Protein AF-A0A345UK35-F1 (afdb_monomer)

Mean predicted aligned error: 13.26 Å

Secondary structure (DSSP, 8-state):
--EEEE--TT--SS--HHHHHHHHHHHHHHTTSEEE--TTS--TT-SSPPPS---HHHHIIIIITTT-TT---SEEEE-SS-PPTT--S-EEEEE---HHHH-GGGS-HHHHHHHHHHHHHHHHH-SEEEESSHHHHHHHHHHH---GGGEEE----PPP--SSPPP--SS-EEEEES-B-GGGTHHHHHHHHHHHTTTS--EEEEES-B-S-HHHHHHHHHHHHHSTTEEEEES--HHHHHHHHHH-SEEEE--S--SS-HHHHHHHHTT--EEEES-HHHHHHHTT-SEEE-TT-HHHHHHHHHHHHTS-GGGGHHHHHHHHHHT-HHHHHHHHHHHHHHHSPPPP--SS----TT-PPPHHHHHHHHHHHHHHTT--B-HHHHHHT-SS----HHHHHHHHHHHHHH-TTEEE-TTS-EEETTGGG----S-HHHHHHHHHHHHHHHHHHHHHSTTEEEEEE-HHHHHTTTTTT--EEEEEEEEPTT-HHHHHHHHHHHHHHT-TT-EEEEEEEEETT-----S--SHHHHHHHHH-EEEEE-TTPPPGGGG-TTHHHH-TT---PPPPPPPPPPPSHHHHHHHHHHHHHHHHHHHTT----STT--B-SSEEE------HHHHHHHHHHHHHHH--------SSSSS-SS--

Structure (mmCIF, N/CA/C/O backbone):
data_AF-A0A345UK35-F1
#
_entry.id   AF-A0A345UK35-F1
#
loop_
_atom_site.group_PDB
_atom_site.id
_atom_site.type_symbol
_atom_site.label_atom_id
_atom_site.label_alt_id
_atom_site.label_comp_id
_atom_site.label_asym_id
_atom_site.label_entity_id
_atom_site.label_seq_id
_atom_site.pdbx_PDB_ins_code
_atom_site.Cartn_x
_atom_site.Cartn_y
_atom_site.Cartn_z
_atom_site.occupancy
_atom_site.B_iso_or_equiv
_atom_site.auth_seq_id
_atom_site.auth_comp_id
_atom_site.auth_asym_id
_atom_site.auth_atom_id
_atom_site.pdbx_PDB_model_num
ATOM 1 N N . MET A 1 1 ? 10.169 -11.277 -10.898 1.00 73.06 1 MET A N 1
ATOM 2 C CA . MET A 1 1 ? 10.042 -10.326 -9.788 1.00 73.06 1 MET A CA 1
ATOM 3 C C . MET A 1 1 ? 11.078 -10.717 -8.757 1.00 73.06 1 MET A C 1
ATOM 5 O O . MET A 1 1 ? 10.952 -11.797 -8.191 1.00 73.06 1 MET A O 1
ATOM 9 N N . ARG A 1 2 ? 12.139 -9.926 -8.652 1.00 81.31 2 ARG A N 1
ATOM 10 C CA . ARG A 1 2 ? 13.244 -10.039 -7.698 1.00 81.31 2 ARG A CA 1
ATOM 11 C C . ARG A 1 2 ? 13.178 -8.893 -6.693 1.00 81.31 2 ARG A C 1
ATOM 13 O O . ARG A 1 2 ? 13.301 -9.148 -5.504 1.00 81.31 2 ARG A O 1
ATOM 20 N N . THR A 1 3 ? 12.874 -7.689 -7.176 1.00 83.50 3 THR A N 1
ATOM 21 C CA . THR A 1 3 ? 12.884 -6.460 -6.376 1.00 83.50 3 THR A CA 1
ATOM 22 C C . THR A 1 3 ? 11.484 -5.841 -6.323 1.00 83.50 3 THR A C 1
ATOM 24 O O . THR A 1 3 ? 10.817 -5.731 -7.355 1.00 83.50 3 THR A O 1
ATOM 27 N N . VAL A 1 4 ? 11.006 -5.444 -5.144 1.00 89.06 4 VAL A N 1
ATOM 28 C CA . VAL A 1 4 ? 9.673 -4.852 -4.936 1.00 89.06 4 VAL A CA 1
ATOM 29 C C . VAL A 1 4 ? 9.804 -3.533 -4.198 1.00 89.06 4 VAL A C 1
ATOM 31 O O . VAL A 1 4 ? 10.373 -3.477 -3.112 1.00 89.06 4 VAL A O 1
ATOM 34 N N . PHE A 1 5 ? 9.222 -2.478 -4.762 1.00 89.56 5 PHE A N 1
ATOM 35 C CA . PHE A 1 5 ? 9.069 -1.227 -4.040 1.00 89.56 5 PHE A CA 1
ATOM 36 C C . PHE A 1 5 ? 7.847 -1.289 -3.124 1.00 89.56 5 PHE A C 1
ATOM 38 O O . PHE A 1 5 ? 6.767 -1.681 -3.570 1.00 89.56 5 PHE A O 1
ATOM 45 N N . ILE A 1 6 ? 7.984 -0.827 -1.885 1.00 91.19 6 ILE A N 1
ATOM 46 C CA . ILE A 1 6 ? 6.857 -0.603 -0.977 1.00 91.19 6 ILE A CA 1
ATOM 47 C C . ILE A 1 6 ? 6.946 0.779 -0.332 1.00 91.19 6 ILE A C 1
ATOM 49 O O . ILE A 1 6 ? 7.992 1.194 0.173 1.00 91.19 6 ILE A O 1
ATOM 53 N N . ASP A 1 7 ? 5.828 1.504 -0.345 1.00 88.50 7 ASP A N 1
ATOM 54 C CA . ASP A 1 7 ? 5.719 2.774 0.364 1.00 88.50 7 ASP A CA 1
ATOM 55 C C . ASP A 1 7 ? 5.525 2.545 1.870 1.00 88.50 7 ASP A C 1
ATOM 57 O O . ASP A 1 7 ? 4.438 2.206 2.328 1.00 88.50 7 ASP A O 1
ATOM 61 N N . THR A 1 8 ? 6.590 2.772 2.639 1.00 88.81 8 THR A N 1
ATOM 62 C CA . THR A 1 8 ? 6.622 2.686 4.109 1.00 88.81 8 THR A CA 1
ATOM 63 C C . THR A 1 8 ? 6.469 4.048 4.795 1.00 88.81 8 THR A C 1
ATOM 65 O O . THR A 1 8 ? 6.854 4.224 5.954 1.00 88.81 8 THR A O 1
ATOM 68 N N . SER A 1 9 ? 5.910 5.051 4.108 1.00 82.69 9 SER A N 1
ATOM 69 C CA . SER A 1 9 ? 5.710 6.395 4.673 1.00 82.69 9 SER A CA 1
ATOM 70 C C . SER A 1 9 ? 4.790 6.429 5.903 1.00 82.69 9 SER A C 1
ATOM 72 O O . SER A 1 9 ? 4.901 7.348 6.715 1.00 82.69 9 SER A O 1
ATOM 74 N N . SER A 1 10 ? 3.925 5.426 6.063 1.00 82.69 10 SER A N 1
ATOM 75 C CA . SER A 1 10 ? 3.014 5.223 7.198 1.00 82.69 10 SER A CA 1
ATOM 76 C C . SER A 1 10 ? 3.660 4.534 8.410 1.00 82.69 10 SER A C 1
ATOM 78 O O . SER A 1 10 ? 3.071 4.565 9.491 1.00 82.69 10 SER A O 1
ATOM 80 N N . VAL A 1 11 ? 4.842 3.920 8.257 1.00 86.06 11 VAL A N 1
ATOM 81 C CA . VAL A 1 11 ? 5.535 3.195 9.338 1.00 86.06 11 VAL A CA 1
ATOM 82 C C . VAL A 1 11 ? 6.348 4.179 10.172 1.00 86.06 11 VAL A C 1
ATOM 84 O O . VAL A 1 11 ? 7.239 4.870 9.663 1.00 86.06 11 VAL A O 1
ATOM 87 N N . ARG A 1 12 ? 5.999 4.283 11.454 1.00 80.38 12 ARG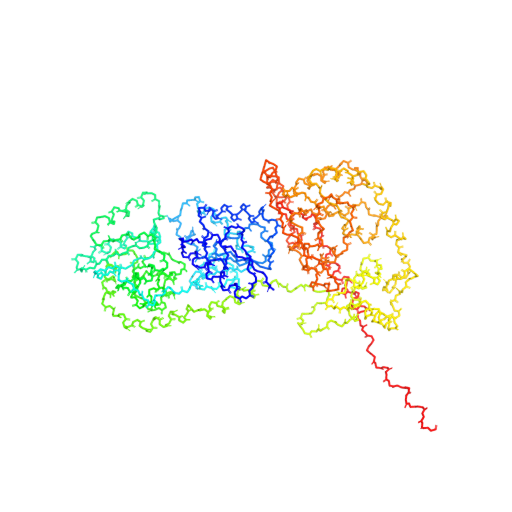 A N 1
ATOM 88 C CA . ARG A 1 12 ? 6.519 5.261 12.417 1.00 80.38 12 ARG A CA 1
ATOM 89 C C . ARG A 1 12 ? 6.533 4.637 13.813 1.00 80.38 12 ARG A C 1
ATOM 91 O O . ARG A 1 12 ? 5.678 3.785 14.043 1.00 80.38 12 ARG A O 1
ATOM 98 N N . PRO A 1 13 ? 7.385 5.122 14.744 1.00 72.94 13 PRO A N 1
ATOM 99 C CA . PRO A 1 13 ? 7.410 4.630 16.129 1.00 72.94 13 PRO A CA 1
ATOM 100 C C . PRO A 1 13 ? 6.016 4.611 16.769 1.00 72.94 13 PRO A C 1
ATOM 102 O O . PRO A 1 13 ? 5.649 3.699 17.494 1.00 72.94 13 PRO A O 1
ATOM 105 N N . VAL A 1 14 ? 5.205 5.611 16.420 1.00 70.19 14 VAL A N 1
ATOM 106 C CA . VAL A 1 14 ? 3.786 5.677 16.751 1.00 70.19 14 VAL A CA 1
ATOM 107 C C . VAL A 1 14 ? 2.969 5.201 15.547 1.00 70.19 14 VAL A C 1
ATOM 109 O O . VAL A 1 14 ? 2.498 6.012 14.737 1.00 70.19 14 VAL A O 1
ATOM 112 N N . ALA A 1 15 ? 2.835 3.886 15.392 1.00 65.69 15 ALA A N 1
ATOM 113 C CA . ALA A 1 15 ? 2.142 3.297 14.254 1.00 65.69 15 ALA A CA 1
ATOM 114 C C . ALA A 1 15 ? 0.615 3.358 14.428 1.00 65.69 15 ALA A C 1
ATOM 116 O O . ALA A 1 15 ? 0.045 2.864 15.394 1.00 65.69 15 ALA A O 1
ATOM 117 N N . SER A 1 16 ? -0.075 3.941 13.446 1.00 80.38 16 SER A N 1
ATOM 118 C CA . SER A 1 16 ? -1.525 3.744 13.296 1.00 80.38 16 SER A CA 1
ATOM 119 C C . SER A 1 16 ? -1.821 2.353 12.718 1.00 80.38 16 SER A C 1
ATOM 121 O O . SER A 1 16 ? -0.908 1.664 12.263 1.00 80.38 16 SER A O 1
ATOM 123 N N . GLY A 1 17 ? -3.096 1.960 12.626 1.00 85.56 17 GLY A N 1
ATOM 124 C CA . GLY A 1 17 ? -3.483 0.702 11.970 1.00 85.56 17 GLY A CA 1
ATOM 125 C C . GLY A 1 17 ? -2.928 0.549 10.542 1.00 85.56 17 GLY A C 1
ATOM 126 O O . GLY A 1 17 ? -2.475 -0.529 10.169 1.00 85.56 17 GLY A O 1
ATOM 127 N N . THR A 1 18 ? -2.858 1.637 9.764 1.00 87.38 18 THR A N 1
ATOM 128 C CA . THR A 1 18 ? -2.210 1.639 8.437 1.00 87.38 18 THR A CA 1
ATOM 129 C C . THR A 1 18 ? -0.695 1.433 8.528 1.00 87.38 18 THR A C 1
ATOM 131 O O . THR A 1 18 ? -0.108 0.811 7.646 1.00 87.38 18 THR A O 1
ATOM 134 N N . GLY A 1 19 ? -0.052 1.927 9.589 1.00 88.94 19 GLY A N 1
ATOM 135 C CA . GLY A 1 19 ? 1.365 1.687 9.869 1.00 88.94 19 GLY A CA 1
ATOM 136 C C . GLY A 1 19 ? 1.639 0.211 10.161 1.00 88.94 19 GLY A C 1
ATOM 137 O O . GLY A 1 19 ? 2.463 -0.381 9.470 1.00 88.94 19 GLY A O 1
ATOM 138 N N . ARG A 1 20 ? 0.872 -0.402 11.078 1.00 88.75 20 ARG A N 1
ATOM 139 C CA . ARG A 1 20 ? 0.938 -1.849 11.377 1.00 88.75 20 ARG A CA 1
ATOM 140 C C . ARG A 1 20 ? 0.695 -2.700 10.128 1.00 88.75 20 ARG A C 1
ATOM 142 O O . ARG A 1 20 ? 1.453 -3.622 9.846 1.00 88.75 20 ARG A O 1
ATOM 149 N N . TYR A 1 21 ? -0.313 -2.337 9.330 1.00 90.38 21 TYR A N 1
ATOM 150 C CA . TYR A 1 21 ? -0.581 -2.975 8.039 1.00 90.38 21 TYR A CA 1
ATOM 151 C C . TYR A 1 21 ? 0.632 -2.929 7.104 1.00 90.38 21 TYR A C 1
ATOM 153 O O . TYR A 1 21 ? 1.047 -3.940 6.540 1.00 90.38 21 TYR A O 1
ATOM 161 N N . THR A 1 22 ? 1.206 -1.738 6.948 1.00 91.06 22 THR A N 1
ATOM 162 C CA . THR A 1 22 ? 2.331 -1.507 6.041 1.00 91.06 22 THR A CA 1
ATOM 163 C C . THR A 1 22 ? 3.581 -2.247 6.500 1.00 91.06 22 THR A C 1
ATOM 165 O O . THR A 1 22 ? 4.287 -2.813 5.668 1.00 91.06 22 THR A O 1
ATOM 168 N N . GLN A 1 23 ? 3.837 -2.273 7.808 1.00 90.00 23 GLN A N 1
ATOM 169 C CA . GLN A 1 23 ? 4.939 -3.020 8.400 1.00 90.00 23 GLN A CA 1
ATOM 170 C C . GLN A 1 23 ? 4.800 -4.519 8.119 1.00 90.00 23 GLN A C 1
ATOM 172 O O . GLN A 1 23 ? 5.705 -5.103 7.527 1.00 90.00 23 GLN A O 1
ATOM 177 N N . ASN A 1 24 ? 3.642 -5.110 8.430 1.00 88.75 24 ASN A N 1
ATOM 178 C CA . ASN A 1 24 ? 3.382 -6.531 8.189 1.00 88.75 24 ASN A CA 1
ATOM 179 C C . ASN A 1 24 ? 3.548 -6.909 6.703 1.00 88.75 24 ASN A C 1
ATOM 181 O O . ASN A 1 24 ? 4.129 -7.943 6.369 1.00 88.75 24 ASN A O 1
ATOM 185 N N . LEU A 1 25 ? 3.079 -6.041 5.801 1.00 90.25 25 LEU A N 1
ATOM 186 C CA . LEU A 1 25 ? 3.218 -6.215 4.357 1.00 90.25 25 LEU A CA 1
ATOM 187 C C . LEU A 1 25 ? 4.688 -6.157 3.909 1.00 90.25 25 LEU A C 1
ATOM 189 O O . LEU A 1 25 ? 5.135 -6.987 3.119 1.00 90.25 25 LEU A O 1
ATOM 193 N N . ALA A 1 26 ? 5.449 -5.189 4.419 1.00 91.56 26 ALA A N 1
ATOM 194 C CA . ALA A 1 26 ? 6.853 -4.996 4.073 1.00 91.56 26 ALA A CA 1
ATOM 195 C C . ALA A 1 26 ? 7.748 -6.127 4.603 1.00 91.56 26 ALA A C 1
ATOM 197 O O . ALA A 1 26 ? 8.622 -6.600 3.878 1.00 91.56 26 ALA A O 1
ATOM 198 N N . GLU A 1 27 ? 7.505 -6.600 5.825 1.00 89.31 27 GLU A N 1
ATOM 199 C CA . GLU A 1 27 ? 8.204 -7.748 6.413 1.00 89.31 27 GLU A CA 1
ATOM 200 C C . GLU A 1 27 ? 7.908 -9.035 5.635 1.00 89.31 27 GLU A C 1
ATOM 202 O O . GLU A 1 27 ? 8.836 -9.753 5.262 1.00 89.31 27 GLU A O 1
ATOM 207 N N . GLY A 1 28 ? 6.638 -9.295 5.298 1.00 88.88 28 GLY A N 1
ATOM 208 C CA . GLY A 1 28 ? 6.253 -10.451 4.479 1.00 88.88 28 GLY A CA 1
ATOM 209 C C . GLY A 1 28 ? 6.874 -10.437 3.075 1.00 88.88 28 GLY A C 1
ATOM 210 O O . GLY A 1 28 ? 7.246 -11.486 2.542 1.00 88.88 28 GLY A O 1
ATOM 211 N N . LEU A 1 29 ? 7.047 -9.253 2.474 1.00 90.94 29 LEU A N 1
ATOM 212 C CA . LEU A 1 29 ? 7.771 -9.092 1.206 1.00 90.94 29 LEU A CA 1
ATOM 213 C C . LEU A 1 29 ? 9.265 -9.379 1.349 1.00 90.94 29 LEU A C 1
ATOM 215 O O . LEU A 1 29 ? 9.822 -10.085 0.506 1.00 90.94 29 LEU A O 1
ATOM 219 N N . ALA A 1 30 ? 9.898 -8.855 2.400 1.00 91.75 30 ALA A N 1
ATOM 220 C CA . ALA A 1 30 ? 11.339 -8.969 2.631 1.00 91.75 30 ALA A CA 1
ATOM 221 C C . ALA A 1 30 ? 11.804 -10.418 2.844 1.00 91.75 30 ALA A C 1
ATOM 223 O O . ALA A 1 30 ? 12.961 -10.735 2.587 1.00 91.75 30 ALA A O 1
ATOM 224 N N . GLN A 1 31 ? 10.900 -11.319 3.240 1.00 89.12 31 GLN A N 1
ATOM 225 C CA . GLN A 1 31 ? 11.183 -12.755 3.331 1.00 89.12 31 GLN A CA 1
ATOM 226 C C . GLN A 1 31 ? 11.436 -13.424 1.968 1.00 89.12 31 GLN A C 1
ATOM 228 O O . GLN A 1 31 ? 11.991 -14.519 1.921 1.00 89.12 31 GLN A O 1
ATOM 233 N N . ARG A 1 32 ? 10.990 -12.824 0.853 1.00 87.62 32 ARG A N 1
ATOM 234 C CA . ARG A 1 32 ? 10.986 -13.465 -0.482 1.00 87.62 32 ARG A CA 1
ATOM 235 C C . ARG A 1 32 ? 11.582 -12.614 -1.596 1.00 87.62 32 ARG A C 1
ATOM 237 O O . ARG A 1 32 ? 11.955 -13.152 -2.638 1.00 87.62 32 ARG A O 1
ATOM 244 N N . TYR A 1 33 ? 11.613 -11.302 -1.413 1.00 89.75 33 TYR A N 1
ATOM 245 C CA . TYR A 1 33 ? 12.018 -10.340 -2.425 1.00 89.75 33 TYR A CA 1
ATOM 246 C C . TYR A 1 33 ? 12.982 -9.325 -1.823 1.00 89.75 33 TYR A C 1
ATOM 248 O O . TYR A 1 33 ? 12.917 -9.007 -0.638 1.00 89.75 33 TYR A O 1
ATOM 256 N N . GLU A 1 34 ? 13.838 -8.768 -2.670 1.00 89.50 34 GLU A N 1
ATOM 257 C CA . GLU A 1 34 ? 14.594 -7.573 -2.325 1.00 89.50 34 GLU A CA 1
ATOM 258 C C . GLU A 1 34 ? 13.611 -6.400 -2.215 1.00 89.50 34 GLU A C 1
ATOM 260 O O . GLU A 1 34 ? 12.937 -6.042 -3.183 1.00 89.50 34 GLU A O 1
ATOM 265 N N . VAL A 1 35 ? 13.474 -5.833 -1.020 1.00 90.75 35 VAL A N 1
ATOM 266 C CA . VAL A 1 35 ? 12.566 -4.712 -0.776 1.00 90.75 35 VAL A CA 1
ATOM 267 C C . VAL A 1 35 ? 13.304 -3.397 -0.995 1.00 90.75 35 VAL A C 1
ATOM 269 O O . VAL A 1 35 ? 14.429 -3.219 -0.545 1.00 90.75 35 VAL A O 1
ATOM 272 N N . VAL A 1 36 ? 12.652 -2.461 -1.681 1.00 86.50 36 VAL A N 1
ATOM 273 C CA . VAL A 1 36 ? 13.136 -1.089 -1.864 1.00 86.50 36 VAL A CA 1
ATOM 274 C C . VAL A 1 36 ? 12.110 -0.134 -1.271 1.00 86.50 36 VAL A C 1
ATOM 276 O O . VAL A 1 36 ? 10.915 -0.228 -1.551 1.00 86.50 36 VAL A O 1
ATOM 279 N N . THR A 1 37 ? 12.567 0.813 -0.460 1.00 86.00 37 THR A N 1
ATOM 280 C CA . THR A 1 37 ? 11.726 1.867 0.121 1.00 86.00 37 THR A CA 1
ATOM 281 C C . THR A 1 37 ? 12.282 3.236 -0.249 1.00 86.00 37 THR A C 1
ATOM 283 O O . THR A 1 37 ? 13.404 3.368 -0.740 1.00 86.00 37 THR A O 1
ATOM 286 N N . SER A 1 38 ? 11.489 4.293 -0.071 1.00 76.62 38 SER A N 1
ATOM 287 C CA . SER A 1 38 ? 11.993 5.646 -0.314 1.00 76.62 38 SER A CA 1
ATOM 288 C C . SER A 1 38 ? 13.062 6.027 0.725 1.00 76.62 38 SER A C 1
ATOM 290 O O . SER A 1 38 ? 12.815 5.846 1.917 1.00 76.62 38 SER A O 1
ATOM 292 N N . PRO A 1 39 ? 14.197 6.633 0.323 1.00 69.81 39 PRO A N 1
ATOM 293 C CA . PRO A 1 39 ? 15.196 7.215 1.209 1.00 69.81 39 PRO A CA 1
ATOM 294 C C . PRO A 1 39 ? 14.619 7.949 2.424 1.00 69.81 39 PRO A C 1
ATOM 296 O O . PRO A 1 39 ? 13.783 8.855 2.313 1.00 69.81 39 PRO A O 1
ATOM 299 N N . GLY A 1 40 ? 15.090 7.538 3.599 1.00 72.56 40 GLY A N 1
ATOM 300 C CA . GLY A 1 40 ? 14.677 8.065 4.893 1.00 72.56 40 GLY A CA 1
ATOM 301 C C . GLY A 1 40 ? 13.311 7.581 5.386 1.00 72.56 40 GLY A C 1
ATOM 302 O O . GLY A 1 40 ? 12.870 8.084 6.416 1.00 72.56 40 GLY A O 1
ATOM 303 N N . ASN A 1 41 ? 12.613 6.697 4.668 1.00 81.12 41 ASN A N 1
ATOM 304 C CA . ASN A 1 41 ? 11.516 5.916 5.239 1.00 81.12 41 ASN A CA 1
ATOM 305 C C . ASN A 1 41 ? 12.070 4.640 5.887 1.00 81.12 41 ASN A C 1
ATOM 307 O O . ASN A 1 41 ? 13.218 4.260 5.663 1.00 81.12 41 ASN A O 1
ATOM 311 N N . TRP A 1 42 ? 11.236 3.979 6.687 1.00 88.19 42 TRP A N 1
ATOM 312 C CA . TRP A 1 42 ? 11.605 2.729 7.338 1.00 88.19 42 TRP A CA 1
ATOM 313 C C . TRP A 1 42 ? 11.839 1.624 6.302 1.00 88.19 42 TRP A C 1
ATOM 315 O O . TRP A 1 42 ? 11.127 1.543 5.297 1.00 88.19 42 TRP A O 1
ATOM 325 N N . HIS A 1 43 ? 12.829 0.775 6.550 1.00 89.31 43 HIS A N 1
ATOM 326 C CA . HIS A 1 43 ? 13.107 -0.425 5.772 1.00 89.31 43 HIS A CA 1
ATOM 327 C C . HIS A 1 43 ? 12.964 -1.651 6.687 1.00 89.31 43 HIS A C 1
ATOM 329 O O . HIS A 1 43 ? 13.412 -1.562 7.827 1.00 89.31 43 HIS A O 1
ATOM 335 N N . PRO A 1 44 ? 12.431 -2.799 6.226 1.00 87.75 44 PRO A N 1
ATOM 336 C CA . PRO A 1 44 ? 12.215 -3.985 7.072 1.00 87.75 44 PRO A CA 1
ATOM 337 C C . PRO A 1 44 ? 13.441 -4.521 7.819 1.00 87.75 44 PRO A C 1
ATOM 339 O O . PRO A 1 44 ? 13.309 -5.199 8.827 1.00 87.75 44 PRO A O 1
ATOM 342 N N . GLN A 1 45 ? 14.647 -4.220 7.337 1.00 85.81 45 GLN A N 1
ATOM 343 C CA . GLN A 1 45 ? 15.901 -4.605 7.998 1.00 85.81 45 GLN A CA 1
ATOM 344 C C . GLN A 1 45 ? 16.346 -3.610 9.091 1.00 85.81 45 GLN A C 1
ATOM 346 O O . GLN A 1 45 ? 17.315 -3.869 9.803 1.00 85.81 45 GLN A O 1
ATOM 351 N N . MET A 1 46 ? 15.681 -2.459 9.224 1.00 83.94 46 MET A N 1
ATOM 352 C CA . MET A 1 46 ? 15.979 -1.460 10.250 1.00 83.94 46 MET A CA 1
ATOM 353 C C . MET A 1 46 ? 15.303 -1.828 11.567 1.00 83.94 46 MET A C 1
ATOM 355 O O . MET A 1 46 ? 14.090 -2.016 11.622 1.00 83.94 46 MET A O 1
ATOM 359 N N . ARG A 1 47 ? 16.085 -1.827 12.651 1.00 76.62 47 ARG A N 1
ATOM 360 C CA . ARG A 1 47 ? 15.570 -2.027 14.015 1.00 76.62 47 ARG A CA 1
ATOM 361 C C . ARG A 1 47 ? 14.842 -0.801 14.566 1.00 76.62 47 ARG A C 1
ATOM 363 O O . ARG A 1 47 ? 13.921 -0.947 15.355 1.00 76.62 47 ARG A O 1
ATOM 370 N N . GLN A 1 48 ? 15.262 0.399 14.167 1.00 78.38 48 GLN A N 1
ATOM 371 C CA . GLN A 1 48 ? 14.676 1.656 14.632 1.00 78.38 48 GLN A CA 1
ATOM 372 C C . GLN A 1 48 ? 13.780 2.269 13.558 1.00 78.38 48 GLN A C 1
ATOM 374 O O . GLN A 1 48 ? 14.107 2.265 12.368 1.00 78.38 48 GLN A O 1
ATOM 379 N N . MET A 1 49 ? 12.642 2.809 13.989 1.00 79.88 49 MET A N 1
ATOM 380 C CA . MET A 1 49 ? 11.715 3.507 13.107 1.00 79.88 49 MET A CA 1
ATOM 381 C C . MET A 1 49 ? 12.107 4.987 12.976 1.00 79.88 49 MET A C 1
ATOM 383 O O . MET A 1 49 ? 12.485 5.606 13.966 1.00 79.88 49 MET A O 1
ATOM 387 N N . PRO A 1 50 ? 12.008 5.584 11.774 1.00 75.62 50 PRO A N 1
ATOM 388 C CA . PRO A 1 50 ? 12.395 6.970 11.553 1.00 75.62 50 PRO A CA 1
ATOM 389 C C . PRO A 1 50 ? 11.451 7.940 12.274 1.00 75.62 50 PRO A C 1
ATOM 391 O O . PRO A 1 50 ? 10.223 7.822 12.184 1.00 75.62 50 PRO A O 1
ATOM 394 N N . GLU A 1 51 ? 12.039 8.932 12.939 1.00 68.50 51 GLU A N 1
ATOM 395 C CA . GLU A 1 51 ? 11.327 9.990 13.653 1.00 68.50 51 GLU A CA 1
ATOM 396 C C . GLU A 1 51 ? 10.984 11.189 12.749 1.00 68.50 51 GLU A C 1
ATOM 398 O O . GLU A 1 51 ? 11.624 11.449 11.725 1.00 68.50 51 GLU A O 1
ATOM 403 N N . GLY A 1 52 ? 9.957 11.945 13.147 1.00 56.84 52 GLY A N 1
ATOM 404 C CA . GLY A 1 52 ? 9.616 13.244 12.565 1.00 56.84 52 GLY A CA 1
ATOM 405 C C . GLY A 1 52 ? 8.349 13.271 11.691 1.00 56.84 52 GLY A C 1
ATOM 406 O O . GLY A 1 52 ? 7.972 12.277 11.055 1.00 56.84 52 GLY A O 1
ATOM 407 N N . PRO A 1 53 ? 7.657 14.424 11.634 1.00 47.34 53 PRO A N 1
ATOM 408 C CA . PRO A 1 53 ? 6.467 14.583 10.814 1.00 47.34 53 PRO A CA 1
ATOM 409 C C . PRO A 1 53 ? 6.853 14.595 9.331 1.00 47.34 53 PRO A C 1
ATOM 411 O O . PRO A 1 53 ? 7.600 15.455 8.865 1.00 47.34 53 PRO A O 1
ATOM 414 N N . ARG A 1 54 ? 6.297 13.662 8.557 1.00 59.09 54 ARG A N 1
ATOM 415 C CA . ARG A 1 54 ? 6.264 13.762 7.095 1.00 59.09 54 ARG A CA 1
ATOM 416 C C . ARG A 1 54 ? 4.817 13.741 6.653 1.00 59.09 54 ARG A C 1
ATOM 418 O O . ARG A 1 54 ? 4.106 12.772 6.907 1.00 59.09 54 ARG A O 1
ATOM 425 N N . ASP A 1 55 ? 4.392 14.810 5.989 1.00 58.50 55 ASP A N 1
ATOM 426 C CA . ASP A 1 55 ? 3.137 14.811 5.247 1.00 58.50 55 ASP A CA 1
ATOM 427 C C . ASP A 1 55 ? 3.282 13.814 4.095 1.00 58.50 55 ASP A C 1
ATOM 429 O O . ASP A 1 55 ? 3.871 14.117 3.057 1.00 58.50 55 ASP A O 1
ATOM 433 N N . TRP A 1 56 ? 2.792 12.598 4.311 1.00 57.72 56 TRP A N 1
ATOM 434 C CA . TRP A 1 56 ? 2.921 11.495 3.368 1.00 57.72 56 TRP A CA 1
ATOM 435 C C . TRP A 1 56 ? 2.204 11.786 2.041 1.00 57.72 56 TRP A C 1
ATOM 437 O O . TRP A 1 56 ? 2.684 11.364 0.992 1.00 57.72 56 TRP A O 1
ATOM 447 N N . HIS A 1 57 ? 1.123 12.581 2.037 1.00 57.06 57 HIS A N 1
ATOM 448 C CA . HIS A 1 57 ? 0.458 12.998 0.798 1.00 57.06 57 HIS A CA 1
ATOM 449 C C . HIS A 1 57 ? 1.350 13.920 -0.034 1.00 57.06 57 HIS A C 1
ATOM 451 O O . HIS A 1 57 ? 1.392 13.813 -1.267 1.00 57.06 57 HIS A O 1
ATOM 457 N N . ARG A 1 58 ? 2.057 14.837 0.627 1.00 52.59 58 ARG A N 1
ATOM 458 C CA . ARG A 1 58 ? 3.007 15.743 -0.024 1.00 52.59 58 ARG A CA 1
ATOM 459 C C . ARG A 1 58 ? 4.268 14.995 -0.445 1.00 52.59 58 ARG A C 1
ATOM 461 O O . ARG A 1 58 ? 4.723 15.166 -1.570 1.00 52.59 58 ARG A O 1
ATOM 468 N N . GLU A 1 59 ? 4.782 14.121 0.405 1.00 55.09 59 GLU A N 1
ATOM 469 C CA . GLU A 1 59 ? 5.988 13.335 0.167 1.00 55.09 59 GLU A CA 1
ATOM 470 C C . GLU A 1 59 ? 5.835 12.366 -1.009 1.00 55.09 59 GLU A C 1
ATOM 472 O O . GLU A 1 59 ? 6.661 12.378 -1.918 1.00 55.09 59 GLU A O 1
ATOM 477 N N . LEU A 1 60 ? 4.758 11.577 -1.045 1.00 56.56 60 LEU A N 1
ATOM 478 C CA . LEU A 1 60 ? 4.502 10.602 -2.107 1.00 56.56 60 LEU A CA 1
ATOM 479 C C . LEU A 1 60 ? 4.438 11.289 -3.482 1.00 56.56 60 LEU A C 1
ATOM 481 O O . LEU A 1 60 ? 5.006 10.812 -4.460 1.00 56.56 60 LEU A O 1
ATOM 485 N N . ASN A 1 61 ? 3.790 12.455 -3.554 1.00 52.91 61 ASN A N 1
ATOM 486 C CA . ASN A 1 61 ? 3.605 13.187 -4.807 1.00 52.91 61 ASN A CA 1
ATOM 487 C C . ASN A 1 61 ? 4.823 14.013 -5.220 1.00 52.91 61 ASN A C 1
ATOM 489 O O . ASN A 1 61 ? 5.152 14.044 -6.401 1.00 52.91 61 ASN A O 1
ATOM 493 N N . PHE A 1 62 ? 5.511 14.667 -4.283 1.00 49.28 62 PHE A N 1
ATOM 494 C CA . PHE A 1 62 ? 6.711 15.432 -4.615 1.00 49.28 62 PHE A CA 1
ATOM 495 C C . PHE A 1 62 ? 7.935 14.534 -4.800 1.00 49.28 62 PHE A C 1
ATOM 497 O O . PHE A 1 62 ? 8.754 14.825 -5.666 1.00 49.28 62 PHE A O 1
ATOM 504 N N . ARG A 1 63 ? 8.100 13.457 -4.023 1.00 51.41 63 ARG A N 1
ATOM 505 C CA . ARG A 1 63 ? 9.306 12.617 -4.088 1.00 51.41 63 ARG A CA 1
ATOM 506 C C . ARG A 1 63 ? 9.227 11.543 -5.167 1.00 51.41 63 ARG A C 1
ATOM 508 O O . ARG A 1 63 ? 10.174 11.435 -5.939 1.00 51.41 63 ARG A O 1
ATOM 515 N N . LEU A 1 64 ? 8.120 10.804 -5.282 1.00 51.72 64 LEU A N 1
ATOM 516 C CA . LEU A 1 64 ? 8.054 9.637 -6.177 1.00 51.72 64 LEU A CA 1
ATOM 517 C C . LEU A 1 64 ? 7.600 9.959 -7.603 1.00 51.72 64 LEU A C 1
ATOM 519 O O . LEU A 1 64 ? 8.141 9.385 -8.538 1.00 51.72 64 LEU A O 1
ATOM 523 N N . ALA A 1 65 ? 6.660 10.892 -7.792 1.00 50.19 65 ALA A N 1
ATOM 524 C CA . ALA A 1 65 ? 6.204 11.278 -9.136 1.00 50.19 65 ALA A CA 1
ATOM 525 C C . ALA A 1 65 ? 7.184 12.220 -9.868 1.00 50.19 65 ALA A C 1
ATOM 527 O O . ALA A 1 65 ? 7.065 12.416 -11.076 1.00 50.19 65 ALA A O 1
ATOM 528 N N . ALA A 1 66 ? 8.124 12.849 -9.143 1.00 46.50 66 ALA A N 1
ATOM 529 C CA . ALA A 1 66 ? 8.918 13.952 -9.687 1.00 46.50 66 ALA A CA 1
ATOM 530 C C . ALA A 1 66 ? 10.398 14.028 -9.258 1.00 46.50 66 ALA A C 1
ATOM 532 O O . ALA A 1 66 ? 11.135 14.771 -9.892 1.00 46.50 66 ALA A O 1
ATOM 533 N N . ASN A 1 67 ? 10.903 13.316 -8.238 1.00 48.50 67 ASN A N 1
ATOM 534 C CA . ASN A 1 67 ? 12.244 13.635 -7.698 1.00 48.50 67 ASN A CA 1
ATOM 535 C C . ASN A 1 67 ? 13.173 12.457 -7.385 1.00 48.50 67 ASN A C 1
ATOM 537 O O . ASN A 1 67 ? 14.358 12.710 -7.181 1.00 48.50 67 ASN A O 1
ATOM 541 N N . GLN A 1 68 ? 12.707 11.206 -7.371 1.00 58.62 68 GLN A N 1
ATOM 542 C CA . GLN A 1 68 ? 13.605 10.065 -7.191 1.00 58.62 68 GLN A CA 1
ATOM 543 C C . GLN A 1 68 ? 13.973 9.453 -8.537 1.00 58.62 68 GLN A C 1
ATOM 545 O O . GLN A 1 68 ? 13.135 8.839 -9.193 1.00 58.62 68 GLN A O 1
ATOM 550 N N . PRO A 1 69 ? 15.220 9.650 -8.976 1.00 55.94 69 PRO A N 1
ATOM 551 C CA . PRO A 1 69 ? 15.585 9.406 -10.352 1.00 55.94 69 PRO A CA 1
ATOM 552 C C . PRO A 1 69 ? 15.709 7.904 -10.655 1.00 55.94 69 PRO A C 1
ATOM 554 O O . PRO A 1 69 ? 15.543 7.540 -11.808 1.00 55.94 69 PRO A O 1
ATOM 557 N N . ASN A 1 70 ? 15.872 7.021 -9.657 1.00 56.50 70 ASN A N 1
ATOM 558 C CA . ASN A 1 70 ? 16.176 5.597 -9.858 1.00 56.50 70 ASN A CA 1
ATOM 559 C C . ASN A 1 70 ? 15.602 4.678 -8.752 1.00 56.50 70 ASN A C 1
ATOM 561 O O . ASN A 1 70 ? 16.343 4.004 -8.041 1.00 56.50 70 ASN A O 1
ATOM 565 N N . ILE A 1 71 ? 14.275 4.618 -8.586 1.00 66.62 71 ILE A N 1
ATOM 566 C CA . ILE A 1 71 ? 13.692 3.470 -7.869 1.00 66.62 71 ILE A CA 1
ATOM 567 C C . ILE A 1 71 ? 13.691 2.284 -8.831 1.00 66.62 71 ILE A C 1
ATOM 569 O O . ILE A 1 71 ? 12.914 2.244 -9.787 1.00 66.62 71 ILE A O 1
ATOM 573 N N . HIS A 1 72 ? 14.589 1.337 -8.581 1.00 69.06 72 HIS A N 1
ATOM 574 C CA . HIS A 1 72 ? 14.678 0.081 -9.310 1.00 69.06 72 HIS A CA 1
ATOM 575 C C . HIS A 1 72 ? 13.777 -0.946 -8.630 1.00 69.06 72 HIS A C 1
ATOM 577 O O . HIS A 1 72 ? 14.066 -1.404 -7.529 1.00 69.06 72 HIS A O 1
ATOM 583 N N . ALA A 1 73 ? 12.668 -1.294 -9.270 1.00 76.94 73 ALA A N 1
ATOM 584 C CA . ALA A 1 73 ? 11.779 -2.344 -8.796 1.00 76.94 73 ALA A CA 1
ATOM 585 C C . ALA A 1 73 ? 11.168 -3.083 -9.986 1.00 76.94 73 ALA A C 1
ATOM 587 O O . ALA A 1 73 ? 11.206 -2.610 -11.117 1.00 76.94 73 ALA A O 1
ATOM 588 N N . ASP A 1 74 ? 10.594 -4.252 -9.743 1.00 76.31 74 ASP A N 1
ATOM 589 C CA . ASP A 1 74 ? 9.783 -4.956 -10.735 1.00 76.31 74 ASP A CA 1
ATOM 590 C C . ASP A 1 74 ? 8.285 -4.670 -10.555 1.00 76.31 74 ASP A C 1
ATOM 592 O O . ASP A 1 74 ? 7.500 -4.858 -11.484 1.00 76.31 74 ASP A O 1
ATOM 596 N N . ALA A 1 75 ? 7.887 -4.231 -9.357 1.00 85.81 75 ALA A N 1
ATOM 597 C CA . ALA A 1 75 ? 6.528 -3.838 -9.007 1.00 85.81 75 ALA A CA 1
ATOM 598 C C . ALA A 1 75 ? 6.527 -2.846 -7.831 1.00 85.81 75 ALA A C 1
ATOM 600 O O . ALA A 1 75 ? 7.498 -2.768 -7.077 1.00 85.81 75 ALA A O 1
ATOM 601 N N . GLY A 1 76 ? 5.428 -2.107 -7.671 1.00 88.69 76 GLY A N 1
ATOM 602 C CA . GLY A 1 76 ? 5.193 -1.197 -6.548 1.00 88.69 76 GLY A CA 1
ATOM 603 C C . GLY A 1 76 ? 4.015 -1.620 -5.677 1.00 88.69 76 GLY A C 1
ATOM 604 O O . GLY A 1 76 ? 3.013 -2.132 -6.176 1.00 88.69 76 GLY A O 1
ATOM 605 N N . ILE A 1 77 ? 4.114 -1.376 -4.377 1.00 92.62 77 ILE A N 1
ATOM 606 C CA . ILE A 1 77 ? 3.049 -1.614 -3.406 1.00 92.62 77 ILE A CA 1
ATOM 607 C C . ILE A 1 77 ? 2.801 -0.323 -2.630 1.00 92.62 77 ILE A C 1
ATOM 609 O O . ILE A 1 77 ? 3.692 0.208 -1.968 1.00 92.62 77 ILE A O 1
ATOM 613 N N . PHE A 1 78 ? 1.575 0.184 -2.731 1.00 92.38 78 PHE A N 1
ATOM 614 C CA . PHE A 1 78 ? 1.130 1.418 -2.089 1.00 92.38 78 PHE A CA 1
ATOM 615 C C . PHE A 1 78 ? 0.034 1.087 -1.076 1.00 92.38 78 PHE A C 1
ATOM 617 O O . PHE A 1 78 ? -1.134 0.967 -1.451 1.00 92.38 78 PHE A O 1
ATOM 624 N N . PRO A 1 79 ? 0.376 0.928 0.209 1.00 91.69 79 PRO A N 1
ATOM 625 C CA . PRO A 1 79 ? -0.534 0.386 1.210 1.00 91.69 79 PRO A CA 1
ATOM 626 C C . PRO A 1 79 ? -1.579 1.395 1.711 1.00 91.69 79 PRO A C 1
ATOM 628 O O . PRO A 1 79 ? -2.304 1.079 2.645 1.00 91.69 79 PRO A O 1
ATOM 631 N N . ASN A 1 80 ? -1.668 2.600 1.129 1.00 88.06 80 ASN A N 1
ATOM 632 C CA . ASN A 1 80 ? -2.506 3.681 1.654 1.00 88.06 80 ASN A CA 1
ATOM 633 C C . ASN A 1 80 ? -3.158 4.551 0.553 1.00 88.06 80 ASN A C 1
ATOM 635 O O . ASN A 1 80 ? -2.700 5.656 0.254 1.00 88.06 80 ASN A O 1
ATOM 639 N N . TYR A 1 81 ? -4.253 4.055 -0.035 1.00 85.69 81 TYR A N 1
ATOM 640 C CA . TYR A 1 81 ? -5.190 4.683 -0.992 1.00 85.69 81 TYR A CA 1
ATOM 641 C C . TYR A 1 81 ? -4.650 5.116 -2.361 1.00 85.69 81 TYR A C 1
ATOM 643 O O . TYR A 1 81 ? -5.374 5.056 -3.365 1.00 85.69 81 TYR A O 1
ATOM 651 N N . PHE A 1 82 ? -3.419 5.613 -2.434 1.00 85.88 82 PHE A N 1
ATOM 652 C CA . PHE A 1 82 ? -2.944 6.361 -3.589 1.00 85.88 82 PHE A CA 1
ATOM 653 C C . PHE A 1 82 ? -1.597 5.867 -4.088 1.00 85.88 82 PHE A C 1
ATOM 655 O O . PHE A 1 82 ? -0.661 5.700 -3.318 1.00 85.88 82 PHE A O 1
ATOM 662 N N . MET A 1 83 ? -1.488 5.741 -5.410 1.00 82.75 83 MET A N 1
ATOM 663 C CA . MET A 1 83 ? -0.204 5.662 -6.103 1.00 82.75 83 MET A CA 1
ATOM 664 C C . MET A 1 83 ? 0.194 7.039 -6.665 1.00 82.75 83 MET A C 1
ATOM 666 O O . MET A 1 83 ? -0.688 7.870 -6.939 1.00 82.75 83 MET A O 1
ATOM 670 N N . PRO A 1 84 ? 1.500 7.323 -6.815 1.00 75.56 84 PRO A N 1
ATOM 671 C CA . PRO A 1 84 ? 1.975 8.541 -7.453 1.00 75.56 84 PRO A CA 1
ATOM 672 C C . PRO A 1 84 ? 1.680 8.520 -8.965 1.00 75.56 84 PRO A C 1
ATOM 674 O O . PRO A 1 84 ? 1.875 7.488 -9.615 1.00 75.56 84 PRO A O 1
ATOM 677 N N . PRO A 1 85 ? 1.255 9.654 -9.554 1.00 70.81 85 PRO A N 1
ATOM 678 C CA . PRO A 1 85 ? 1.159 9.785 -11.002 1.00 70.81 85 PRO A CA 1
ATOM 679 C C . PRO A 1 85 ? 2.489 9.486 -11.688 1.00 70.81 85 PRO A C 1
ATOM 681 O O . PRO A 1 85 ? 3.536 9.917 -11.219 1.00 70.81 85 PRO A O 1
ATOM 684 N N . GLY A 1 86 ? 2.441 8.755 -12.802 1.00 62.69 86 GLY A N 1
ATOM 685 C CA . GLY A 1 86 ? 3.645 8.382 -13.547 1.00 62.69 86 GLY A CA 1
ATOM 686 C C . GLY A 1 86 ? 4.446 7.236 -12.926 1.00 62.69 86 GLY A C 1
ATOM 687 O O . GLY A 1 86 ? 5.538 6.958 -13.411 1.00 62.69 86 GLY A O 1
ATOM 688 N N . TRP A 1 87 ? 3.924 6.552 -11.895 1.00 72.00 87 TRP A N 1
ATOM 689 C CA . TRP A 1 87 ? 4.554 5.332 -11.393 1.00 72.00 87 TRP A CA 1
ATOM 690 C C . TRP A 1 87 ? 4.725 4.315 -12.533 1.00 72.00 87 TRP A C 1
ATOM 692 O O . TRP A 1 87 ? 3.737 3.970 -13.190 1.00 72.00 87 TRP A O 1
ATOM 702 N N . PRO A 1 88 ? 5.947 3.832 -12.785 1.00 62.56 88 PRO A N 1
ATOM 703 C CA . PRO A 1 88 ? 6.252 3.228 -14.075 1.00 62.56 88 PRO A CA 1
ATOM 704 C C . PRO A 1 88 ? 6.233 1.694 -14.065 1.00 62.56 88 PRO A C 1
ATOM 706 O O . PRO A 1 88 ? 6.370 1.066 -15.115 1.00 62.56 88 PRO A O 1
ATOM 709 N N . TYR A 1 89 ? 6.054 1.086 -12.890 1.00 75.94 89 TYR A N 1
ATOM 710 C CA . TYR A 1 89 ? 5.974 -0.362 -12.709 1.00 75.94 89 TYR A CA 1
ATOM 711 C C . TYR A 1 89 ? 4.532 -0.799 -12.432 1.00 75.94 89 TYR A C 1
ATOM 713 O O . TYR A 1 89 ? 3.737 -0.006 -11.925 1.00 75.94 89 TYR A O 1
ATOM 721 N N . PRO A 1 90 ? 4.170 -2.068 -12.682 1.00 82.94 90 PRO A N 1
ATOM 722 C CA . PRO A 1 90 ? 2.925 -2.624 -12.168 1.00 82.94 90 PRO A CA 1
ATOM 723 C C . PRO A 1 90 ? 2.775 -2.356 -10.668 1.00 82.94 90 PRO A C 1
ATOM 725 O O . PRO A 1 90 ? 3.710 -2.585 -9.902 1.00 82.94 90 PRO A O 1
ATOM 728 N N . ALA A 1 91 ? 1.609 -1.870 -10.246 1.00 88.19 91 ALA A N 1
ATOM 729 C CA . ALA A 1 91 ? 1.382 -1.488 -8.858 1.00 88.19 91 ALA A CA 1
ATOM 730 C C . ALA A 1 91 ? 0.155 -2.161 -8.244 1.00 88.19 91 ALA A C 1
ATOM 732 O O . ALA A 1 91 ? -0.886 -2.276 -8.901 1.00 88.19 91 ALA A O 1
ATOM 733 N N . ALA A 1 92 ? 0.287 -2.559 -6.978 1.00 94.38 92 ALA A N 1
ATOM 734 C CA . ALA A 1 92 ? -0.831 -2.864 -6.097 1.00 94.38 92 ALA A CA 1
ATOM 735 C C . ALA A 1 92 ? -1.085 -1.661 -5.192 1.00 94.38 92 ALA A C 1
ATOM 737 O O . ALA A 1 92 ? -0.140 -1.089 -4.645 1.00 94.38 92 ALA A O 1
ATOM 738 N N . VAL A 1 93 ? -2.349 -1.281 -5.029 1.00 95.00 93 VAL A N 1
ATOM 739 C CA . VAL A 1 93 ? -2.732 -0.177 -4.142 1.00 95.00 93 VAL A CA 1
ATOM 740 C C . VAL A 1 93 ? -3.800 -0.644 -3.174 1.00 95.00 93 VAL A C 1
ATOM 742 O O . VAL A 1 93 ? -4.837 -1.142 -3.609 1.00 95.00 93 VAL A O 1
ATOM 745 N N . THR A 1 94 ? -3.569 -0.463 -1.877 1.00 95.25 94 THR A N 1
ATOM 746 C CA . THR A 1 94 ? -4.551 -0.809 -0.850 1.00 95.25 94 THR A CA 1
ATOM 747 C C . THR A 1 94 ? -5.550 0.318 -0.657 1.00 95.25 94 THR A C 1
ATOM 749 O O . THR A 1 94 ? -5.176 1.455 -0.374 1.00 95.25 94 THR A O 1
ATOM 752 N N . ILE A 1 95 ? -6.833 -0.005 -0.782 1.00 94.75 95 ILE A N 1
ATOM 753 C CA . ILE A 1 95 ? -7.957 0.859 -0.434 1.00 94.75 95 ILE A CA 1
ATOM 754 C C . ILE A 1 95 ? -8.613 0.251 0.807 1.00 94.75 95 ILE A C 1
ATOM 756 O O . ILE A 1 95 ? -9.187 -0.837 0.744 1.00 94.75 95 ILE A O 1
ATOM 760 N N . HIS A 1 96 ? -8.500 0.943 1.942 1.00 92.44 96 HIS A N 1
ATOM 761 C CA . HIS A 1 96 ? -9.015 0.437 3.215 1.00 92.44 96 HIS A CA 1
ATOM 762 C C . HIS A 1 96 ? -10.547 0.498 3.292 1.00 92.44 96 HIS A C 1
ATOM 764 O O . HIS A 1 96 ? -11.182 -0.458 3.732 1.00 92.44 96 HIS A O 1
ATOM 770 N N . ASP A 1 97 ? -11.131 1.602 2.831 1.00 91.75 97 ASP A N 1
ATOM 771 C CA . ASP A 1 97 ? -12.572 1.822 2.738 1.00 91.75 97 ASP A CA 1
ATOM 772 C C . ASP A 1 97 ? -12.866 2.917 1.694 1.00 91.75 97 ASP A C 1
ATOM 774 O O . ASP A 1 97 ? -11.952 3.514 1.126 1.00 91.75 97 ASP A O 1
ATOM 778 N N . LEU A 1 98 ? -14.137 3.190 1.402 1.00 93.06 98 LEU A N 1
ATOM 779 C CA . LEU A 1 98 ? -14.548 4.362 0.615 1.00 93.06 98 LEU A CA 1
ATOM 780 C C . LEU A 1 98 ? -15.469 5.276 1.433 1.00 93.06 98 LEU A C 1
ATOM 782 O O . LEU A 1 98 ? -16.390 5.897 0.898 1.00 93.06 98 LEU A O 1
ATOM 786 N N . SER A 1 99 ? -15.217 5.389 2.740 1.00 91.88 99 SER A N 1
ATOM 787 C CA . SER A 1 99 ? -16.070 6.149 3.663 1.00 91.88 99 SER A CA 1
ATOM 788 C C . SER A 1 99 ? -16.131 7.645 3.341 1.00 91.88 99 SER A C 1
ATOM 790 O O . SER A 1 99 ? -17.136 8.288 3.620 1.00 91.88 99 SER A O 1
ATOM 792 N N . PHE A 1 100 ? -15.140 8.201 2.637 1.00 90.62 100 PHE A N 1
ATOM 793 C CA . PHE A 1 100 ? -15.212 9.571 2.108 1.00 90.62 100 PHE A CA 1
ATOM 794 C C . PHE A 1 100 ? -16.272 9.764 1.005 1.00 90.62 100 PHE A C 1
ATOM 796 O O . PHE A 1 100 ? -16.633 10.907 0.707 1.00 90.62 100 PHE A O 1
ATOM 803 N N . LEU A 1 101 ? -16.755 8.678 0.387 1.00 91.56 101 LEU A N 1
ATOM 804 C CA . LEU A 1 101 ? -17.879 8.680 -0.555 1.00 91.56 101 LEU A CA 1
ATOM 805 C C . LEU A 1 101 ? -19.205 8.359 0.140 1.00 91.56 101 LEU A C 1
ATOM 807 O O . LEU A 1 101 ? -20.192 9.030 -0.143 1.00 91.56 101 LEU A O 1
ATOM 811 N N . THR A 1 102 ? -19.231 7.361 1.031 1.00 92.62 102 THR A N 1
ATOM 812 C CA . THR A 1 102 ? -20.478 6.876 1.657 1.00 92.62 102 THR A CA 1
ATOM 813 C C . THR A 1 102 ? -20.887 7.646 2.907 1.00 92.62 102 THR A C 1
ATOM 815 O O . THR A 1 102 ? -22.075 7.771 3.177 1.00 92.62 102 THR A O 1
ATOM 818 N N . HIS A 1 103 ? -19.923 8.208 3.635 1.00 92.81 103 HIS A N 1
ATOM 819 C CA . HIS A 1 103 ? -20.138 9.003 4.845 1.00 92.81 103 HIS A CA 1
ATOM 820 C C . HIS A 1 103 ? -19.488 10.390 4.718 1.00 92.81 103 HIS A C 1
ATOM 822 O O . HIS A 1 103 ? -18.616 10.765 5.513 1.00 92.81 103 HIS A O 1
ATOM 828 N N . PRO A 1 104 ? -19.881 11.184 3.705 1.00 92.81 104 PRO A N 1
ATOM 829 C CA . PRO A 1 104 ? -19.259 12.470 3.417 1.00 92.81 104 PRO A CA 1
ATOM 830 C C . PRO A 1 104 ? -19.314 13.469 4.581 1.00 92.81 104 PRO A C 1
ATOM 832 O O . PRO A 1 104 ? -18.475 14.366 4.632 1.00 92.81 104 PRO A O 1
ATOM 835 N N . GLN A 1 105 ? -20.264 13.323 5.506 1.00 92.12 105 GLN A N 1
ATOM 836 C CA . GLN A 1 105 ? -20.424 14.163 6.694 1.00 92.12 105 GLN A CA 1
ATOM 837 C C . GLN A 1 105 ? -19.212 14.131 7.635 1.00 92.12 105 GLN A C 1
ATOM 839 O O . GLN A 1 105 ? -18.979 15.094 8.360 1.00 92.12 105 GLN A O 1
ATOM 844 N N . PHE A 1 106 ? -18.401 13.068 7.602 1.00 90.88 106 PHE A N 1
ATOM 845 C CA . PHE A 1 106 ? -17.192 12.961 8.428 1.00 90.88 106 PHE A CA 1
ATOM 846 C C . PHE A 1 106 ? -15.952 13.592 7.781 1.00 90.88 106 PHE A C 1
ATOM 848 O O . PHE A 1 106 ? -14.878 13.602 8.381 1.00 90.88 106 PHE A O 1
ATOM 855 N N . TYR A 1 107 ? -16.081 14.140 6.569 1.00 89.00 107 TYR A N 1
ATOM 856 C CA . TYR A 1 107 ? -14.965 14.647 5.777 1.00 89.00 107 TYR A CA 1
ATOM 857 C C . TYR A 1 107 ? -15.178 16.106 5.379 1.00 89.00 107 TYR A C 1
ATOM 859 O O . TYR A 1 107 ? -16.239 16.500 4.895 1.00 89.00 107 TYR A O 1
ATOM 867 N N . SER A 1 108 ? -14.122 16.917 5.479 1.00 88.56 108 SER A N 1
ATOM 868 C CA . SER A 1 108 ? -14.179 18.288 4.960 1.00 88.56 108 SER A CA 1
ATOM 869 C C . SER A 1 108 ? -14.411 18.294 3.436 1.00 88.56 108 SER A C 1
ATOM 871 O O . SER A 1 108 ? -13.923 17.398 2.735 1.00 88.56 108 SER A O 1
ATOM 873 N N . PRO A 1 109 ? -15.096 19.309 2.870 1.00 88.19 109 PRO A N 1
ATOM 874 C CA . PRO A 1 109 ? -15.296 19.417 1.420 1.00 88.19 109 PRO A CA 1
ATOM 875 C C . PRO A 1 109 ? -13.987 19.338 0.620 1.00 88.19 109 PRO A C 1
ATOM 877 O O . PRO A 1 109 ? -13.920 18.648 -0.399 1.00 88.19 109 PRO A O 1
ATOM 880 N N . ARG A 1 110 ? -12.918 19.967 1.131 1.00 86.88 110 ARG A N 1
ATOM 881 C CA . ARG A 1 110 ? -11.574 19.926 0.536 1.00 86.88 110 ARG A CA 1
ATOM 882 C C . ARG A 1 110 ? -10.999 18.509 0.503 1.00 86.88 110 ARG A C 1
ATOM 884 O O . ARG A 1 110 ? -10.484 18.095 -0.535 1.00 86.88 110 ARG A O 1
ATOM 891 N N . MET A 1 111 ? -11.099 17.759 1.605 1.00 84.94 111 MET A N 1
ATOM 892 C CA . MET A 1 111 ? -10.651 16.361 1.646 1.00 84.94 111 MET A CA 1
ATOM 893 C C . MET A 1 111 ? -11.463 15.501 0.680 1.00 84.94 111 MET A C 1
ATOM 895 O O . MET A 1 111 ? -10.873 14.794 -0.130 1.00 84.94 111 MET A O 1
ATOM 899 N N . ARG A 1 112 ? -12.796 15.613 0.677 1.00 89.31 112 ARG A N 1
ATOM 900 C CA . ARG A 1 112 ? -13.648 14.845 -0.249 1.00 89.31 112 ARG A CA 1
ATOM 901 C C . ARG A 1 112 ? -13.265 15.077 -1.706 1.00 89.31 112 ARG A C 1
ATOM 903 O O . ARG A 1 112 ? -13.105 14.119 -2.459 1.00 89.31 112 ARG A O 1
ATOM 910 N N . HIS A 1 113 ? -13.075 16.338 -2.091 1.00 85.81 113 HIS A N 1
ATOM 911 C CA . HIS A 1 113 ? -12.655 16.692 -3.443 1.00 85.81 113 HIS A CA 1
ATOM 912 C C . HIS A 1 113 ? -11.291 16.078 -3.794 1.00 85.81 113 HIS A C 1
ATOM 914 O O . HIS A 1 113 ? -11.156 15.430 -4.834 1.00 85.81 113 HIS A O 1
ATOM 920 N N . PHE A 1 114 ? -10.303 16.206 -2.902 1.00 85.56 114 PHE A N 1
ATOM 921 C CA . PHE A 1 114 ? -8.974 15.623 -3.092 1.00 85.56 114 PHE A CA 1
ATOM 922 C C . PHE A 1 114 ? -9.023 14.095 -3.251 1.00 85.56 114 PHE A C 1
ATOM 924 O O . PHE A 1 114 ? -8.516 13.569 -4.244 1.00 85.56 114 PHE A O 1
ATOM 931 N N . TYR A 1 115 ? -9.677 13.382 -2.329 1.00 88.62 115 TYR A N 1
ATOM 932 C CA . TYR A 1 115 ? -9.774 11.918 -2.357 1.00 88.62 115 TYR A CA 1
ATOM 933 C C . TYR A 1 115 ? -10.519 11.432 -3.607 1.00 88.62 115 TYR A C 1
ATOM 935 O O . TYR A 1 115 ? -10.049 10.517 -4.283 1.00 88.62 115 TYR A O 1
ATOM 943 N N . ARG A 1 116 ? -11.621 12.094 -3.990 1.00 88.00 116 ARG A N 1
ATOM 944 C CA . ARG A 1 116 ? -12.401 11.762 -5.195 1.00 88.00 116 ARG A CA 1
ATOM 945 C C . ARG A 1 116 ? -11.605 11.937 -6.490 1.00 88.00 116 ARG A C 1
ATOM 947 O O . ARG A 1 116 ? -11.768 11.138 -7.410 1.00 88.00 116 ARG A O 1
ATOM 954 N N . LEU A 1 117 ? -10.749 12.953 -6.589 1.00 84.06 117 LEU A N 1
ATOM 955 C CA . LEU A 1 117 ? -9.869 13.112 -7.751 1.00 84.06 117 LEU A CA 1
ATOM 956 C C . LEU A 1 117 ? -8.757 12.058 -7.766 1.00 84.06 117 LEU A C 1
ATOM 958 O O . LEU A 1 117 ? -8.490 11.450 -8.803 1.00 84.06 117 LEU A O 1
ATOM 962 N N . ARG A 1 118 ? -8.122 11.816 -6.617 1.00 84.50 118 ARG A N 1
ATOM 963 C CA . ARG A 1 118 ? -6.971 10.911 -6.502 1.00 84.50 118 ARG A CA 1
ATOM 964 C C . ARG A 1 118 ? -7.335 9.446 -6.676 1.00 84.50 118 ARG A C 1
ATOM 966 O O . ARG A 1 118 ? -6.603 8.724 -7.348 1.00 84.50 118 ARG A O 1
ATOM 973 N N . ILE A 1 119 ? -8.472 9.016 -6.138 1.00 90.25 119 ILE A N 1
ATOM 974 C CA . ILE A 1 119 ? -8.896 7.619 -6.241 1.00 90.25 119 ILE A CA 1
ATOM 975 C C . ILE A 1 119 ? -9.143 7.216 -7.698 1.00 90.25 119 ILE A C 1
ATOM 977 O O . ILE A 1 119 ? -8.787 6.114 -8.092 1.00 90.25 119 ILE A O 1
ATOM 981 N N . ARG A 1 120 ? -9.637 8.132 -8.546 1.00 88.12 120 ARG A N 1
ATOM 982 C CA . ARG A 1 120 ? -9.812 7.888 -9.990 1.00 88.12 120 ARG A CA 1
ATOM 983 C C . ARG A 1 120 ? -8.494 7.555 -10.683 1.00 88.12 120 ARG A C 1
ATOM 985 O O . ARG A 1 120 ? -8.461 6.675 -11.536 1.00 88.12 120 ARG A O 1
ATOM 992 N N . HIS A 1 121 ? -7.413 8.238 -10.307 1.00 84.19 121 HIS A N 1
ATOM 993 C CA . HIS A 1 121 ? -6.079 7.926 -10.811 1.00 84.19 121 HIS A CA 1
ATOM 994 C C . HIS A 1 121 ? -5.646 6.519 -10.373 1.00 84.19 121 HIS A C 1
ATOM 996 O O . HIS A 1 121 ? -5.288 5.708 -11.223 1.00 84.19 121 HIS A O 1
ATOM 1002 N N . THR A 1 122 ? -5.764 6.197 -9.081 1.00 89.12 122 THR A N 1
ATOM 1003 C CA . THR A 1 122 ? -5.470 4.852 -8.559 1.00 89.12 122 THR A CA 1
ATOM 1004 C C . THR A 1 122 ? -6.246 3.769 -9.311 1.00 89.12 122 THR A C 1
ATOM 1006 O O . THR A 1 122 ? -5.647 2.844 -9.844 1.00 89.12 122 THR A O 1
ATOM 1009 N N . LEU A 1 123 ? -7.570 3.902 -9.419 1.00 89.69 123 LEU A N 1
ATOM 1010 C CA . LEU A 1 123 ? -8.439 2.903 -10.054 1.00 89.69 123 LEU A CA 1
ATOM 1011 C C . LEU A 1 123 ? -8.114 2.698 -11.542 1.00 89.69 123 LEU A C 1
ATOM 1013 O O . LEU A 1 123 ? -8.243 1.587 -12.061 1.00 89.69 123 LEU A O 1
ATOM 1017 N N . LYS A 1 124 ? -7.668 3.757 -12.227 1.00 83.19 124 LYS A N 1
ATOM 1018 C CA . LYS A 1 124 ? -7.280 3.704 -13.640 1.00 83.19 124 LYS A CA 1
ATOM 1019 C C . LYS A 1 124 ? -5.918 3.039 -13.861 1.00 83.19 124 LYS A C 1
ATOM 1021 O O . LYS A 1 124 ? -5.764 2.330 -14.849 1.00 83.19 124 LYS A O 1
ATOM 1026 N N . HIS A 1 125 ? -4.939 3.286 -12.990 1.00 81.00 125 HIS A N 1
ATOM 1027 C CA . HIS A 1 125 ? -3.535 2.934 -13.247 1.00 81.00 125 HIS A CA 1
ATOM 1028 C C . HIS A 1 125 ? -3.001 1.765 -12.410 1.00 81.00 125 HIS A C 1
ATOM 1030 O O . HIS A 1 125 ? -2.045 1.114 -12.830 1.00 81.00 125 HIS A O 1
ATOM 1036 N N . ALA A 1 126 ? -3.600 1.464 -11.257 1.00 88.44 126 ALA A N 1
ATOM 1037 C CA . ALA A 1 126 ? -3.190 0.326 -10.445 1.00 88.44 126 ALA A CA 1
ATOM 1038 C C . ALA A 1 126 ? -3.506 -0.981 -11.178 1.00 88.44 126 ALA A C 1
ATOM 1040 O O . ALA A 1 126 ? -4.618 -1.180 -11.669 1.00 88.44 126 ALA A O 1
ATOM 1041 N N . ARG A 1 127 ? -2.549 -1.908 -11.227 1.00 88.38 127 ARG A N 1
ATOM 1042 C CA . ARG A 1 127 ? -2.786 -3.235 -11.810 1.00 88.38 127 ARG A CA 1
ATOM 1043 C C . ARG A 1 127 ? -3.719 -4.046 -10.919 1.00 88.38 127 ARG A C 1
ATOM 1045 O O . ARG A 1 127 ? -4.631 -4.696 -11.421 1.00 88.38 127 ARG A O 1
ATOM 1052 N N . VAL A 1 128 ? -3.498 -3.956 -9.610 1.00 93.50 128 VAL A N 1
ATOM 1053 C CA . VAL A 1 128 ? -4.271 -4.645 -8.578 1.00 93.50 128 VAL A CA 1
ATOM 1054 C C . VAL A 1 128 ? -4.712 -3.633 -7.525 1.00 93.50 128 VAL A C 1
ATOM 1056 O O . VAL A 1 128 ? -3.940 -2.768 -7.113 1.00 93.50 128 VAL A O 1
ATOM 1059 N N . ILE A 1 129 ? -5.950 -3.752 -7.075 1.00 95.69 129 ILE A N 1
ATOM 1060 C CA . ILE A 1 129 ? -6.459 -3.086 -5.884 1.00 95.69 129 ILE A CA 1
ATOM 1061 C C . ILE A 1 129 ? -6.479 -4.113 -4.758 1.00 95.69 129 ILE A C 1
ATOM 1063 O O . ILE A 1 129 ? -7.000 -5.214 -4.925 1.00 95.69 129 ILE A O 1
ATOM 1067 N N . LEU A 1 130 ? -5.905 -3.756 -3.617 1.00 95.62 130 LEU A N 1
ATOM 1068 C CA . LEU A 1 130 ? -6.003 -4.548 -2.401 1.00 95.62 130 LEU A CA 1
ATOM 1069 C C . LEU A 1 130 ? -7.113 -3.965 -1.536 1.00 95.62 130 LEU A C 1
ATOM 1071 O O . LEU A 1 130 ? -7.187 -2.751 -1.345 1.00 95.62 130 LEU A O 1
ATOM 1075 N N . SER A 1 131 ? -7.975 -4.822 -1.017 1.00 95.19 131 SER A N 1
ATOM 1076 C CA . SER A 1 131 ? -8.945 -4.474 0.011 1.00 95.19 131 SER A CA 1
ATOM 1077 C C . SER A 1 131 ? -8.598 -5.205 1.298 1.00 95.19 131 SER A C 1
ATOM 1079 O O . SER A 1 131 ? -8.023 -6.289 1.259 1.00 95.19 131 SER A O 1
ATOM 1081 N N . VAL A 1 132 ? -8.927 -4.614 2.442 1.00 94.00 132 VAL A N 1
ATOM 1082 C CA . VAL A 1 132 ? -8.612 -5.207 3.751 1.00 94.00 132 VAL A CA 1
ATOM 1083 C C . VAL A 1 132 ? -9.681 -6.183 4.251 1.00 94.00 132 VAL A C 1
ATOM 1085 O O . VAL A 1 132 ? -9.406 -6.928 5.182 1.00 94.00 132 VAL A O 1
ATOM 1088 N N . SER A 1 133 ? -10.863 -6.208 3.631 1.00 94.31 133 SER A N 1
ATOM 1089 C CA . SER A 1 133 ? -11.977 -7.116 3.944 1.00 94.31 133 SER A CA 1
ATOM 1090 C C . SER A 1 133 ? -12.812 -7.405 2.690 1.00 94.31 133 SER A C 1
ATOM 1092 O O . SER A 1 133 ? -12.786 -6.630 1.725 1.00 94.31 133 SER A O 1
ATOM 1094 N N . GLU A 1 134 ? -13.581 -8.494 2.685 1.00 94.88 134 GLU A N 1
ATOM 1095 C CA . GLU A 1 134 ? -14.571 -8.753 1.630 1.00 94.88 134 GLU A CA 1
ATOM 1096 C C . GLU A 1 134 ? -15.715 -7.726 1.660 1.00 94.88 134 GLU A C 1
ATOM 1098 O O . GLU A 1 134 ? -16.237 -7.345 0.611 1.00 94.88 134 GLU A O 1
ATOM 1103 N N . ALA A 1 135 ? -16.080 -7.211 2.834 1.00 95.19 135 ALA A N 1
ATOM 1104 C CA . ALA A 1 135 ? -17.020 -6.107 2.998 1.00 95.19 135 ALA A CA 1
ATOM 1105 C C . ALA A 1 135 ? -16.552 -4.846 2.256 1.00 95.19 135 ALA A C 1
ATOM 1107 O O . ALA A 1 135 ? -17.284 -4.318 1.409 1.00 95.19 135 ALA A O 1
ATOM 1108 N N . SER A 1 136 ? -15.312 -4.409 2.495 1.00 94.81 136 SER A N 1
ATOM 1109 C CA . SER A 1 136 ? -14.710 -3.289 1.766 1.00 94.81 136 SER A CA 1
ATOM 1110 C C . SER A 1 136 ? -14.563 -3.604 0.280 1.00 94.81 136 SER A C 1
ATOM 1112 O O . SER A 1 136 ? -14.830 -2.735 -0.551 1.00 94.81 136 SER A O 1
ATOM 1114 N N . ARG A 1 137 ? -14.211 -4.840 -0.097 1.00 95.69 137 ARG A N 1
ATOM 1115 C CA . ARG A 1 137 ? -14.135 -5.258 -1.505 1.00 95.69 137 ARG A CA 1
ATOM 1116 C C . ARG A 1 137 ? -15.481 -5.113 -2.209 1.00 95.69 137 ARG A C 1
ATOM 1118 O O . ARG A 1 137 ? -15.528 -4.493 -3.271 1.00 95.69 137 ARG A O 1
ATOM 1125 N N . ARG A 1 138 ? -16.573 -5.614 -1.625 1.00 95.94 138 ARG A N 1
ATOM 1126 C CA . ARG A 1 138 ? -17.934 -5.457 -2.172 1.00 95.94 138 ARG A CA 1
ATOM 1127 C C . ARG A 1 138 ? -18.304 -3.984 -2.333 1.00 95.94 138 ARG A C 1
ATOM 1129 O O . ARG A 1 138 ? -18.808 -3.600 -3.385 1.00 95.94 138 ARG A O 1
ATOM 1136 N N . GLN A 1 139 ? -17.993 -3.151 -1.339 1.00 95.00 139 GLN A N 1
ATOM 1137 C CA . GLN A 1 139 ? -18.246 -1.711 -1.408 1.00 95.00 139 GLN A CA 1
ATOM 1138 C C . GLN A 1 139 ? -17.428 -1.032 -2.520 1.00 95.00 139 GLN A C 1
ATOM 1140 O O . GLN A 1 139 ? -17.964 -0.216 -3.270 1.00 95.00 139 GLN A O 1
ATOM 1145 N N . ILE A 1 140 ? -16.146 -1.381 -2.669 1.00 94.69 140 ILE A N 1
ATOM 1146 C CA . ILE A 1 140 ? -15.284 -0.872 -3.743 1.00 94.69 140 ILE A CA 1
ATOM 1147 C C . ILE A 1 140 ? -15.862 -1.240 -5.109 1.00 94.69 140 ILE A C 1
ATOM 1149 O O . ILE A 1 140 ? -15.979 -0.365 -5.967 1.00 94.69 140 ILE A O 1
ATOM 1153 N N . LEU A 1 141 ? -16.254 -2.499 -5.313 1.00 95.44 141 LEU A N 1
ATOM 1154 C CA . LEU A 1 141 ? -16.836 -2.956 -6.576 1.00 95.44 141 LEU A CA 1
ATOM 1155 C C . LEU A 1 141 ? -18.137 -2.209 -6.891 1.00 95.44 141 LEU A C 1
ATOM 1157 O O . LEU A 1 141 ? -18.265 -1.655 -7.982 1.00 95.44 141 LEU A O 1
ATOM 1161 N N . ALA A 1 142 ? -19.042 -2.099 -5.915 1.00 95.50 142 ALA A N 1
ATOM 1162 C CA . ALA A 1 142 ? -20.320 -1.410 -6.077 1.00 95.50 142 ALA A CA 1
ATOM 1163 C C . ALA A 1 142 ? -20.162 0.084 -6.416 1.00 95.50 142 ALA A C 1
ATOM 1165 O O . ALA A 1 142 ? -20.894 0.609 -7.250 1.00 95.50 142 ALA A O 1
ATOM 1166 N N . LEU A 1 143 ? -19.199 0.778 -5.799 1.00 93.50 143 LEU A N 1
ATOM 1167 C CA . LEU A 1 143 ? -19.020 2.225 -5.982 1.00 93.50 143 LEU A CA 1
ATOM 1168 C C . LEU A 1 143 ? -18.161 2.607 -7.190 1.00 93.50 143 LEU A C 1
ATOM 1170 O O . LEU A 1 143 ? -18.210 3.756 -7.631 1.00 93.50 143 LEU A O 1
ATOM 1174 N N . THR A 1 144 ? -17.321 1.697 -7.685 1.00 91.62 144 THR A N 1
ATOM 1175 C CA . THR A 1 144 ? -16.318 2.025 -8.714 1.00 91.62 144 THR A CA 1
ATOM 1176 C C . THR A 1 144 ? -16.506 1.278 -10.028 1.00 91.62 144 THR A C 1
ATOM 1178 O O . THR A 1 144 ? -15.976 1.734 -11.040 1.00 91.62 144 THR A O 1
ATOM 1181 N N . GLY A 1 145 ? -17.230 0.153 -10.031 1.00 88.75 145 GLY A N 1
ATOM 1182 C CA . GLY A 1 145 ? -17.453 -0.671 -11.221 1.00 88.75 145 GLY A CA 1
ATOM 1183 C C . GLY A 1 145 ? -16.188 -1.328 -11.786 1.00 88.75 145 GLY A C 1
ATOM 1184 O O . GLY A 1 145 ? -16.187 -1.752 -12.938 1.00 88.75 145 GLY A O 1
ATOM 1185 N N . ILE A 1 146 ? -15.086 -1.383 -11.026 1.00 89.75 146 ILE A N 1
ATOM 1186 C CA . ILE A 1 146 ? -13.875 -2.080 -11.474 1.00 89.75 146 ILE A CA 1
ATOM 1187 C C . ILE A 1 146 ? -14.086 -3.594 -11.469 1.00 89.75 146 ILE A C 1
ATOM 1189 O O . ILE A 1 146 ? -14.860 -4.126 -10.679 1.00 89.75 146 ILE A O 1
ATOM 1193 N N . SER A 1 147 ? -13.346 -4.287 -12.330 1.00 87.62 147 SER A N 1
ATOM 1194 C CA . SER A 1 147 ? -13.499 -5.728 -12.489 1.00 87.62 147 SER A CA 1
ATOM 1195 C C . SER A 1 147 ? -13.145 -6.516 -11.212 1.00 87.62 147 SER A C 1
ATOM 1197 O O . SER A 1 147 ? -12.099 -6.230 -10.610 1.00 87.62 147 SER A O 1
ATOM 1199 N N . PRO A 1 148 ? -13.955 -7.511 -10.790 1.00 89.69 148 PRO A N 1
ATOM 1200 C CA . PRO A 1 148 ? -13.743 -8.274 -9.555 1.00 89.69 148 PRO A CA 1
ATOM 1201 C C . PRO A 1 148 ? -12.372 -8.944 -9.427 1.00 89.69 148 PRO A C 1
ATOM 1203 O O . PRO A 1 148 ? -11.854 -9.054 -8.314 1.00 89.69 148 PRO A O 1
ATOM 1206 N N . GLU A 1 149 ? -11.770 -9.369 -10.536 1.00 87.62 149 GLU A N 1
ATOM 1207 C CA . GLU A 1 149 ? -10.447 -9.997 -10.599 1.00 87.62 149 GLU A CA 1
ATOM 1208 C C . GLU A 1 149 ? -9.296 -9.021 -10.327 1.00 87.62 149 GLU A C 1
ATOM 1210 O O . GLU A 1 149 ? -8.197 -9.443 -9.962 1.00 87.62 149 GLU A O 1
ATOM 1215 N N . ARG A 1 150 ? -9.542 -7.710 -10.459 1.00 89.94 150 ARG A N 1
ATOM 1216 C CA . ARG A 1 150 ? -8.567 -6.670 -10.105 1.00 89.94 150 ARG A CA 1
ATOM 1217 C C . ARG A 1 150 ? -8.562 -6.355 -8.615 1.00 89.94 150 ARG A C 1
ATOM 1219 O O . ARG A 1 150 ? -7.646 -5.662 -8.181 1.00 89.94 150 ARG A O 1
ATOM 1226 N N . VAL A 1 151 ? -9.543 -6.828 -7.843 1.00 94.06 151 VAL A N 1
ATOM 1227 C CA . VAL A 1 151 ? -9.653 -6.546 -6.407 1.00 94.06 151 VAL A CA 1
ATOM 1228 C C . VAL A 1 151 ? -9.384 -7.809 -5.606 1.00 94.06 151 VAL A C 1
ATOM 1230 O O . VAL A 1 151 ? -10.183 -8.745 -5.624 1.00 94.06 151 VAL A O 1
ATOM 1233 N N . LEU A 1 152 ? -8.268 -7.825 -4.885 1.00 93.31 152 LEU A N 1
ATOM 1234 C CA . LEU A 1 152 ? -7.885 -8.921 -4.000 1.00 93.31 152 LEU A CA 1
ATOM 1235 C C . LEU A 1 152 ? -8.077 -8.498 -2.548 1.00 93.31 152 LEU A C 1
ATOM 1237 O O . LEU A 1 152 ? -7.755 -7.367 -2.192 1.00 93.31 152 LEU A O 1
ATOM 1241 N N . VAL A 1 153 ? -8.569 -9.404 -1.710 1.00 92.25 153 VAL A N 1
ATOM 1242 C CA . VAL A 1 153 ? -8.572 -9.193 -0.260 1.00 92.25 153 VAL A CA 1
ATOM 1243 C C . VAL A 1 153 ? -7.220 -9.609 0.304 1.00 92.25 153 VAL A C 1
ATOM 1245 O O . VAL A 1 153 ? -6.671 -10.630 -0.104 1.00 92.25 153 VAL A O 1
ATOM 1248 N N . HIS A 1 154 ? -6.679 -8.791 1.200 1.00 89.38 154 HIS A N 1
ATOM 1249 C CA . HIS A 1 154 ? -5.467 -9.072 1.956 1.00 89.38 154 HIS A CA 1
ATOM 1250 C C . HIS A 1 154 ? -5.646 -8.548 3.378 1.00 89.38 154 HIS A C 1
ATOM 1252 O O . HIS A 1 154 ? -5.721 -7.332 3.601 1.00 89.38 154 HIS A O 1
ATOM 1258 N N . ALA A 1 155 ? -5.681 -9.470 4.337 1.00 79.75 155 ALA A N 1
ATOM 1259 C CA . ALA A 1 155 ? -5.863 -9.134 5.740 1.00 79.75 155 ALA A CA 1
ATOM 1260 C C . ALA A 1 155 ? -4.701 -8.266 6.262 1.00 79.75 155 ALA A C 1
ATOM 1262 O O . ALA 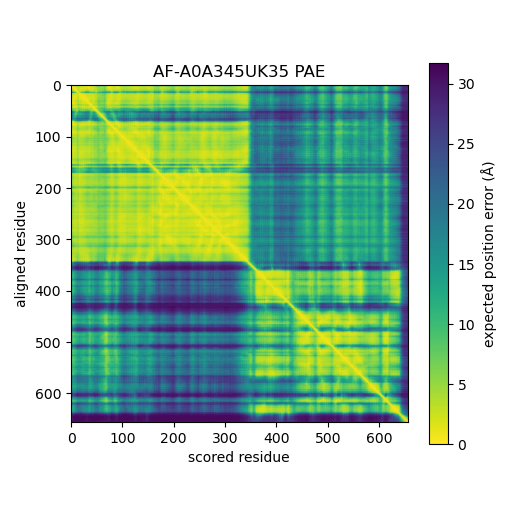A 1 155 ? -3.559 -8.418 5.824 1.00 79.75 155 ALA A O 1
ATOM 1263 N N . PRO A 1 156 ? -4.965 -7.310 7.163 1.00 74.31 156 PRO A N 1
ATOM 1264 C CA . PRO A 1 156 ? -4.000 -6.261 7.419 1.00 74.31 156 PRO A CA 1
ATOM 1265 C C . PRO A 1 156 ? -2.776 -6.691 8.250 1.00 74.31 156 PRO A C 1
ATOM 1267 O O . PRO A 1 156 ? -1.636 -6.576 7.795 1.00 74.31 156 PRO A O 1
ATOM 1270 N N . ALA A 1 157 ? -2.974 -7.162 9.475 1.00 80.69 157 ALA A N 1
ATOM 1271 C CA . ALA A 1 157 ? -1.879 -7.379 10.418 1.00 80.69 157 ALA A CA 1
ATOM 1272 C C . ALA A 1 157 ? -2.065 -8.674 11.206 1.00 80.69 157 ALA A C 1
ATOM 1274 O O . ALA A 1 157 ? -3.153 -9.247 11.219 1.00 80.69 157 ALA A O 1
ATOM 1275 N N . LEU A 1 158 ? -0.989 -9.107 11.859 1.00 88.75 158 LEU A N 1
ATOM 1276 C CA . LEU A 1 158 ? -1.047 -10.157 12.867 1.00 88.75 158 LEU A CA 1
ATOM 1277 C C . LEU A 1 158 ? -1.667 -9.598 14.165 1.00 88.75 158 LEU A C 1
ATOM 1279 O O . LEU A 1 158 ? -1.486 -8.402 14.448 1.00 88.75 158 LEU A O 1
ATOM 1283 N N . PRO A 1 159 ? -2.375 -10.431 14.951 1.00 91.31 159 PRO A N 1
ATOM 1284 C CA . PRO A 1 159 ? -2.875 -10.042 16.261 1.00 91.31 159 PRO A CA 1
ATOM 1285 C C . PRO A 1 159 ? -1.746 -9.664 17.218 1.00 91.31 159 PRO A C 1
ATOM 1287 O O . PRO A 1 159 ? -0.716 -10.337 17.258 1.00 91.31 159 PRO A O 1
ATOM 1290 N N . VAL A 1 160 ? -1.955 -8.618 18.016 1.00 90.12 160 VAL A N 1
ATOM 1291 C CA . VAL A 1 160 ? -1.078 -8.317 19.156 1.00 90.12 160 VAL A CA 1
ATOM 1292 C C . VAL A 1 160 ? -1.370 -9.307 20.276 1.00 90.12 160 VAL A C 1
ATOM 1294 O O . VAL A 1 160 ? -2.516 -9.443 20.687 1.00 90.12 160 VAL A O 1
ATOM 1297 N N . THR A 1 161 ? -0.346 -9.980 20.794 1.00 84.31 161 THR A N 1
ATOM 1298 C CA . THR A 1 161 ? -0.452 -10.874 21.958 1.00 84.31 161 THR A CA 1
ATOM 1299 C C . THR A 1 161 ? 0.771 -10.694 22.852 1.00 84.31 161 THR A C 1
ATOM 1301 O O . THR A 1 161 ? 1.878 -10.577 22.327 1.00 84.31 161 THR A O 1
ATOM 1304 N N . CYS A 1 162 ? 0.600 -10.716 24.177 1.00 78.62 162 CYS A N 1
ATOM 1305 C CA . CYS A 1 162 ? 1.714 -10.704 25.132 1.00 78.62 162 CYS A CA 1
ATOM 1306 C C . CYS A 1 162 ? 1.884 -12.075 25.790 1.00 78.62 162 CYS A C 1
ATOM 1308 O O . CYS A 1 162 ? 0.896 -12.736 26.105 1.00 78.62 162 CYS A O 1
ATOM 1310 N N . CYS A 1 163 ? 3.132 -12.478 26.040 1.00 72.56 163 CYS A N 1
ATOM 1311 C CA . CYS A 1 163 ? 3.428 -13.661 26.850 1.00 72.56 163 CYS A CA 1
ATOM 1312 C C . CYS A 1 163 ? 3.404 -13.355 28.357 1.00 72.56 163 CYS A C 1
ATOM 1314 O O . CYS A 1 163 ? 2.988 -14.209 29.129 1.00 72.56 163 CYS A O 1
ATOM 1316 N N . ASN A 1 164 ? 3.819 -12.147 28.760 1.00 80.56 164 ASN A N 1
ATOM 1317 C CA . ASN A 1 164 ? 3.951 -11.724 30.159 1.00 80.56 164 ASN A CA 1
ATOM 1318 C C . ASN A 1 164 ? 3.275 -10.356 30.369 1.00 80.56 164 ASN A C 1
ATOM 1320 O O . ASN A 1 164 ? 3.973 -9.346 30.476 1.00 80.56 164 ASN A O 1
ATOM 1324 N N . PRO A 1 165 ? 1.934 -10.291 30.343 1.00 82.69 165 PRO A N 1
ATOM 1325 C CA . PRO A 1 165 ? 1.224 -9.027 30.468 1.00 82.69 165 PRO A CA 1
ATOM 1326 C C . PRO A 1 165 ? 1.311 -8.473 31.895 1.00 82.69 165 PRO A C 1
ATOM 1328 O O . PRO A 1 165 ? 1.248 -9.227 32.870 1.00 82.69 165 PRO A O 1
ATOM 1331 N N . VAL A 1 166 ? 1.416 -7.150 32.024 1.00 83.94 166 VAL A N 1
ATOM 1332 C CA . VAL A 1 166 ? 1.452 -6.459 33.325 1.00 83.94 166 VAL A CA 1
ATOM 1333 C C . VAL A 1 166 ? 0.098 -5.798 33.616 1.00 83.94 166 VAL A C 1
ATOM 1335 O O . VAL A 1 166 ? -0.406 -5.076 32.750 1.00 83.94 166 VAL A O 1
ATOM 1338 N N . PRO A 1 167 ? -0.503 -6.000 34.810 1.00 81.75 167 PRO A N 1
ATOM 1339 C CA . PRO A 1 167 ? -1.766 -5.363 35.170 1.00 81.75 167 PRO A CA 1
ATOM 1340 C C . PRO A 1 167 ? -1.725 -3.843 34.977 1.00 81.75 167 PRO A C 1
ATOM 1342 O O . PRO A 1 167 ? -0.819 -3.157 35.451 1.00 81.75 167 PRO A O 1
ATOM 1345 N N . VAL A 1 168 ? -2.711 -3.316 34.247 1.00 79.31 168 VAL A N 1
ATOM 1346 C CA . VAL A 1 168 ? -2.801 -1.886 33.897 1.00 79.31 168 VAL A CA 1
ATOM 1347 C C . VAL A 1 168 ? -3.708 -1.121 34.861 1.00 79.31 168 VAL A C 1
ATOM 1349 O O . VAL A 1 168 ? -3.452 0.046 35.153 1.00 79.31 168 VAL A O 1
ATOM 1352 N N . HIS A 1 169 ? -4.759 -1.779 35.345 1.00 79.94 169 HIS A N 1
ATOM 1353 C CA . HIS A 1 169 ? -5.780 -1.220 36.223 1.00 79.94 169 HIS A CA 1
ATOM 1354 C C . HIS A 1 169 ? -6.150 -2.236 37.305 1.00 79.94 169 HIS A C 1
ATOM 1356 O O . HIS A 1 169 ? -6.161 -3.436 37.043 1.00 79.94 169 HIS A O 1
ATOM 1362 N N . GLU A 1 170 ? -6.460 -1.738 38.503 1.00 77.62 170 GLU A N 1
ATOM 1363 C CA . GLU A 1 170 ? -6.912 -2.561 39.634 1.00 77.62 170 GLU A CA 1
ATOM 1364 C C . GLU A 1 170 ? -8.401 -2.931 39.526 1.00 77.62 170 GLU A C 1
ATOM 1366 O O . GLU A 1 170 ? -8.803 -4.012 39.948 1.00 77.62 170 GLU A O 1
ATOM 1371 N N . GLU A 1 171 ? -9.227 -2.054 38.941 1.00 85.19 171 GLU A N 1
ATOM 1372 C CA . GLU A 1 171 ? -10.653 -2.314 38.701 1.00 85.19 171 GLU A CA 1
ATOM 1373 C C . GLU A 1 171 ? -10.891 -2.942 37.312 1.00 85.19 171 GLU A C 1
ATOM 1375 O O . GLU A 1 171 ? -10.175 -2.600 36.363 1.00 85.19 171 GLU A O 1
ATOM 1380 N N . PRO A 1 172 ? -11.935 -3.783 37.148 1.00 92.12 172 PRO A N 1
ATOM 1381 C CA . PRO A 1 172 ? -12.390 -4.241 35.837 1.00 92.12 172 PRO A CA 1
ATOM 1382 C C . PRO A 1 172 ? -12.659 -3.065 34.896 1.00 92.12 172 PRO A C 1
ATOM 1384 O O . PRO A 1 172 ? -13.210 -2.032 35.304 1.00 92.12 172 PRO A O 1
ATOM 1387 N N . TYR A 1 173 ? -12.298 -3.216 33.622 1.00 96.94 173 TYR A N 1
ATOM 1388 C CA . TYR A 1 173 ? -12.471 -2.151 32.643 1.00 96.94 173 TYR A CA 1
ATOM 1389 C C . TYR A 1 173 ? -12.900 -2.651 31.271 1.00 96.94 173 TYR A C 1
ATOM 1391 O O . TYR A 1 173 ? -12.437 -3.671 30.759 1.00 96.94 173 TYR A O 1
ATOM 1399 N N . LEU A 1 174 ? -13.759 -1.851 30.649 1.00 98.25 174 LEU A N 1
ATOM 1400 C CA . LEU A 1 174 ? -14.017 -1.888 29.223 1.00 98.25 174 LEU A CA 1
ATOM 1401 C C . LEU A 1 174 ? -12.933 -1.094 28.496 1.00 98.25 174 LEU A C 1
ATOM 1403 O O . LEU A 1 174 ? -12.426 -0.086 28.994 1.00 98.25 174 LEU A O 1
ATOM 1407 N N . LEU A 1 175 ? -12.597 -1.529 27.291 1.00 98.44 175 LEU A N 1
ATOM 1408 C CA . LEU A 1 175 ? -11.537 -0.958 26.479 1.00 98.44 175 LEU A CA 1
ATOM 1409 C C . LEU A 1 175 ? -12.101 -0.445 25.152 1.00 98.44 175 LEU A C 1
ATOM 1411 O O . LEU A 1 175 ? -12.903 -1.100 24.491 1.00 98.44 175 LEU A O 1
ATOM 1415 N N . TYR A 1 176 ? -11.638 0.725 24.731 1.00 98.50 176 TYR A N 1
ATOM 1416 C CA . TYR A 1 176 ? -11.783 1.231 23.372 1.00 98.50 176 TYR A CA 1
ATOM 1417 C C . TYR A 1 176 ? -10.390 1.454 22.784 1.00 98.50 176 TYR A C 1
ATOM 1419 O O . TYR A 1 176 ? -9.553 2.115 23.400 1.00 98.50 176 TYR A O 1
ATOM 1427 N N . ILE A 1 177 ? -10.157 0.949 21.570 1.00 96.69 177 ILE A N 1
ATOM 1428 C CA . ILE A 1 177 ? -8.901 1.144 20.838 1.00 96.69 177 ILE A CA 1
ATOM 1429 C C . ILE A 1 177 ? -9.209 1.777 19.486 1.00 96.69 177 ILE A C 1
ATOM 1431 O O . ILE A 1 177 ? -9.938 1.221 18.665 1.00 96.69 177 ILE A O 1
ATOM 1435 N N . GLY A 1 178 ? -8.600 2.924 19.217 1.00 93.56 178 GLY A N 1
ATOM 1436 C CA . GLY A 1 178 ? -8.709 3.610 17.938 1.00 93.56 178 GLY A CA 1
ATOM 1437 C C . GLY A 1 178 ? -8.584 5.115 18.089 1.00 93.56 178 GLY A C 1
ATOM 1438 O O . GLY A 1 178 ? -8.741 5.676 19.166 1.00 93.56 178 GLY A O 1
ATOM 1439 N N . ASN A 1 179 ? -8.326 5.815 16.987 1.00 93.25 179 ASN A N 1
ATOM 1440 C CA . ASN A 1 179 ? -8.353 7.274 17.028 1.00 93.25 179 ASN A CA 1
ATOM 1441 C C . ASN A 1 179 ? -9.746 7.770 17.429 1.00 93.25 179 ASN A C 1
ATOM 1443 O O . ASN A 1 179 ? -10.753 7.253 16.956 1.00 93.25 179 ASN A O 1
ATOM 1447 N N . LEU A 1 180 ? -9.806 8.786 18.281 1.00 95.75 180 LEU A N 1
ATOM 1448 C CA . LEU A 1 180 ? -11.046 9.447 18.650 1.00 95.75 180 LEU A CA 1
ATOM 1449 C C . LEU A 1 180 ? -11.404 10.402 17.510 1.00 95.75 180 LEU A C 1
ATOM 1451 O O . LEU A 1 180 ? -10.858 11.502 17.401 1.00 95.75 180 LEU A O 1
ATOM 1455 N N . GLU A 1 181 ? -12.298 9.957 16.636 1.00 94.12 181 GLU A N 1
ATOM 1456 C CA . GLU A 1 181 ? -12.784 10.712 15.481 1.00 94.12 181 GLU A CA 1
ATOM 1457 C C . GLU A 1 181 ? -14.299 10.504 15.292 1.00 94.12 181 GLU A C 1
ATOM 1459 O O . GLU A 1 181 ? -14.828 9.469 15.708 1.00 94.12 181 GLU A O 1
ATOM 1464 N N . PRO A 1 182 ? -15.019 11.446 14.648 1.00 94.50 182 PRO A N 1
ATOM 1465 C CA . PRO A 1 182 ? -16.480 11.396 14.544 1.00 94.50 182 PRO A CA 1
ATOM 1466 C C . PRO A 1 182 ? -17.039 10.070 14.013 1.00 94.50 182 PRO A C 1
ATOM 1468 O O . PRO A 1 182 ? -18.016 9.557 14.549 1.00 94.50 182 PRO A O 1
ATOM 1471 N N . LYS A 1 183 ? -16.388 9.463 13.012 1.00 94.94 183 LYS A N 1
ATOM 1472 C CA . LYS A 1 183 ? -16.848 8.198 12.419 1.00 94.94 183 LYS A CA 1
ATOM 1473 C C . LYS A 1 183 ? -16.778 6.991 13.364 1.00 94.94 183 LYS A C 1
ATOM 1475 O O . LYS A 1 183 ? -17.446 5.994 13.107 1.00 94.94 183 LYS A O 1
ATOM 1480 N N . LYS A 1 184 ? -16.008 7.076 14.454 1.00 96.00 184 LYS A N 1
ATOM 1481 C CA . LYS A 1 184 ? -15.887 6.026 15.482 1.00 96.00 184 LYS A CA 1
ATOM 1482 C C . LYS A 1 184 ? -16.965 6.116 16.559 1.00 96.00 184 LYS A C 1
ATOM 1484 O O . LYS A 1 184 ? -16.964 5.312 17.479 1.00 96.00 184 LYS A O 1
ATOM 1489 N N . ASN A 1 185 ? -17.887 7.078 16.438 1.00 97.00 185 ASN A N 1
AT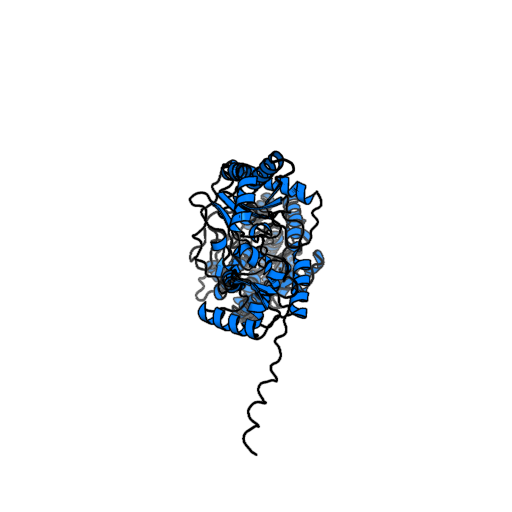OM 1490 C CA . ASN A 1 185 ? -19.076 7.174 17.283 1.00 97.00 185 ASN A CA 1
ATOM 1491 C C . ASN A 1 185 ? -18.769 7.312 18.794 1.00 97.00 185 ASN A C 1
ATOM 1493 O O . ASN A 1 185 ? -19.497 6.815 19.653 1.00 97.00 185 ASN A O 1
ATOM 1497 N N . ILE A 1 186 ? -17.678 8.018 19.122 1.00 97.94 186 ILE A N 1
ATOM 1498 C CA . ILE A 1 186 ? -17.171 8.163 20.501 1.00 97.94 186 ILE A CA 1
ATOM 1499 C C . ILE A 1 186 ? -18.216 8.775 21.438 1.00 97.94 186 ILE A C 1
ATOM 1501 O O . ILE A 1 186 ? -18.326 8.379 22.592 1.00 97.94 186 ILE A O 1
ATOM 1505 N N . GLU A 1 187 ? -19.008 9.726 20.944 1.00 97.25 187 GLU A N 1
ATOM 1506 C CA . GLU A 1 187 ? -20.019 10.406 21.752 1.00 97.25 187 GLU A CA 1
ATOM 1507 C C . GLU A 1 187 ? -21.108 9.452 22.260 1.00 97.25 187 GLU A C 1
ATOM 1509 O O . GLU A 1 187 ? -21.404 9.453 23.454 1.00 97.25 187 GLU A O 1
ATOM 1514 N N . ASN A 1 188 ? -21.691 8.624 21.387 1.00 98.12 188 ASN A N 1
ATOM 1515 C CA . ASN A 1 188 ? -22.736 7.688 21.805 1.00 98.12 188 ASN A CA 1
ATOM 1516 C C . ASN A 1 188 ? -22.173 6.579 22.694 1.00 98.12 188 ASN A C 1
ATOM 1518 O O . ASN A 1 188 ? -22.846 6.176 23.639 1.00 98.12 188 ASN A O 1
ATOM 1522 N N . MET A 1 189 ? -20.935 6.140 22.447 1.00 98.56 189 MET A N 1
ATOM 1523 C CA . MET A 1 189 ? -20.237 5.197 23.321 1.00 98.56 189 MET A CA 1
ATOM 1524 C C . MET A 1 189 ? -20.050 5.770 24.735 1.00 98.56 189 MET A C 1
ATOM 1526 O O . MET A 1 189 ? -20.364 5.096 25.710 1.00 98.56 189 MET A O 1
ATOM 1530 N N . LEU A 1 190 ? -19.604 7.025 24.864 1.00 98.56 190 LEU A N 1
ATOM 1531 C CA . LEU A 1 190 ? -19.451 7.681 26.168 1.00 98.56 190 LEU A CA 1
ATOM 1532 C C . LEU A 1 190 ? -20.795 7.854 26.885 1.00 98.56 190 LEU A C 1
ATOM 1534 O O . LEU A 1 190 ? -20.905 7.548 28.070 1.00 98.56 190 LEU A O 1
ATOM 1538 N N . ARG A 1 191 ? -21.840 8.282 26.167 1.00 98.19 191 ARG A N 1
ATOM 1539 C CA . ARG A 1 191 ? -23.202 8.385 26.720 1.00 98.19 191 ARG A CA 1
ATOM 1540 C C . ARG A 1 191 ? -23.728 7.030 27.198 1.00 98.19 191 ARG A C 1
ATOM 1542 O O . ARG A 1 191 ? -24.353 6.965 28.249 1.00 98.19 191 ARG A O 1
ATOM 1549 N N . ALA A 1 192 ? -23.468 5.964 26.446 1.00 98.44 192 ALA A N 1
ATOM 1550 C CA . ALA A 1 192 ? -23.837 4.603 26.817 1.00 98.44 192 ALA A CA 1
ATOM 1551 C C . ALA A 1 192 ? -23.101 4.134 28.078 1.00 98.44 192 ALA A C 1
ATOM 1553 O O . ALA A 1 192 ? -23.728 3.644 29.014 1.00 98.44 192 ALA A O 1
ATOM 1554 N N . TYR A 1 193 ? -21.791 4.369 28.147 1.00 98.56 193 TYR A N 1
ATOM 1555 C CA . TYR A 1 193 ? -21.004 4.063 29.337 1.00 98.56 193 TYR A CA 1
ATOM 1556 C C . TYR A 1 193 ? -21.497 4.838 30.570 1.00 98.56 193 TYR A C 1
ATOM 1558 O O . TYR A 1 193 ? -21.613 4.263 31.647 1.00 98.56 193 TYR A O 1
ATOM 1566 N N . ALA A 1 194 ? -21.890 6.108 30.420 1.00 98.12 194 ALA A N 1
ATOM 1567 C CA . ALA A 1 194 ? -22.479 6.880 31.516 1.00 98.12 194 ALA A CA 1
ATOM 1568 C C . ALA A 1 194 ? -23.798 6.281 32.044 1.00 98.12 194 ALA A C 1
ATOM 1570 O O . ALA A 1 194 ? -24.122 6.462 33.217 1.00 98.12 194 ALA A O 1
ATOM 1571 N N . LEU A 1 195 ? -24.567 5.575 31.203 1.00 97.94 195 LEU A N 1
ATOM 1572 C CA . LEU A 1 195 ? -25.751 4.828 31.642 1.00 97.94 195 LEU A CA 1
ATOM 1573 C C . LEU A 1 195 ? -25.350 3.563 32.410 1.00 97.94 195 LEU A C 1
ATOM 1575 O O . LEU A 1 195 ? -25.868 3.340 33.501 1.00 97.94 195 LEU A O 1
ATOM 1579 N N . LEU A 1 196 ? -24.400 2.786 31.879 1.00 97.56 196 LEU A N 1
ATOM 1580 C CA . LEU A 1 196 ? -23.893 1.567 32.517 1.00 97.56 196 LEU A CA 1
ATOM 1581 C C . LEU A 1 196 ? -23.270 1.849 33.888 1.00 97.56 196 LEU A C 1
ATOM 1583 O O . LEU A 1 196 ? -23.556 1.157 34.862 1.00 97.56 196 LEU A O 1
ATOM 1587 N N . ARG A 1 197 ? -22.450 2.900 33.989 1.00 95.38 197 ARG A N 1
ATOM 1588 C CA . ARG A 1 197 ? -21.708 3.242 35.210 1.00 95.38 197 ARG A CA 1
ATOM 1589 C C . ARG A 1 197 ? -22.616 3.570 36.399 1.00 95.38 197 ARG A C 1
ATOM 1591 O O . ARG A 1 197 ? -22.185 3.452 37.541 1.00 95.38 197 ARG A O 1
ATOM 1598 N N . LYS A 1 198 ? -23.874 3.957 36.156 1.00 94.94 198 LYS A N 1
ATOM 1599 C CA . LYS A 1 198 ? -24.881 4.143 37.219 1.00 94.94 198 LYS A CA 1
ATOM 1600 C C . LYS A 1 198 ? -25.323 2.825 37.857 1.00 94.94 198 LYS A C 1
ATOM 1602 O O . LYS A 1 198 ? -25.869 2.849 38.953 1.00 94.94 198 LYS A O 1
ATOM 1607 N N . GLN A 1 199 ? -25.138 1.712 37.156 1.00 93.31 199 GLN A N 1
ATOM 1608 C CA . GLN A 1 199 ? -25.618 0.387 37.541 1.00 93.31 199 GLN A CA 1
ATOM 1609 C C . GLN A 1 199 ? -24.472 -0.536 37.964 1.00 93.31 199 GLN A C 1
ATOM 1611 O O . GLN A 1 199 ? -24.660 -1.373 38.839 1.00 93.31 199 GLN A O 1
ATOM 1616 N N . GLN A 1 200 ? -23.286 -0.382 37.368 1.00 92.69 200 GLN A N 1
ATOM 1617 C CA . GLN A 1 200 ? -22.150 -1.275 37.586 1.00 92.69 200 GLN A CA 1
ATOM 1618 C C . GLN A 1 200 ? -20.844 -0.505 37.802 1.00 92.69 200 GLN A C 1
ATOM 1620 O O . GLN A 1 200 ? -20.551 0.487 37.126 1.00 92.69 200 GLN A O 1
ATOM 1625 N N . LYS A 1 201 ? -20.015 -0.993 38.733 1.00 92.50 201 LYS A N 1
ATOM 1626 C CA . LYS A 1 201 ? -18.700 -0.419 39.037 1.00 92.50 201 LYS A CA 1
ATOM 1627 C C . LYS A 1 201 ? -17.627 -0.977 38.089 1.00 92.50 201 LYS A C 1
ATOM 1629 O O . LYS A 1 201 ? -16.823 -1.814 38.473 1.00 92.50 201 LYS A O 1
ATOM 1634 N N . VAL A 1 202 ? -17.614 -0.480 36.854 1.00 95.50 202 VAL A N 1
ATOM 1635 C CA . VAL A 1 202 ? -16.607 -0.784 35.819 1.00 95.50 202 VAL A CA 1
ATOM 1636 C C . VAL A 1 202 ? -15.981 0.503 35.278 1.00 95.50 202 VAL A C 1
ATOM 1638 O O . VAL A 1 202 ? -16.667 1.526 35.238 1.00 95.50 202 VAL A O 1
ATOM 1641 N N . SER A 1 203 ? -14.701 0.484 34.906 1.00 96.81 203 SER A N 1
ATOM 1642 C CA . SER A 1 203 ? -14.018 1.622 34.265 1.00 96.81 203 SER A CA 1
ATOM 1643 C C . SER A 1 203 ? -14.074 1.540 32.731 1.00 96.81 203 SER A C 1
ATOM 1645 O O . SER A 1 203 ? -14.316 0.476 32.167 1.00 96.81 203 SER A O 1
ATOM 1647 N N . LEU A 1 204 ? -13.825 2.650 32.032 1.00 97.94 204 LEU A N 1
ATOM 1648 C CA . LEU A 1 204 ? -13.668 2.684 30.572 1.00 97.94 204 LEU A CA 1
ATOM 1649 C C . LEU A 1 204 ? -12.325 3.305 30.192 1.00 97.94 204 LEU A C 1
ATOM 1651 O O . LEU A 1 204 ? -12.080 4.478 30.468 1.00 97.94 204 LEU A O 1
ATOM 1655 N N . VAL A 1 205 ? -11.481 2.549 29.496 1.00 97.88 205 VAL A N 1
ATOM 1656 C CA . VAL A 1 205 ? -10.168 3.006 29.025 1.00 97.88 205 VAL A CA 1
ATOM 1657 C C . VAL A 1 205 ? -10.226 3.333 27.536 1.00 97.88 205 VAL A C 1
ATOM 1659 O O . VAL A 1 205 ? -10.606 2.503 26.712 1.00 97.88 205 VAL A O 1
ATOM 1662 N N . LEU A 1 206 ? -9.823 4.551 27.176 1.00 97.94 206 LEU A N 1
ATOM 1663 C CA . LEU A 1 206 ? -9.763 5.042 25.802 1.00 97.94 206 LEU A CA 1
ATOM 1664 C C . LEU A 1 206 ? -8.308 5.118 25.330 1.00 97.94 206 LEU A C 1
ATOM 1666 O O . LEU A 1 206 ? -7.557 6.000 25.755 1.00 97.94 206 LEU A O 1
ATOM 1670 N N . ALA A 1 207 ? -7.932 4.236 24.408 1.00 96.12 207 ALA A N 1
ATOM 1671 C CA . ALA A 1 207 ? -6.606 4.181 23.804 1.00 96.12 207 ALA A CA 1
ATOM 1672 C C . ALA A 1 207 ? -6.638 4.676 22.346 1.00 96.12 207 ALA A C 1
ATOM 1674 O O . ALA A 1 207 ? -7.173 4.030 21.445 1.00 96.12 207 ALA A O 1
ATOM 1675 N N . GLY A 1 208 ? -6.036 5.836 22.097 1.00 93.62 208 GLY A N 1
ATOM 1676 C CA . GLY A 1 208 ? -5.845 6.411 20.770 1.00 93.62 208 GLY A CA 1
ATOM 1677 C C . GLY A 1 208 ? -5.692 7.929 20.786 1.00 93.62 208 GLY A C 1
ATOM 1678 O O . GLY A 1 208 ? -5.680 8.566 21.833 1.00 93.62 208 GLY A O 1
ATOM 1679 N N . ARG A 1 209 ? -5.547 8.536 19.602 1.00 92.94 209 ARG A N 1
ATOM 1680 C CA . ARG A 1 209 ? -5.358 9.990 19.452 1.00 92.94 209 ARG A CA 1
ATOM 1681 C C . ARG A 1 209 ? -6.638 10.683 19.014 1.00 92.94 209 ARG A C 1
ATOM 1683 O O . ARG A 1 209 ? -7.397 10.137 18.222 1.00 92.94 209 ARG A O 1
ATOM 1690 N N . PHE A 1 210 ? -6.827 11.927 19.442 1.00 94.50 210 PHE A N 1
ATOM 1691 C CA . PHE A 1 210 ? -7.863 12.799 18.886 1.00 94.50 210 PHE A CA 1
ATOM 1692 C C . PHE A 1 210 ? -7.568 13.155 17.423 1.00 94.50 210 PHE A C 1
ATOM 1694 O O . PHE A 1 210 ? -6.514 13.711 17.119 1.00 94.50 210 PHE A O 1
ATOM 1701 N N . HIS A 1 211 ? -8.529 12.891 16.538 1.00 90.88 211 HIS A N 1
ATOM 1702 C CA . HIS A 1 211 ? -8.481 13.228 15.110 1.00 90.88 211 HIS A CA 1
ATOM 1703 C C . HIS A 1 211 ? -9.769 13.898 14.595 1.00 90.88 211 HIS A C 1
ATOM 1705 O O . HIS A 1 211 ? -9.976 14.012 13.388 1.00 90.88 211 HIS A O 1
ATOM 1711 N N . GLY A 1 212 ? -10.637 14.388 15.483 1.00 89.19 212 GLY A N 1
ATOM 1712 C CA . GLY A 1 212 ? -11.761 15.237 15.096 1.00 89.19 212 GLY A CA 1
ATOM 1713 C C . GLY A 1 212 ? -11.371 16.700 14.862 1.00 89.19 212 GLY A C 1
ATOM 1714 O O . GLY A 1 212 ? -10.237 17.126 15.095 1.00 89.19 212 GLY A O 1
ATOM 1715 N N . GLN A 1 213 ? -12.346 17.498 14.423 1.00 90.06 213 GLN A N 1
ATOM 1716 C CA . GLN A 1 213 ? -12.200 18.955 14.357 1.00 90.06 213 GLN A CA 1
ATOM 1717 C C . GLN A 1 213 ? -12.063 19.558 15.770 1.00 90.06 213 GLN A C 1
ATOM 1719 O O . GLN A 1 213 ? -12.566 18.963 16.725 1.00 90.06 213 GLN A O 1
ATOM 1724 N N . PRO A 1 214 ? -11.449 20.749 15.937 1.00 93.44 214 PRO A N 1
ATOM 1725 C CA . PRO A 1 214 ? -11.192 21.334 17.257 1.00 93.44 214 PRO A CA 1
ATOM 1726 C C . PRO A 1 214 ? -12.421 21.418 18.175 1.00 93.44 214 PRO A C 1
ATOM 1728 O O . PRO A 1 214 ? -12.327 21.053 19.345 1.00 93.44 214 PRO A O 1
ATOM 1731 N N . ALA A 1 215 ? -13.576 21.835 17.646 1.00 94.44 215 ALA A N 1
ATOM 1732 C CA . ALA A 1 215 ? -14.823 21.922 18.410 1.00 94.44 215 ALA A CA 1
ATOM 1733 C C . ALA A 1 215 ? -15.324 20.543 18.874 1.00 94.44 215 ALA A C 1
ATOM 1735 O O . ALA A 1 215 ? -15.679 20.372 20.038 1.00 94.44 215 ALA A O 1
ATOM 1736 N N . TRP A 1 216 ? -15.278 19.540 17.993 1.00 95.25 216 TRP A N 1
ATOM 1737 C CA . TRP A 1 216 ? -15.644 18.165 18.339 1.00 95.25 216 TRP A CA 1
ATOM 1738 C C . TRP A 1 216 ? -14.682 17.574 19.378 1.00 95.25 216 TRP A C 1
ATOM 1740 O O . TRP A 1 216 ? -15.124 16.998 20.365 1.00 95.25 216 TRP A O 1
ATOM 1750 N N . ASN A 1 217 ? -13.368 17.781 19.222 1.00 96.56 217 ASN A N 1
ATOM 1751 C CA . ASN A 1 217 ? -12.377 17.300 20.190 1.00 96.56 217 ASN A CA 1
ATOM 1752 C C . ASN A 1 217 ? -12.593 17.917 21.577 1.00 96.56 217 ASN A C 1
ATOM 1754 O O . ASN A 1 217 ? -12.417 17.224 22.573 1.00 96.56 217 ASN A O 1
ATOM 1758 N N . ARG A 1 218 ? -12.955 19.207 21.647 1.00 97.25 218 ARG A N 1
ATOM 1759 C CA . ARG A 1 218 ? -13.293 19.878 22.910 1.00 97.25 218 ARG A CA 1
ATOM 1760 C C . ARG A 1 218 ? -14.490 19.198 23.572 1.00 97.25 218 ARG A C 1
ATOM 1762 O O . ARG A 1 218 ? -14.340 18.703 24.678 1.00 97.25 218 ARG A O 1
ATOM 1769 N N . LYS A 1 219 ? -15.593 19.035 22.834 1.00 97.56 219 LYS A N 1
ATOM 1770 C CA . LYS A 1 219 ? -16.801 18.346 23.310 1.00 97.56 219 LYS A CA 1
ATOM 1771 C C . LYS A 1 219 ? -16.508 16.951 23.873 1.00 97.56 219 LYS A C 1
ATOM 1773 O O . LYS A 1 219 ? -16.999 16.598 24.936 1.00 97.56 219 LYS A O 1
ATOM 1778 N N . ILE A 1 220 ? -15.701 16.149 23.177 1.00 98.12 220 ILE A N 1
ATOM 1779 C CA . ILE A 1 220 ? -15.353 14.802 23.651 1.00 98.12 220 ILE A CA 1
ATOM 1780 C C . ILE A 1 220 ? -14.462 14.850 24.900 1.00 98.12 220 ILE A C 1
ATOM 1782 O O . ILE A 1 220 ? -14.648 14.034 25.796 1.00 98.12 220 ILE A O 1
ATOM 1786 N N . ARG A 1 221 ? -13.524 15.802 25.004 1.00 97.88 221 ARG A N 1
ATOM 1787 C CA . ARG A 1 221 ? -12.747 15.998 26.242 1.00 97.88 221 ARG A CA 1
ATOM 1788 C C . ARG A 1 221 ? -13.632 16.401 27.416 1.00 97.88 221 ARG A C 1
ATOM 1790 O O . ARG A 1 221 ? -13.367 15.958 28.525 1.00 97.88 221 ARG A O 1
ATOM 1797 N N . ASP A 1 222 ? -14.642 17.230 27.180 1.00 97.81 222 ASP A N 1
ATOM 1798 C CA . ASP A 1 222 ? -15.593 17.646 28.212 1.00 97.81 222 ASP A CA 1
ATOM 1799 C C . ASP A 1 222 ? -16.363 16.426 28.733 1.00 97.81 222 ASP A C 1
ATOM 1801 O O . ASP A 1 222 ? -16.298 16.140 29.923 1.00 97.81 222 ASP A O 1
ATOM 1805 N N . LEU A 1 223 ? -16.910 15.596 27.836 1.00 97.56 223 LEU A N 1
ATOM 1806 C CA . LEU A 1 223 ? -17.562 14.333 28.211 1.00 97.56 223 LEU A CA 1
ATOM 1807 C C . LEU A 1 223 ? -16.638 13.374 28.979 1.00 97.56 223 LEU A C 1
ATOM 1809 O O . LEU A 1 223 ? -17.066 12.768 29.955 1.00 97.56 223 LEU A O 1
ATOM 1813 N N . ILE A 1 224 ? -15.374 13.231 28.565 1.00 97.81 224 ILE A N 1
ATOM 1814 C CA . ILE A 1 224 ? -14.395 12.385 29.275 1.00 97.81 224 ILE A CA 1
ATOM 1815 C C . ILE A 1 224 ? -14.151 12.894 30.704 1.00 97.81 224 ILE A C 1
ATOM 1817 O O . ILE A 1 224 ? -13.949 12.085 31.600 1.00 97.81 224 ILE A O 1
ATOM 1821 N N . ARG A 1 225 ? -14.167 14.215 30.927 1.00 97.12 225 ARG A N 1
ATOM 1822 C CA . ARG A 1 225 ? -13.995 14.811 32.263 1.00 97.12 225 ARG A CA 1
ATOM 1823 C C . ARG A 1 225 ? -15.252 14.705 33.123 1.00 97.12 225 ARG A C 1
ATOM 1825 O O . ARG A 1 225 ? -15.141 14.550 34.332 1.00 97.12 225 ARG A O 1
ATOM 1832 N N . GLU A 1 226 ? -16.424 14.828 32.510 1.00 96.81 226 GLU A N 1
ATOM 1833 C CA . GLU A 1 226 ? -17.716 14.832 33.202 1.00 96.81 226 GLU A CA 1
ATOM 1834 C C . GLU A 1 226 ? -18.172 13.433 33.631 1.00 96.81 226 GLU A C 1
ATOM 1836 O O . GLU A 1 226 ? -18.877 13.303 34.630 1.00 96.81 226 GLU A O 1
ATOM 1841 N N . ILE A 1 227 ? -17.797 12.385 32.890 1.00 97.25 227 ILE A N 1
ATOM 1842 C CA . ILE A 1 227 ? -18.263 11.018 33.142 1.00 97.25 227 ILE A CA 1
ATOM 1843 C C . ILE A 1 227 ? -17.267 10.272 34.054 1.00 97.25 227 ILE A C 1
ATOM 1845 O O . ILE A 1 227 ? -16.136 10.011 33.637 1.00 97.25 227 ILE A O 1
ATOM 1849 N N . PRO A 1 228 ? -17.667 9.849 35.271 1.00 94.81 228 PRO A N 1
ATOM 1850 C CA . PRO A 1 228 ? -16.774 9.144 36.190 1.00 94.81 228 PRO A CA 1
ATOM 1851 C C . PRO A 1 228 ? -16.285 7.789 35.654 1.00 94.81 228 PRO A C 1
ATOM 1853 O O . PRO A 1 228 ? -17.036 7.029 35.041 1.00 94.81 228 PRO A O 1
ATOM 1856 N N . GLY A 1 229 ? -15.028 7.449 35.944 1.00 94.75 229 GLY A N 1
ATOM 1857 C CA . GLY A 1 229 ? -14.422 6.162 35.578 1.00 94.75 229 GLY A CA 1
ATOM 1858 C C . GLY A 1 229 ? -13.959 6.053 34.119 1.00 94.75 229 GLY A C 1
ATOM 1859 O O . GLY A 1 229 ? -13.556 4.972 33.699 1.00 94.75 229 GLY A O 1
ATOM 1860 N N . VAL A 1 230 ? -13.994 7.142 33.342 1.00 97.19 230 VAL A N 1
ATOM 1861 C CA . VAL A 1 230 ? -13.349 7.189 32.020 1.00 97.19 230 VAL A CA 1
ATOM 1862 C C . VAL A 1 230 ? -11.877 7.580 32.175 1.00 97.19 230 VAL A C 1
ATOM 1864 O O . VAL A 1 230 ? -11.561 8.626 32.736 1.00 97.19 230 VAL A O 1
ATOM 1867 N N . SER A 1 231 ? -10.973 6.773 31.624 1.00 95.56 231 SER A N 1
ATOM 1868 C CA . SER A 1 231 ? -9.538 7.053 31.538 1.00 95.56 231 SER A CA 1
ATOM 1869 C C . SER A 1 231 ? -9.117 7.230 30.081 1.00 95.56 231 SER A C 1
ATOM 1871 O O . SER A 1 231 ? -9.434 6.404 29.227 1.00 95.56 231 SER A O 1
ATOM 1873 N N . TYR A 1 232 ? -8.385 8.302 29.774 1.00 96.44 232 TYR A N 1
ATOM 1874 C CA . TYR A 1 232 ? -7.806 8.527 28.448 1.00 96.44 232 TYR A CA 1
ATOM 1875 C C . TYR A 1 232 ? -6.310 8.214 28.470 1.00 96.44 232 TYR A C 1
ATOM 1877 O O . TYR A 1 232 ? -5.509 9.004 28.966 1.00 96.44 232 TYR A O 1
ATOM 1885 N N . ALA A 1 233 ? -5.936 7.077 27.887 1.00 94.06 233 ALA A N 1
ATOM 1886 C CA . ALA A 1 233 ? -4.554 6.603 27.834 1.00 94.06 233 ALA A CA 1
ATOM 1887 C C . ALA A 1 233 ? -3.721 7.288 26.734 1.00 94.06 233 ALA A C 1
ATOM 1889 O O . ALA A 1 233 ? -2.502 7.146 26.690 1.00 94.06 233 ALA A O 1
ATOM 1890 N N . GLY A 1 234 ? -4.360 8.031 25.824 1.00 93.19 234 GLY A N 1
ATOM 1891 C CA . GLY A 1 234 ? -3.679 8.568 24.652 1.00 93.19 234 GLY A CA 1
ATOM 1892 C C . GLY A 1 234 ? -3.218 7.466 23.701 1.00 93.19 234 GLY A C 1
ATOM 1893 O O . GLY A 1 234 ? -3.832 6.407 23.610 1.00 93.19 234 GLY A O 1
ATOM 1894 N N . PHE A 1 235 ? -2.157 7.731 22.936 1.00 90.38 235 PHE A N 1
ATOM 1895 C CA . PHE A 1 235 ? -1.570 6.700 22.080 1.00 90.38 235 PHE A CA 1
ATOM 1896 C C . PHE A 1 235 ? -0.830 5.660 22.925 1.00 90.38 235 PHE A C 1
ATOM 1898 O O . PHE A 1 235 ? -0.037 6.036 23.782 1.00 90.38 235 PHE A O 1
ATOM 1905 N N . VAL A 1 236 ? -1.035 4.384 22.602 1.00 89.94 236 VAL A N 1
ATOM 1906 C CA . VAL A 1 236 ? -0.326 3.246 23.193 1.00 89.94 236 VAL A CA 1
ATOM 1907 C C . VAL A 1 236 ? 0.385 2.475 22.085 1.00 89.94 236 VAL A C 1
ATOM 1909 O O . VAL A 1 236 ? -0.164 2.328 20.991 1.00 89.94 236 VAL A O 1
ATOM 1912 N N . ASP A 1 237 ? 1.613 2.037 22.349 1.00 87.06 237 ASP A N 1
ATOM 1913 C CA . ASP A 1 237 ? 2.352 1.145 21.455 1.00 87.06 237 ASP A CA 1
ATOM 1914 C C . ASP A 1 237 ? 1.863 -0.307 21.581 1.00 87.06 237 ASP A C 1
ATOM 1916 O O . ASP A 1 237 ? 1.000 -0.612 22.405 1.00 87.06 237 ASP A O 1
ATOM 1920 N N . ASP A 1 238 ? 2.393 -1.206 20.748 1.00 87.44 238 ASP A N 1
ATOM 1921 C CA . ASP A 1 238 ? 1.952 -2.604 20.713 1.00 87.44 238 ASP A CA 1
ATOM 1922 C C . ASP A 1 238 ? 2.218 -3.336 22.041 1.00 87.44 238 ASP A C 1
ATOM 1924 O O . ASP A 1 238 ? 1.412 -4.175 22.434 1.00 87.44 238 ASP A O 1
ATOM 1928 N N . THR A 1 239 ? 3.284 -2.988 22.773 1.00 88.06 239 THR A N 1
ATOM 1929 C CA . THR A 1 239 ? 3.577 -3.570 24.094 1.00 88.06 239 THR A CA 1
ATOM 1930 C C . THR A 1 239 ? 2.492 -3.189 25.095 1.00 88.06 239 THR A C 1
ATOM 1932 O O . THR A 1 239 ? 1.865 -4.059 25.700 1.00 88.06 239 THR A O 1
ATOM 1935 N N . ARG A 1 240 ? 2.201 -1.890 25.226 1.00 90.62 240 ARG A N 1
ATOM 1936 C CA . ARG A 1 240 ? 1.177 -1.409 26.159 1.00 90.62 240 ARG A CA 1
ATOM 1937 C C . ARG A 1 240 ? -0.233 -1.801 25.726 1.00 90.62 240 ARG A C 1
ATOM 1939 O O . ARG A 1 240 ? -1.098 -2.021 26.571 1.00 90.62 240 ARG A O 1
ATOM 1946 N N . LEU A 1 241 ? -0.477 -1.897 24.422 1.00 92.75 241 LEU A N 1
ATOM 1947 C CA . LEU A 1 241 ? -1.720 -2.428 23.875 1.00 92.75 241 LEU A CA 1
ATOM 1948 C C . LEU A 1 241 ? -1.928 -3.885 24.299 1.00 92.75 241 LEU A C 1
ATOM 1950 O O . LEU A 1 241 ? -3.039 -4.252 24.668 1.00 92.75 241 LEU A O 1
ATOM 1954 N N . ALA A 1 242 ? -0.874 -4.699 24.276 1.00 92.81 242 ALA A N 1
ATOM 1955 C CA . ALA A 1 242 ? -0.953 -6.089 24.697 1.00 92.81 242 ALA A CA 1
ATOM 1956 C C . ALA A 1 242 ? -1.289 -6.220 26.194 1.00 92.81 242 ALA A C 1
ATOM 1958 O O . ALA A 1 242 ? -2.134 -7.041 26.548 1.00 92.81 242 ALA A O 1
ATOM 1959 N N . ASP A 1 243 ? -0.710 -5.369 27.051 1.00 93.25 243 ASP A N 1
ATOM 1960 C CA . ASP A 1 243 ? -1.078 -5.295 28.475 1.00 93.25 243 ASP A CA 1
ATOM 1961 C C . ASP A 1 243 ? -2.553 -4.910 28.661 1.00 93.25 243 ASP A C 1
ATOM 1963 O O . ASP A 1 243 ? -3.275 -5.535 29.435 1.00 93.25 243 ASP A O 1
ATOM 1967 N N . LEU A 1 244 ? -3.028 -3.898 27.926 1.00 94.94 244 LEU A N 1
ATOM 1968 C CA . LEU A 1 244 ? -4.428 -3.464 27.990 1.00 94.94 244 LEU A CA 1
ATOM 1969 C C . LEU A 1 244 ? -5.396 -4.555 27.522 1.00 94.94 244 LEU A C 1
ATOM 1971 O O . LEU A 1 244 ? -6.480 -4.706 28.069 1.00 94.94 244 LEU A O 1
ATOM 1975 N N . LEU A 1 245 ? -5.035 -5.322 26.499 1.00 95.50 245 LEU A N 1
ATOM 1976 C CA . LEU A 1 245 ? -5.878 -6.412 26.019 1.00 95.50 245 LEU A CA 1
ATOM 1977 C C . LEU A 1 245 ? -5.922 -7.570 27.018 1.00 95.50 245 LEU A C 1
ATOM 1979 O O . LEU A 1 245 ? -6.982 -8.140 27.228 1.00 95.50 245 LEU A O 1
ATOM 1983 N N . ALA A 1 246 ? -4.802 -7.896 27.660 1.00 92.81 246 ALA A N 1
ATOM 1984 C CA . ALA A 1 246 ? -4.710 -9.048 28.551 1.00 92.81 246 ALA A CA 1
ATOM 1985 C C . ALA A 1 246 ? -5.600 -8.959 29.804 1.00 92.81 246 ALA A C 1
ATOM 1987 O O . ALA A 1 246 ? -5.969 -9.994 30.351 1.00 92.81 246 ALA A O 1
ATOM 1988 N N . PHE A 1 247 ? -5.938 -7.747 30.254 1.00 92.25 247 PHE A N 1
ATOM 1989 C CA . PHE A 1 247 ? -6.752 -7.527 31.458 1.00 92.25 247 PHE A CA 1
ATOM 1990 C C . PHE A 1 247 ? -8.098 -6.842 31.180 1.00 92.25 247 PHE A C 1
ATOM 1992 O O . PHE A 1 247 ? -8.831 -6.547 32.123 1.00 92.25 247 PHE A O 1
ATOM 1999 N N . ALA A 1 248 ? -8.433 -6.560 29.917 1.00 95.81 248 ALA A N 1
ATOM 2000 C CA . ALA A 1 248 ? -9.712 -5.947 29.576 1.00 95.81 248 ALA A CA 1
ATOM 2001 C C . ALA A 1 248 ? -10.868 -6.929 29.800 1.00 95.81 248 ALA A C 1
ATOM 2003 O O . ALA A 1 248 ? -10.842 -8.062 29.325 1.00 95.81 248 ALA A O 1
ATOM 2004 N N . SER A 1 249 ? -11.930 -6.457 30.451 1.00 96.31 249 SER A N 1
ATOM 2005 C CA . SER A 1 249 ? -13.175 -7.214 30.629 1.00 96.31 249 SER A CA 1
ATOM 2006 C C . SER A 1 249 ? -14.036 -7.227 29.362 1.00 96.31 249 SER A C 1
ATOM 2008 O O . SER A 1 249 ? -14.911 -8.068 29.209 1.00 96.31 249 SER A O 1
ATOM 2010 N N . GLY A 1 250 ? -13.789 -6.303 28.434 1.00 97.88 250 GLY A N 1
ATOM 2011 C CA . GLY A 1 250 ? -14.462 -6.275 27.143 1.00 97.88 250 GLY A CA 1
ATOM 2012 C C . GLY A 1 250 ? -13.961 -5.143 26.254 1.00 97.88 250 GLY A C 1
ATOM 2013 O O . GLY A 1 250 ? -13.534 -4.098 26.741 1.00 97.88 250 GLY A O 1
ATOM 2014 N N . LEU A 1 251 ? -14.021 -5.331 24.939 1.00 98.69 251 LEU A N 1
ATOM 2015 C CA . LEU A 1 251 ? -13.735 -4.308 23.939 1.00 98.69 251 LEU A CA 1
ATOM 2016 C C . LEU A 1 251 ? -15.043 -3.740 23.384 1.00 98.69 251 LEU A C 1
ATOM 2018 O O . LEU A 1 251 ? -15.915 -4.488 22.943 1.00 98.69 251 LEU A O 1
ATOM 2022 N N . VAL A 1 252 ? -15.143 -2.416 23.296 1.00 98.62 252 VAL A N 1
ATOM 2023 C CA . VAL A 1 252 ? -16.277 -1.734 22.665 1.00 98.62 252 VAL A CA 1
ATOM 2024 C C . VAL A 1 252 ? -15.816 -0.993 21.414 1.00 98.62 252 VAL A C 1
ATOM 2026 O O . VAL A 1 252 ? -15.013 -0.065 21.490 1.00 98.62 252 VAL A O 1
ATOM 2029 N N . LEU A 1 253 ? -16.353 -1.370 20.251 1.00 98.31 253 LEU A N 1
ATOM 2030 C CA . LEU A 1 253 ? -16.073 -0.722 18.968 1.00 98.31 253 LEU A CA 1
ATOM 2031 C C . LEU A 1 253 ? -17.363 -0.530 18.153 1.00 98.31 253 LEU A C 1
ATOM 2033 O O . LEU A 1 253 ? -17.670 -1.270 17.222 1.00 98.31 253 LEU A O 1
ATOM 2037 N N . VAL A 1 254 ? -18.126 0.509 18.493 1.00 97.94 254 VAL A N 1
ATOM 2038 C CA . VAL A 1 254 ? -19.450 0.811 17.911 1.00 97.94 254 VAL A CA 1
ATOM 2039 C C . VAL A 1 254 ? -19.397 1.886 16.815 1.00 97.94 254 VAL A C 1
ATOM 2041 O O . VAL A 1 254 ? -20.252 2.771 16.743 1.00 97.94 254 VAL A O 1
ATOM 2044 N N . SER A 1 255 ? -18.370 1.815 15.963 1.00 96.94 255 SER A N 1
ATOM 2045 C CA . SER A 1 255 ? -18.112 2.750 14.857 1.00 96.94 255 SER A CA 1
ATOM 2046 C C . SER A 1 255 ? -19.276 2.825 13.857 1.00 96.94 255 SER A C 1
ATOM 2048 O O . SER A 1 255 ? -19.963 1.835 13.617 1.00 96.94 255 SER A O 1
ATOM 2050 N N . HIS A 1 256 ? -19.469 3.976 13.204 1.00 95.81 256 HIS A N 1
ATOM 2051 C CA . HIS A 1 256 ? -20.447 4.112 12.114 1.00 95.81 256 HIS A CA 1
ATOM 2052 C C . HIS A 1 256 ? -20.014 3.397 10.831 1.00 95.81 256 HIS A C 1
ATOM 2054 O O . HIS A 1 256 ? -20.859 2.930 10.077 1.00 95.81 256 HIS A O 1
ATOM 2060 N N . ILE A 1 257 ? -18.706 3.370 10.563 1.00 94.69 257 ILE A N 1
ATOM 2061 C CA . ILE A 1 257 ? -18.131 2.747 9.372 1.00 94.69 257 ILE A CA 1
ATOM 2062 C C . ILE A 1 257 ? -16.686 2.330 9.636 1.00 94.69 257 ILE A C 1
ATOM 2064 O O . ILE A 1 257 ? -15.890 3.113 10.171 1.00 94.69 257 ILE A O 1
ATOM 2068 N N . GLU A 1 258 ? -16.340 1.116 9.223 1.00 94.50 258 GLU A N 1
ATOM 2069 C CA . GLU A 1 258 ? -14.989 0.564 9.297 1.00 94.50 258 GLU A CA 1
ATOM 2070 C C . GLU A 1 258 ? -14.580 -0.106 7.985 1.00 94.50 258 GLU A C 1
ATOM 2072 O O . GLU A 1 258 ? -15.406 -0.554 7.198 1.00 94.50 258 GLU A O 1
ATOM 2077 N N . GLY A 1 259 ? -13.268 -0.177 7.750 1.00 92.31 259 GLY A N 1
ATOM 2078 C CA . GLY A 1 259 ? -12.718 -0.985 6.660 1.00 92.31 259 GLY A CA 1
ATOM 2079 C C . GLY A 1 259 ? -12.430 -2.432 7.071 1.00 92.31 259 GLY A C 1
ATOM 2080 O O . GLY A 1 259 ? -12.457 -3.332 6.236 1.00 92.31 259 GLY A O 1
ATOM 2081 N N . PHE A 1 260 ? -12.125 -2.663 8.353 1.00 93.75 260 PHE A N 1
ATOM 2082 C CA . PHE A 1 260 ? -11.740 -3.979 8.876 1.00 93.75 260 PHE A CA 1
ATOM 2083 C C . PHE A 1 260 ? -12.051 -4.120 10.373 1.00 93.75 260 PHE A C 1
ATOM 2085 O O . PHE A 1 260 ? -12.925 -4.889 10.744 1.00 93.75 260 PHE A O 1
ATOM 2092 N N . GLY A 1 261 ? -11.370 -3.346 11.229 1.00 93.50 261 GLY A N 1
ATOM 2093 C CA . GLY A 1 261 ? -11.498 -3.441 12.691 1.00 93.50 261 GLY A CA 1
ATOM 2094 C C . GLY A 1 261 ? -10.366 -4.219 13.368 1.00 93.50 261 GLY A C 1
ATOM 2095 O O . GLY A 1 261 ? -10.626 -5.194 14.061 1.00 93.50 261 GLY A O 1
ATOM 2096 N N . LEU A 1 262 ? -9.111 -3.767 13.212 1.00 94.31 262 LEU A N 1
ATOM 2097 C CA . LEU A 1 262 ? -7.940 -4.375 13.878 1.00 94.31 262 LEU A CA 1
ATOM 2098 C C . LEU A 1 262 ? -8.146 -4.633 15.386 1.00 94.31 262 LEU A C 1
ATOM 2100 O O . LEU A 1 262 ? -7.819 -5.735 15.819 1.00 94.31 262 LEU A O 1
ATOM 2104 N N . PRO A 1 263 ? -8.751 -3.711 16.167 1.00 95.88 263 PRO A N 1
ATOM 2105 C CA . PRO A 1 263 ? -9.020 -3.963 17.580 1.00 95.88 263 PRO A CA 1
ATOM 2106 C C . PRO A 1 263 ? -9.867 -5.207 17.853 1.00 95.88 263 PRO A C 1
ATOM 2108 O O . PRO A 1 263 ? -9.607 -5.901 18.823 1.00 95.88 263 PRO A O 1
ATOM 2111 N N . VAL A 1 264 ? -10.852 -5.515 17.000 1.00 97.19 264 VAL A N 1
ATOM 2112 C CA . VAL A 1 264 ? -11.728 -6.691 17.164 1.00 97.19 264 VAL A CA 1
ATOM 2113 C C . VAL A 1 264 ? -10.918 -7.976 17.051 1.00 97.19 264 VAL A C 1
ATOM 2115 O O . VAL A 1 264 ? -11.055 -8.875 17.875 1.00 97.19 264 VAL A O 1
ATOM 2118 N N . MET A 1 265 ? -10.042 -8.039 16.047 1.00 95.62 265 MET A N 1
ATOM 2119 C CA . MET A 1 265 ? -9.109 -9.148 15.870 1.00 95.62 265 MET A CA 1
ATOM 2120 C C . MET A 1 265 ? -8.170 -9.277 17.075 1.00 95.62 265 MET A C 1
ATOM 2122 O O . MET A 1 265 ? -8.013 -10.380 17.598 1.00 95.62 265 MET A O 1
ATOM 2126 N N . ASP A 1 266 ? -7.559 -8.168 17.505 1.00 95.81 266 ASP A N 1
ATOM 2127 C CA . ASP A 1 266 ? -6.623 -8.153 18.632 1.00 95.81 266 ASP A CA 1
ATOM 2128 C C . ASP A 1 266 ? -7.324 -8.614 19.934 1.00 95.81 266 ASP A C 1
ATOM 2130 O O . ASP A 1 266 ? -6.811 -9.481 20.635 1.00 95.81 266 ASP A O 1
ATOM 2134 N N . ALA A 1 267 ? -8.535 -8.129 20.226 1.00 97.12 267 ALA A N 1
ATOM 2135 C CA . ALA A 1 267 ? -9.322 -8.519 21.402 1.00 97.12 267 ALA A CA 1
ATOM 2136 C C . ALA A 1 267 ? -9.714 -9.999 21.404 1.00 97.12 267 ALA A C 1
ATOM 2138 O O . ALA A 1 267 ? -9.401 -10.722 22.352 1.00 97.12 267 ALA A O 1
ATOM 2139 N N . LEU A 1 268 ? -10.313 -10.490 20.319 1.00 97.00 268 LEU A N 1
ATOM 2140 C CA . LEU A 1 268 ? -10.724 -11.892 20.232 1.00 97.00 268 LEU A CA 1
ATOM 2141 C C . LEU A 1 268 ? -9.525 -12.847 20.294 1.00 97.00 268 LEU A C 1
ATOM 2143 O O . LEU A 1 268 ? -9.617 -13.911 20.904 1.00 97.00 268 LEU A O 1
ATOM 2147 N N . ALA A 1 269 ? -8.374 -12.468 19.727 1.00 95.44 269 ALA A N 1
ATOM 2148 C CA . ALA A 1 269 ? -7.140 -13.247 19.840 1.00 95.44 269 ALA A CA 1
ATOM 2149 C C . ALA A 1 269 ? -6.600 -13.331 21.281 1.00 95.44 269 ALA A C 1
ATOM 2151 O O . ALA A 1 269 ? -5.849 -14.267 21.577 1.00 95.44 269 ALA A O 1
ATOM 2152 N N . ASN A 1 270 ? -6.990 -12.408 22.164 1.00 95.25 270 ASN A N 1
ATOM 2153 C CA . ASN A 1 270 ? -6.657 -12.384 23.592 1.00 95.25 270 ASN A CA 1
ATOM 2154 C C . ASN A 1 270 ? -7.830 -12.808 24.493 1.00 95.25 270 ASN A C 1
ATOM 2156 O O . ASN A 1 270 ? -7.768 -12.582 25.691 1.00 95.25 270 ASN A O 1
ATOM 2160 N N . GLN A 1 271 ? -8.870 -13.452 23.942 1.00 96.31 271 GLN A N 1
ATOM 2161 C CA . GLN A 1 271 ? -10.045 -13.907 24.707 1.00 96.31 271 GLN A CA 1
ATOM 2162 C C . GLN A 1 271 ? -10.816 -12.768 25.398 1.00 96.31 271 GLN A C 1
ATOM 2164 O O . GLN A 1 271 ? -11.451 -12.982 26.426 1.00 96.31 271 GLN A O 1
ATOM 2169 N N . VAL A 1 272 ? -10.792 -11.568 24.817 1.00 97.44 272 VAL A N 1
ATOM 2170 C CA . VAL A 1 272 ? -11.564 -10.419 25.301 1.00 97.44 272 VAL A CA 1
ATOM 2171 C C . VAL A 1 272 ? -12.921 -10.389 24.586 1.00 97.44 272 VAL A C 1
ATOM 2173 O O . VAL A 1 272 ? -12.936 -10.349 23.348 1.00 97.44 272 VAL A O 1
ATOM 2176 N N . PRO A 1 273 ? -14.055 -10.382 25.315 1.00 98.19 273 PRO A N 1
ATOM 2177 C CA . PRO A 1 273 ? -15.383 -10.213 24.728 1.00 98.19 273 PRO A CA 1
ATOM 2178 C C . PRO A 1 273 ? -15.480 -8.911 23.933 1.00 98.19 273 PRO A C 1
ATOM 2180 O O . PRO A 1 273 ? -14.935 -7.889 24.345 1.00 98.19 273 PRO A O 1
ATOM 2183 N N . VAL A 1 274 ? -16.182 -8.909 22.796 1.00 98.56 274 VAL A N 1
ATOM 2184 C CA . VAL A 1 274 ? -16.270 -7.720 21.932 1.00 98.56 274 VAL A CA 1
ATOM 2185 C C . VAL A 1 274 ? -17.713 -7.327 21.645 1.00 98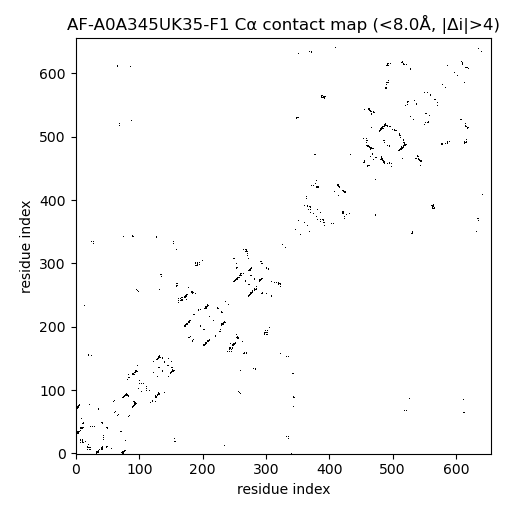.56 274 VAL A C 1
ATOM 2187 O O . VAL A 1 274 ? -18.509 -8.157 21.211 1.00 98.56 274 VAL A O 1
ATOM 2190 N N . LEU A 1 275 ? -18.023 -6.038 21.811 1.00 98.75 275 LEU A N 1
ATOM 2191 C CA . LEU A 1 275 ? -19.250 -5.398 21.341 1.00 98.75 275 LEU A CA 1
ATOM 2192 C C . LEU A 1 275 ? -18.941 -4.530 20.120 1.00 98.75 275 LEU A C 1
ATOM 2194 O O . LEU A 1 275 ? -18.182 -3.561 20.209 1.00 98.75 275 LEU A O 1
ATOM 2198 N N . ILE A 1 276 ? -19.572 -4.841 18.991 1.00 98.69 276 ILE A N 1
ATOM 2199 C CA . ILE A 1 276 ? -19.424 -4.102 17.735 1.00 98.69 276 ILE A CA 1
ATOM 2200 C C . ILE A 1 276 ? -20.743 -3.499 17.256 1.00 98.69 276 ILE A C 1
ATOM 2202 O O . ILE A 1 276 ? -21.836 -3.952 17.602 1.00 98.69 276 ILE A O 1
ATOM 2206 N N . SER A 1 277 ? -20.653 -2.478 16.406 1.00 97.88 277 SER A N 1
ATOM 2207 C CA . SER A 1 277 ? -21.800 -2.053 15.604 1.00 97.88 277 SER A CA 1
ATOM 2208 C C . SER A 1 277 ? -22.121 -3.078 14.512 1.00 97.88 277 SER A C 1
ATOM 2210 O O . SER A 1 277 ? -21.303 -3.931 14.164 1.00 97.88 277 SER A O 1
ATOM 2212 N N . ARG A 1 278 ? -23.300 -2.956 13.893 1.00 96.50 278 ARG A N 1
ATOM 2213 C CA . ARG A 1 278 ? -23.697 -3.746 12.709 1.00 96.50 278 ARG A CA 1
ATOM 2214 C C . ARG A 1 278 ? -22.946 -3.359 11.420 1.00 96.50 278 ARG A C 1
ATOM 2216 O O . ARG A 1 278 ? -23.442 -3.601 10.322 1.00 96.50 278 ARG A O 1
ATOM 2223 N N . ASP A 1 279 ? -21.753 -2.780 11.526 1.00 96.31 279 ASP A N 1
ATOM 2224 C CA . ASP A 1 279 ? -20.884 -2.516 10.381 1.00 96.31 279 ASP A CA 1
ATOM 2225 C C . ASP A 1 279 ? -20.469 -3.842 9.697 1.00 96.31 279 ASP A C 1
ATOM 2227 O O . ASP A 1 279 ? -20.038 -4.776 10.383 1.00 96.31 279 ASP A O 1
ATOM 2231 N N . PRO A 1 280 ? -20.596 -3.973 8.361 1.00 96.38 280 PRO A N 1
ATOM 2232 C CA . PRO A 1 280 ? -20.288 -5.226 7.672 1.00 96.38 280 PRO A CA 1
ATOM 2233 C C . PRO A 1 280 ? -18.833 -5.693 7.806 1.00 96.38 280 PRO A C 1
ATOM 2235 O O . PRO A 1 280 ? -18.594 -6.900 7.831 1.00 96.38 280 PRO A O 1
ATOM 2238 N N . ALA A 1 281 ? -17.863 -4.775 7.878 1.00 96.06 281 ALA A N 1
ATOM 2239 C CA . ALA A 1 281 ? -16.455 -5.137 8.017 1.00 96.06 281 ALA A CA 1
ATOM 2240 C C . ALA A 1 281 ? -16.142 -5.604 9.444 1.00 96.06 281 ALA A C 1
ATOM 2242 O O . ALA A 1 281 ? -15.419 -6.584 9.616 1.00 96.06 281 ALA A O 1
ATOM 2243 N N . LEU A 1 282 ? -16.739 -4.972 10.460 1.00 97.31 282 LEU A N 1
ATOM 2244 C CA . LEU A 1 282 ? -16.619 -5.434 11.845 1.00 97.31 282 LEU A CA 1
ATOM 2245 C C . LEU A 1 282 ? -17.213 -6.831 12.040 1.00 97.31 282 LEU A C 1
ATOM 2247 O O . LEU A 1 282 ? -16.572 -7.678 12.662 1.00 97.31 282 LEU A O 1
ATOM 2251 N N . GLN A 1 283 ? -18.394 -7.097 11.474 1.00 97.75 283 GLN A N 1
ATOM 2252 C CA . GLN A 1 283 ? -19.020 -8.423 11.533 1.00 97.75 283 GLN A CA 1
ATOM 2253 C C . GLN A 1 283 ? -18.154 -9.496 10.855 1.00 97.75 283 GLN A C 1
ATOM 2255 O O . GLN A 1 283 ? -17.973 -10.589 11.396 1.00 97.75 283 GLN A O 1
ATOM 2260 N N . GLU A 1 284 ? -17.570 -9.179 9.695 1.00 96.56 284 GLU A N 1
ATOM 2261 C CA . GLU A 1 284 ? -16.651 -10.077 8.989 1.00 96.56 284 GLU A CA 1
ATOM 2262 C C . GLU A 1 284 ? -15.392 -10.389 9.811 1.00 96.56 284 GLU A C 1
ATOM 2264 O O . GLU A 1 284 ? -14.955 -11.546 9.856 1.00 96.56 284 GLU A O 1
ATOM 2269 N N . THR A 1 285 ? -14.810 -9.375 10.454 1.00 95.88 285 THR A N 1
ATOM 2270 C CA . THR A 1 285 ? -13.618 -9.527 11.297 1.00 95.88 285 THR A CA 1
ATOM 2271 C C . THR A 1 285 ? -13.923 -10.346 12.546 1.00 95.88 285 THR A C 1
ATOM 2273 O O . THR A 1 285 ? -13.168 -11.263 12.861 1.00 95.88 285 THR A O 1
ATOM 2276 N N . ALA A 1 286 ? -15.053 -10.080 13.208 1.00 96.81 286 ALA A N 1
ATOM 2277 C CA . ALA A 1 286 ? -15.491 -10.822 14.388 1.00 96.81 286 ALA A CA 1
ATOM 2278 C C . ALA A 1 286 ? -15.820 -12.291 14.089 1.00 96.81 286 ALA A C 1
ATOM 2280 O O . ALA A 1 286 ? -15.745 -13.131 14.982 1.00 96.81 286 ALA A O 1
ATOM 2281 N N . ALA A 1 287 ? -16.196 -12.611 12.847 1.00 95.88 287 ALA A N 1
ATOM 2282 C CA . ALA A 1 287 ? -16.511 -13.968 12.398 1.00 95.88 287 ALA A CA 1
ATOM 2283 C C . ALA A 1 287 ? -17.545 -14.692 13.286 1.00 95.88 287 ALA A C 1
ATOM 2285 O O . ALA A 1 287 ? -17.414 -15.890 13.539 1.00 95.88 287 ALA A O 1
ATOM 2286 N N . GLY A 1 288 ? -18.542 -13.948 13.775 1.00 96.69 288 GLY A N 1
ATOM 2287 C CA . GLY A 1 288 ? -19.600 -14.454 14.655 1.00 96.69 288 GLY A CA 1
ATOM 2288 C C . GLY A 1 288 ? -19.247 -14.528 16.146 1.00 96.69 288 GLY A C 1
ATOM 2289 O O . GLY A 1 288 ? -20.089 -14.954 16.923 1.00 96.69 288 GLY A O 1
ATOM 2290 N N . HIS A 1 289 ? -18.050 -14.098 16.562 1.00 97.25 289 HIS A N 1
ATOM 2291 C CA . HIS A 1 289 ? -17.588 -14.171 17.961 1.00 97.25 289 HIS A CA 1
ATOM 2292 C C . HIS A 1 289 ? -17.773 -12.861 18.749 1.00 97.25 289 HIS A C 1
ATOM 2294 O O . HIS A 1 289 ? -17.108 -12.657 19.759 1.00 97.25 289 HIS A O 1
ATOM 2300 N N . ALA A 1 290 ? -18.625 -11.944 18.282 1.00 97.75 290 ALA A N 1
ATOM 2301 C CA . ALA A 1 290 ? -18.862 -10.653 18.931 1.00 97.75 290 ALA A CA 1
ATOM 2302 C C . ALA A 1 290 ? -20.358 -10.383 19.116 1.00 97.75 290 ALA A C 1
ATOM 2304 O O . ALA A 1 290 ? -21.171 -10.743 18.260 1.00 97.75 290 ALA A O 1
ATOM 2305 N N . LEU A 1 291 ? -20.702 -9.675 20.192 1.00 98.25 291 LEU A N 1
ATOM 2306 C CA . LEU A 1 291 ? -22.026 -9.093 20.367 1.00 98.25 291 LEU A CA 1
ATOM 2307 C C . LEU A 1 291 ? -22.206 -7.933 19.384 1.00 98.25 291 LEU A C 1
ATOM 2309 O O . LEU A 1 291 ? -21.289 -7.143 19.149 1.00 98.25 291 LEU A O 1
ATOM 2313 N N . THR A 1 292 ? -23.406 -7.801 18.824 1.00 98.06 292 THR A N 1
ATOM 2314 C CA . THR A 1 292 ? -23.730 -6.732 17.868 1.00 98.06 292 THR A CA 1
ATOM 2315 C C . THR A 1 292 ? -24.803 -5.808 18.420 1.00 98.06 292 THR A C 1
ATOM 2317 O O . THR A 1 292 ? -25.821 -6.279 18.923 1.00 98.06 292 THR A O 1
ATOM 2320 N N . THR A 1 293 ? -24.632 -4.500 18.252 1.00 98.00 293 THR A N 1
ATOM 2321 C CA . THR A 1 293 ? -25.606 -3.493 18.696 1.00 98.00 293 THR A CA 1
ATOM 2322 C C . THR A 1 293 ? -25.870 -2.428 17.633 1.00 98.00 293 THR A C 1
ATOM 2324 O O . THR A 1 293 ? -25.115 -2.272 16.665 1.00 98.00 293 THR A O 1
ATOM 2327 N N . ASP A 1 294 ? -26.968 -1.695 17.795 1.00 95.88 294 ASP A N 1
ATOM 2328 C CA . ASP A 1 294 ? -27.243 -0.502 17.002 1.00 95.88 294 ASP A CA 1
ATOM 2329 C C . 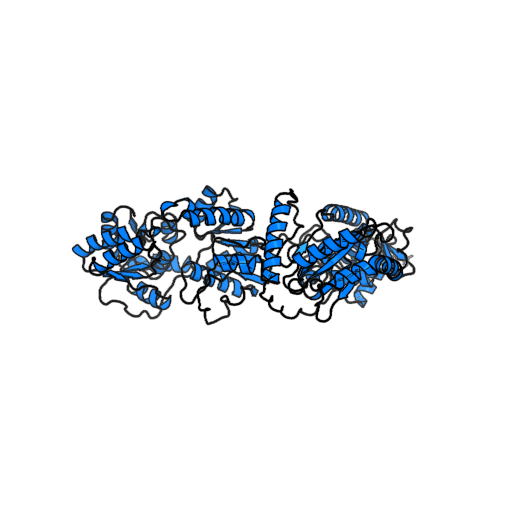ASP A 1 294 ? -26.385 0.674 17.503 1.00 95.88 294 ASP A C 1
ATOM 2331 O O . ASP A 1 294 ? -26.542 1.158 18.625 1.00 95.88 294 ASP A O 1
ATOM 2335 N N . ALA A 1 295 ? -25.490 1.164 16.641 1.00 93.44 295 ALA A N 1
ATOM 2336 C CA . ALA A 1 295 ? -24.585 2.272 16.939 1.00 93.44 295 ALA A CA 1
ATOM 2337 C C . ALA A 1 295 ? -25.313 3.600 17.232 1.00 93.44 295 ALA A C 1
ATOM 2339 O O . ALA A 1 295 ? -24.722 4.509 17.818 1.00 93.44 295 ALA A O 1
ATOM 2340 N N . SER A 1 296 ? -26.573 3.746 16.819 1.00 95.00 296 SER A N 1
ATOM 2341 C CA . SER A 1 296 ? -27.346 4.981 17.003 1.00 95.00 296 SER A CA 1
ATOM 2342 C C . SER A 1 296 ? -28.043 5.089 18.364 1.00 95.00 296 SER A C 1
ATOM 2344 O O . SER A 1 296 ? -28.501 6.173 18.721 1.00 95.00 296 SER A O 1
ATOM 2346 N N . ALA A 1 297 ? -28.091 4.002 19.144 1.00 95.44 297 ALA A N 1
ATOM 2347 C CA . ALA A 1 297 ? -28.905 3.900 20.352 1.00 95.44 297 ALA A CA 1
ATOM 2348 C C . ALA A 1 297 ? -28.047 3.700 21.621 1.00 95.44 297 ALA A C 1
ATOM 2350 O O . ALA A 1 297 ? -27.760 2.558 21.991 1.00 95.44 297 ALA A O 1
ATOM 2351 N N . PRO A 1 298 ? -27.692 4.773 22.364 1.00 97.38 298 PRO A N 1
ATOM 2352 C CA . PRO A 1 298 ? -26.868 4.677 23.574 1.00 97.38 298 PRO A CA 1
ATOM 2353 C C . PRO A 1 298 ? -27.374 3.676 24.619 1.00 97.38 298 PRO A C 1
ATOM 2355 O O . PRO A 1 298 ? -26.573 2.993 25.243 1.00 97.38 298 PRO A O 1
ATOM 2358 N N . ALA A 1 299 ? -28.693 3.527 24.781 1.00 97.81 299 ALA A N 1
ATOM 2359 C CA . ALA A 1 299 ? -29.264 2.547 25.706 1.00 97.81 299 ALA A CA 1
ATOM 2360 C C . ALA A 1 299 ? -29.002 1.088 25.278 1.00 97.81 299 ALA A C 1
ATOM 2362 O O . ALA A 1 299 ? -28.767 0.234 26.127 1.00 97.81 299 ALA A O 1
ATOM 2363 N N . GLN A 1 300 ? -29.010 0.790 23.972 1.00 97.69 300 GLN A N 1
ATOM 2364 C CA . GLN A 1 300 ? -28.669 -0.549 23.472 1.00 97.69 300 GLN A CA 1
ATOM 2365 C C . GLN A 1 300 ? -27.170 -0.822 23.582 1.00 97.69 300 GLN A C 1
ATOM 2367 O O . GLN A 1 300 ? -26.778 -1.943 23.893 1.00 97.69 300 GLN A O 1
ATOM 2372 N N . ILE A 1 301 ? -26.340 0.198 23.353 1.00 98.50 301 ILE A N 1
ATOM 2373 C CA . ILE A 1 301 ? -24.893 0.099 23.563 1.00 98.50 301 ILE A CA 1
ATOM 2374 C C . ILE A 1 301 ? -24.608 -0.171 25.046 1.00 98.50 301 ILE A C 1
ATOM 2376 O O . ILE A 1 301 ? -23.825 -1.061 25.344 1.00 98.50 301 ILE A O 1
ATOM 2380 N N . ALA A 1 302 ? -25.277 0.529 25.969 1.00 98.44 302 ALA A N 1
ATOM 2381 C CA . ALA A 1 302 ? -25.085 0.357 27.410 1.00 98.44 302 ALA A CA 1
ATOM 2382 C C . ALA A 1 302 ? -25.441 -1.060 27.879 1.00 98.44 302 ALA A C 1
ATOM 2384 O O . ALA A 1 302 ? -24.675 -1.657 28.626 1.00 98.44 302 ALA A O 1
ATOM 2385 N N . ARG A 1 303 ? -26.564 -1.616 27.394 1.00 97.94 303 ARG A N 1
ATOM 2386 C CA . ARG A 1 303 ? -26.932 -3.016 27.660 1.00 97.94 303 ARG A CA 1
ATOM 2387 C C . ARG A 1 303 ? -25.867 -3.981 27.152 1.00 97.94 303 ARG A C 1
ATOM 2389 O O . ARG A 1 303 ? -25.335 -4.744 27.941 1.00 97.94 303 ARG A O 1
ATOM 2396 N N . GLY A 1 304 ? -25.468 -3.847 25.885 1.00 97.94 304 GLY A N 1
ATOM 2397 C CA . GLY A 1 304 ? -24.424 -4.696 25.313 1.00 97.94 304 GLY A CA 1
ATOM 2398 C C . GLY A 1 304 ? -23.079 -4.575 26.034 1.00 97.94 304 GLY A C 1
ATOM 2399 O O . GLY A 1 304 ? -22.356 -5.555 26.123 1.00 97.94 304 GLY A O 1
ATOM 2400 N N . MET A 1 305 ? -22.732 -3.394 26.559 1.00 98.38 305 MET A N 1
ATOM 2401 C CA . MET A 1 305 ? -21.528 -3.210 27.377 1.00 98.38 305 MET A CA 1
ATOM 2402 C C . MET A 1 305 ? -21.616 -3.974 28.703 1.00 98.38 305 MET A C 1
ATOM 2404 O O . MET A 1 305 ? -20.607 -4.524 29.128 1.00 98.38 305 MET A O 1
ATOM 2408 N N . GLY A 1 306 ? -22.792 -4.003 29.339 1.00 97.69 306 GLY A N 1
ATOM 2409 C CA . GLY A 1 306 ? -23.043 -4.828 30.522 1.00 97.69 306 GLY A CA 1
ATOM 2410 C C . GLY A 1 306 ? -22.953 -6.318 30.196 1.00 97.69 306 GLY A C 1
ATOM 2411 O O . GLY A 1 306 ? -22.239 -7.039 30.880 1.00 97.69 306 GLY A O 1
ATOM 2412 N N . ASP A 1 307 ? -23.567 -6.749 29.089 1.00 97.19 307 ASP A N 1
ATOM 2413 C CA . ASP A 1 307 ? -23.540 -8.148 28.638 1.00 97.19 307 ASP A CA 1
ATOM 2414 C C . ASP A 1 307 ? -22.108 -8.661 28.392 1.00 97.19 307 ASP A C 1
ATOM 2416 O O . ASP A 1 307 ? -21.832 -9.833 28.624 1.00 97.19 307 ASP A O 1
ATOM 2420 N N . LEU A 1 308 ? -21.169 -7.801 27.960 1.00 96.19 308 LEU A N 1
ATOM 2421 C CA . LEU A 1 308 ? -19.758 -8.193 27.811 1.00 96.19 308 LEU A CA 1
ATOM 2422 C C . LEU A 1 308 ? -19.128 -8.660 29.123 1.00 96.19 308 LEU A C 1
ATOM 2424 O O . LEU A 1 308 ? -18.296 -9.562 29.097 1.00 96.19 308 LEU A O 1
ATOM 2428 N N . LEU A 1 309 ? -19.493 -8.033 30.243 1.00 95.12 309 LEU A N 1
ATOM 2429 C CA . LEU A 1 309 ? -18.897 -8.310 31.551 1.00 95.12 309 LEU A CA 1
ATOM 2430 C C . LEU A 1 309 ? -19.332 -9.666 32.109 1.00 95.12 309 LEU A C 1
ATOM 2432 O O . LEU A 1 309 ? -18.644 -10.219 32.962 1.00 95.12 309 LEU A O 1
ATOM 2436 N N . GLU A 1 310 ? -20.433 -10.206 31.590 1.00 95.25 310 GLU A N 1
ATOM 2437 C CA . GLU A 1 310 ? -20.966 -11.512 31.967 1.00 95.25 310 GLU A CA 1
ATOM 2438 C C . GLU A 1 310 ? -20.354 -12.660 31.146 1.00 95.25 310 GLU A C 1
ATOM 2440 O O . GLU A 1 310 ? -20.598 -13.819 31.465 1.00 95.25 310 GLU A O 1
ATOM 2445 N N . ILE A 1 311 ? -19.563 -12.373 30.099 1.00 95.50 311 ILE A N 1
ATOM 2446 C CA . ILE A 1 311 ? -18.945 -13.394 29.238 1.00 95.50 311 ILE A CA 1
ATOM 2447 C C . ILE A 1 311 ? -17.584 -13.813 29.818 1.00 95.50 311 ILE A C 1
ATOM 2449 O O . ILE A 1 311 ? -16.625 -13.033 29.768 1.00 95.50 311 ILE A O 1
ATOM 2453 N N . PRO A 1 312 ? -17.423 -15.060 30.298 1.00 92.62 312 PRO A N 1
ATOM 2454 C CA . PRO A 1 312 ? -16.140 -15.544 30.787 1.00 92.62 312 PRO A CA 1
ATOM 2455 C C . PRO A 1 312 ? -15.128 -15.700 29.644 1.00 92.62 312 PRO A C 1
ATOM 2457 O O . PRO A 1 312 ? -15.421 -16.300 28.609 1.00 92.62 312 PRO A O 1
ATOM 2460 N N . ALA A 1 313 ? -13.879 -15.271 29.861 1.00 89.31 313 ALA A N 1
ATOM 2461 C CA . ALA A 1 313 ? -12.799 -15.405 28.872 1.00 89.31 313 ALA A CA 1
ATOM 2462 C C . ALA A 1 313 ? -12.592 -16.857 28.382 1.00 89.31 313 ALA A C 1
ATOM 2464 O O . ALA A 1 313 ? -12.243 -17.094 27.222 1.00 89.31 313 ALA A O 1
ATOM 2465 N N . ALA A 1 314 ? -12.867 -17.847 29.241 1.00 89.56 314 ALA A N 1
ATOM 2466 C CA . ALA A 1 314 ? -12.776 -19.267 28.906 1.00 89.56 314 ALA A CA 1
ATOM 2467 C C . ALA A 1 314 ? -13.688 -19.671 27.729 1.00 89.56 314 ALA A C 1
ATOM 2469 O O . ALA A 1 314 ? -13.293 -20.506 26.909 1.00 89.56 314 ALA A O 1
ATOM 2470 N N . GLU A 1 315 ? -14.862 -19.046 27.588 1.00 93.75 315 GLU A N 1
ATOM 2471 C CA . GLU A 1 315 ? -15.794 -19.311 26.482 1.00 93.75 315 GLU A CA 1
ATOM 2472 C C . GLU A 1 315 ? -15.229 -18.844 25.130 1.00 93.75 315 GLU A C 1
ATOM 2474 O O . GLU A 1 315 ? -15.529 -19.412 24.077 1.00 93.75 315 GLU A O 1
ATOM 2479 N N . LEU A 1 316 ? -14.309 -17.876 25.146 1.00 95.44 316 LEU A N 1
ATOM 2480 C CA . LEU A 1 316 ? -13.678 -17.312 23.953 1.00 95.44 316 LEU A CA 1
ATOM 2481 C C . LEU A 1 316 ? -12.416 -18.063 23.515 1.00 95.44 316 LEU A C 1
ATOM 2483 O O . LEU A 1 316 ? -11.787 -17.692 22.521 1.00 9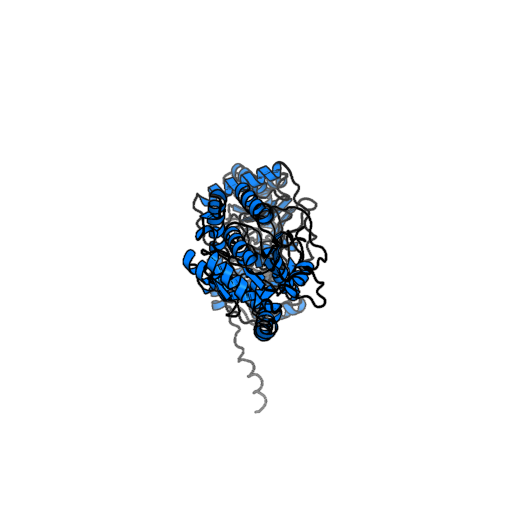5.44 316 LEU A O 1
ATOM 2487 N N . ALA A 1 317 ? -12.047 -19.165 24.175 1.00 95.06 317 ALA A N 1
ATOM 2488 C CA . ALA A 1 317 ? -10.879 -19.956 23.787 1.00 95.06 317 ALA A CA 1
ATOM 2489 C C . ALA A 1 317 ? -10.968 -20.475 22.336 1.00 95.06 317 ALA A C 1
ATOM 2491 O O . ALA A 1 317 ? -9.963 -20.513 21.618 1.00 95.06 317 ALA A O 1
ATOM 2492 N N . GLY A 1 318 ? -12.172 -20.846 21.884 1.00 96.25 318 GLY A N 1
ATOM 2493 C CA . GLY A 1 318 ? -12.433 -21.225 20.492 1.00 96.25 318 GLY A CA 1
ATOM 2494 C C . GLY A 1 318 ? -12.257 -20.056 19.518 1.00 96.25 318 GLY A C 1
ATOM 2495 O O . GLY A 1 318 ? -11.566 -20.203 18.504 1.00 96.25 318 GLY A O 1
ATOM 2496 N N . ALA A 1 319 ? -12.811 -18.889 19.860 1.00 95.06 319 ALA A N 1
ATOM 2497 C CA . ALA A 1 319 ? -12.680 -17.653 19.089 1.00 95.06 319 ALA A CA 1
ATOM 2498 C C . ALA A 1 319 ? -11.209 -17.234 18.940 1.00 95.06 319 ALA A C 1
ATOM 2500 O O . ALA A 1 319 ? -10.746 -16.971 17.829 1.00 95.06 319 ALA A O 1
ATOM 2501 N N . ALA A 1 320 ? -10.438 -17.274 20.029 1.00 95.75 320 ALA A N 1
ATOM 2502 C CA . ALA A 1 320 ? -9.022 -16.923 20.031 1.00 95.75 320 ALA A CA 1
ATOM 2503 C C . ALA A 1 320 ? -8.195 -17.830 19.112 1.00 95.75 320 ALA A C 1
ATOM 2505 O O . ALA A 1 320 ? -7.410 -17.338 18.297 1.00 95.75 320 ALA A O 1
ATOM 2506 N N . ARG A 1 321 ? -8.401 -19.156 19.175 1.00 95.62 321 ARG A N 1
ATOM 2507 C CA . ARG A 1 321 ? -7.747 -20.102 18.248 1.00 95.62 321 ARG A CA 1
ATOM 2508 C C . ARG A 1 321 ? -8.128 -19.821 16.798 1.00 95.62 321 ARG A C 1
ATOM 2510 O O . ARG A 1 321 ? -7.263 -19.861 15.923 1.00 95.62 321 ARG A O 1
ATOM 2517 N N . HIS A 1 322 ? -9.401 -19.519 16.540 1.00 95.50 322 HIS A N 1
ATOM 2518 C CA . HIS A 1 322 ? -9.861 -19.164 15.203 1.00 95.50 322 HIS A CA 1
ATOM 2519 C C . HIS A 1 322 ? -9.170 -17.893 14.687 1.00 95.50 322 HIS A C 1
ATOM 2521 O O . HIS A 1 322 ? -8.631 -17.925 13.581 1.00 95.50 322 HIS A O 1
ATOM 2527 N N . MET A 1 323 ? -9.111 -16.818 15.478 1.00 94.81 323 MET A N 1
ATOM 2528 C CA . MET A 1 323 ? -8.465 -15.562 15.079 1.00 94.81 323 MET A CA 1
ATOM 2529 C C . MET A 1 323 ? -6.966 -15.730 14.831 1.00 94.81 323 MET A C 1
ATOM 2531 O O . MET A 1 323 ? -6.476 -15.322 13.780 1.00 94.81 323 MET A O 1
ATOM 2535 N N . ARG A 1 324 ? -6.243 -16.393 15.741 1.00 93.38 324 ARG A N 1
ATOM 2536 C CA . ARG A 1 324 ? -4.796 -16.634 15.593 1.00 93.38 324 ARG A CA 1
ATOM 2537 C C . ARG A 1 324 ? -4.470 -17.471 14.354 1.00 93.38 324 ARG A C 1
ATOM 2539 O O . ARG A 1 324 ? -3.468 -17.219 13.697 1.00 93.38 324 ARG A O 1
ATOM 2546 N N . ARG A 1 325 ? -5.334 -18.431 13.998 1.00 93.12 325 ARG A N 1
ATOM 2547 C CA . ARG A 1 325 ? -5.199 -19.215 12.759 1.00 93.12 325 ARG A CA 1
ATOM 2548 C C . ARG A 1 325 ? -5.548 -18.397 11.515 1.00 93.12 325 ARG A C 1
ATOM 2550 O O . ARG A 1 325 ? -4.848 -18.490 10.515 1.00 93.12 325 ARG A O 1
ATOM 2557 N N . ARG A 1 326 ? -6.638 -17.623 11.558 1.00 91.50 326 ARG A N 1
ATOM 2558 C CA . ARG A 1 326 ? -7.099 -16.802 10.427 1.00 91.50 326 ARG A CA 1
ATOM 2559 C C . ARG A 1 326 ? -6.099 -15.697 10.079 1.00 91.50 326 ARG A C 1
ATOM 2561 O O . ARG A 1 326 ? -5.936 -15.379 8.908 1.00 91.50 326 ARG A O 1
ATOM 2568 N N . PHE A 1 327 ? -5.432 -15.133 11.082 1.00 91.69 327 PHE A N 1
ATOM 2569 C CA . PHE A 1 327 ? -4.466 -14.045 10.936 1.00 91.69 327 PHE A CA 1
ATOM 2570 C C . PHE A 1 327 ? -3.059 -14.513 11.309 1.00 91.69 327 PHE A C 1
ATOM 2572 O O . PHE A 1 327 ? -2.404 -13.942 12.177 1.00 91.69 327 PHE A O 1
ATOM 2579 N N . SER A 1 328 ? -2.617 -15.587 10.651 1.00 90.69 328 SER A N 1
ATOM 2580 C CA . SER A 1 328 ? -1.308 -16.200 10.865 1.00 90.69 328 SER A CA 1
ATOM 2581 C C . SER A 1 328 ? -0.276 -15.768 9.808 1.00 90.69 328 SER A C 1
ATOM 2583 O O . SER A 1 328 ? -0.654 -15.323 8.712 1.00 90.69 328 SER A O 1
ATOM 2585 N N . PRO A 1 329 ? 1.033 -15.931 10.082 1.00 89.12 329 PRO A N 1
ATOM 2586 C CA . PRO A 1 329 ? 2.083 -15.715 9.088 1.00 89.12 329 PRO A CA 1
ATOM 2587 C C . PRO A 1 329 ? 1.886 -16.535 7.803 1.00 89.12 329 PRO A C 1
ATOM 2589 O O . PRO A 1 329 ? 2.128 -16.023 6.714 1.00 89.12 329 PRO A O 1
ATOM 2592 N N . GLU A 1 330 ? 1.382 -17.767 7.896 1.00 88.38 330 GLU A N 1
ATOM 2593 C CA . GLU A 1 330 ? 1.148 -18.651 6.742 1.00 88.38 330 GLU A CA 1
ATOM 2594 C C . GLU A 1 330 ? 0.049 -18.107 5.820 1.00 88.38 330 GLU A C 1
ATOM 2596 O O . GLU A 1 330 ? 0.182 -18.130 4.590 1.00 88.38 330 GLU A O 1
ATOM 2601 N N . THR A 1 331 ? -1.032 -17.583 6.408 1.00 87.31 331 THR A N 1
ATOM 2602 C CA . THR A 1 331 ? -2.134 -16.969 5.651 1.00 87.31 331 THR A CA 1
ATOM 2603 C C . THR A 1 331 ? -1.651 -15.701 4.954 1.00 87.31 331 THR A C 1
ATOM 2605 O O . THR A 1 331 ? -1.831 -15.552 3.742 1.00 87.31 331 THR A O 1
ATOM 2608 N N . ARG A 1 332 ? -0.940 -14.833 5.687 1.00 88.00 332 ARG A N 1
ATOM 2609 C CA . ARG A 1 332 ? -0.303 -13.630 5.131 1.00 88.00 332 ARG A CA 1
ATOM 2610 C C . ARG A 1 332 ? 0.590 -13.978 3.943 1.00 88.00 332 ARG A C 1
ATOM 2612 O O . ARG A 1 332 ? 0.485 -13.377 2.879 1.00 88.00 332 ARG A O 1
ATOM 2619 N N . ASP A 1 333 ? 1.464 -14.958 4.109 1.00 85.81 333 ASP A N 1
ATOM 2620 C CA . ASP A 1 333 ? 2.427 -15.364 3.092 1.00 85.81 333 ASP A CA 1
ATOM 2621 C C . ASP A 1 333 ? 1.750 -15.909 1.824 1.00 85.81 333 ASP A C 1
ATOM 2623 O O . ASP A 1 333 ? 2.189 -15.629 0.700 1.00 85.81 333 ASP A O 1
ATOM 2627 N N . THR A 1 334 ? 0.644 -16.635 1.990 1.00 87.56 334 THR A N 1
ATOM 2628 C CA . THR A 1 334 ? -0.188 -17.128 0.884 1.00 87.56 334 THR A CA 1
ATOM 2629 C C . THR A 1 334 ? -0.823 -15.973 0.107 1.00 87.56 334 THR A C 1
ATOM 2631 O O . THR A 1 334 ? -0.717 -15.920 -1.127 1.00 87.56 334 THR A O 1
ATOM 2634 N N . ASP A 1 335 ? -1.407 -14.999 0.807 1.00 85.94 335 ASP A N 1
ATOM 2635 C CA . ASP A 1 335 ? -1.982 -13.801 0.188 1.00 85.94 335 ASP A CA 1
ATOM 2636 C C . ASP A 1 335 ? -0.906 -12.978 -0.535 1.00 85.94 335 ASP A C 1
ATOM 2638 O O . ASP A 1 335 ? -1.101 -12.537 -1.674 1.00 85.94 335 ASP A O 1
ATOM 2642 N N . MET A 1 336 ? 0.282 -12.853 0.057 1.00 86.06 336 MET A N 1
ATOM 2643 C CA . MET A 1 336 ? 1.425 -12.178 -0.558 1.00 86.06 336 MET A CA 1
ATOM 2644 C C . MET A 1 336 ? 1.864 -12.828 -1.869 1.00 86.06 336 MET A C 1
ATOM 2646 O O . MET A 1 336 ? 2.160 -12.130 -2.849 1.00 86.06 336 MET A O 1
ATOM 2650 N N . LEU A 1 337 ? 1.875 -14.159 -1.949 1.00 87.06 337 LEU A N 1
ATOM 2651 C CA . LEU A 1 337 ? 2.161 -14.866 -3.200 1.00 87.06 337 LEU A CA 1
ATOM 2652 C C . LEU A 1 337 ? 1.103 -14.579 -4.268 1.00 87.06 337 LEU A C 1
ATOM 2654 O O . LEU A 1 337 ? 1.452 -14.395 -5.440 1.00 87.06 337 LEU A O 1
ATOM 2658 N N . ARG A 1 338 ? -0.172 -14.489 -3.881 1.00 87.69 338 ARG A N 1
ATOM 2659 C CA . ARG A 1 338 ? -1.268 -14.140 -4.793 1.00 87.69 338 ARG A CA 1
ATOM 2660 C C . ARG A 1 338 ? -1.115 -12.717 -5.329 1.00 87.69 338 ARG A C 1
ATOM 2662 O O . ARG A 1 338 ? -1.150 -12.530 -6.546 1.00 87.69 338 ARG A O 1
ATOM 2669 N N . ILE A 1 339 ? -0.863 -11.737 -4.458 1.00 88.19 339 ILE A N 1
ATOM 2670 C CA . ILE A 1 339 ? -0.642 -10.330 -4.840 1.00 88.19 339 ILE A CA 1
ATOM 2671 C C . ILE A 1 339 ? 0.528 -10.223 -5.813 1.00 88.19 339 ILE A C 1
ATOM 2673 O O . ILE A 1 339 ? 0.405 -9.682 -6.913 1.00 88.19 339 ILE A O 1
ATOM 2677 N N . THR A 1 340 ? 1.674 -10.772 -5.422 1.00 87.50 340 THR A N 1
ATOM 2678 C CA . THR A 1 340 ? 2.908 -10.639 -6.196 1.00 87.50 340 THR A CA 1
ATOM 2679 C C . THR A 1 340 ? 2.844 -11.386 -7.524 1.00 87.50 340 THR A C 1
ATOM 2681 O O . THR A 1 340 ? 3.427 -10.927 -8.505 1.00 87.50 340 THR A O 1
ATOM 2684 N N . ARG A 1 341 ? 2.089 -12.491 -7.616 1.00 86.00 341 ARG A N 1
ATOM 2685 C CA . ARG A 1 341 ? 1.786 -13.168 -8.886 1.00 86.00 341 ARG A CA 1
ATOM 2686 C C . ARG A 1 341 ? 0.950 -12.280 -9.807 1.00 86.00 341 ARG A C 1
ATOM 2688 O O . ARG A 1 341 ? 1.299 -12.167 -10.980 1.00 86.00 341 ARG A O 1
ATOM 2695 N N . SER A 1 342 ? -0.076 -11.614 -9.282 1.00 85.00 342 SER A N 1
ATOM 2696 C CA . SER A 1 342 ? -0.924 -10.693 -10.051 1.00 85.00 342 SER A CA 1
ATOM 2697 C C . SER A 1 342 ? -0.179 -9.441 -10.521 1.00 85.00 342 SER A C 1
ATOM 2699 O O . SER A 1 342 ? -0.525 -8.878 -11.559 1.00 85.00 342 SER A O 1
ATOM 2701 N N . LEU A 1 343 ? 0.877 -9.026 -9.812 1.00 84.88 343 LEU A N 1
ATOM 2702 C CA . LEU A 1 343 ? 1.725 -7.892 -10.198 1.00 84.88 343 LEU A CA 1
ATOM 2703 C C . LEU A 1 343 ? 2.761 -8.202 -11.273 1.00 84.88 343 LEU A C 1
ATOM 2705 O O . LEU A 1 343 ? 3.290 -7.272 -11.880 1.00 84.88 343 LEU A O 1
ATOM 2709 N N . ARG A 1 344 ? 3.045 -9.476 -11.556 1.00 73.12 344 ARG A N 1
ATOM 2710 C CA . ARG A 1 344 ? 3.979 -9.824 -12.630 1.00 73.12 344 ARG A CA 1
ATOM 2711 C C . ARG A 1 344 ? 3.429 -9.291 -13.951 1.00 73.12 344 ARG A C 1
ATOM 2713 O O . ARG A 1 344 ? 2.311 -9.632 -14.342 1.00 73.12 344 ARG A O 1
ATOM 2720 N N . SER A 1 345 ? 4.220 -8.461 -14.632 1.00 50.94 345 SER A N 1
ATOM 2721 C CA . SER A 1 345 ? 3.969 -8.093 -16.025 1.00 50.94 345 SER A CA 1
ATOM 2722 C C . SER A 1 345 ? 3.722 -9.356 -16.860 1.00 50.94 345 SER A C 1
ATOM 2724 O O . SER A 1 345 ? 4.300 -10.407 -16.547 1.00 50.94 345 SER A O 1
ATOM 2726 N N . PRO A 1 346 ? 2.913 -9.278 -17.937 1.00 45.59 346 PRO A N 1
ATOM 2727 C CA . PRO A 1 346 ? 2.979 -10.279 -18.993 1.00 45.59 346 PRO A CA 1
ATOM 2728 C C . PRO A 1 346 ? 4.455 -10.495 -19.327 1.00 45.59 346 PRO A C 1
ATOM 2730 O O . PRO A 1 346 ? 5.218 -9.525 -19.396 1.00 45.59 346 PRO A O 1
ATOM 2733 N N . ARG A 1 347 ? 4.869 -11.762 -19.421 1.00 41.84 347 ARG A N 1
ATOM 2734 C CA . ARG A 1 347 ? 6.258 -12.120 -19.721 1.00 41.84 347 ARG A CA 1
ATOM 2735 C C . ARG A 1 347 ? 6.726 -11.319 -20.942 1.00 41.84 347 ARG A C 1
ATOM 2737 O O . ARG A 1 347 ? 5.901 -11.054 -21.820 1.00 41.84 347 ARG A O 1
ATOM 2744 N N . PRO A 1 348 ? 8.005 -10.911 -20.994 1.00 42.75 348 PRO A N 1
ATOM 2745 C CA . PRO A 1 348 ? 8.512 -10.189 -22.148 1.00 42.75 348 PRO A CA 1
ATOM 2746 C C . PRO A 1 348 ? 8.138 -10.949 -23.420 1.00 42.75 348 PRO A C 1
ATOM 2748 O O . PRO A 1 348 ? 8.347 -12.158 -23.503 1.00 42.75 348 PRO A O 1
ATOM 2751 N N . LEU A 1 349 ? 7.531 -10.240 -24.376 1.00 39.34 349 LEU A N 1
ATOM 2752 C CA . LEU A 1 349 ? 7.319 -10.758 -25.721 1.00 39.34 349 LEU A CA 1
ATOM 2753 C C . LEU A 1 349 ? 8.704 -11.028 -26.306 1.00 39.34 349 LEU A C 1
ATOM 2755 O O . LEU A 1 349 ? 9.389 -10.104 -26.751 1.00 39.34 349 LEU A O 1
ATOM 2759 N N . PHE A 1 350 ? 9.128 -12.285 -26.245 1.00 52.19 350 PHE A N 1
ATOM 2760 C CA . PHE A 1 350 ? 10.223 -12.759 -27.063 1.00 52.19 350 PHE A CA 1
ATOM 2761 C C . PHE A 1 350 ? 9.775 -12.713 -28.521 1.00 52.19 350 PHE A C 1
ATOM 2763 O O . PHE A 1 350 ? 8.587 -12.773 -28.842 1.00 52.19 350 PHE A O 1
ATOM 2770 N N . LEU A 1 351 ? 10.752 -12.580 -29.408 1.00 50.91 351 LEU A N 1
ATOM 2771 C CA . LEU A 1 351 ? 10.540 -12.624 -30.847 1.00 50.91 351 LEU A CA 1
ATOM 2772 C C . LEU A 1 351 ? 9.873 -13.944 -31.308 1.00 50.91 351 LEU A C 1
ATOM 2774 O O . LEU A 1 351 ? 9.208 -13.958 -32.339 1.00 50.91 351 LEU A O 1
ATOM 2778 N N . HIS A 1 352 ? 9.974 -15.011 -30.502 1.00 48.94 352 HIS A N 1
ATOM 2779 C CA . HIS A 1 352 ? 9.212 -16.255 -30.651 1.00 48.94 352 HIS A CA 1
ATOM 2780 C C . HIS A 1 352 ? 8.021 -16.247 -29.698 1.00 48.94 352 HIS A C 1
ATOM 2782 O O . HIS A 1 352 ? 8.192 -16.211 -28.482 1.00 48.94 352 HIS A O 1
ATOM 2788 N N . GLY A 1 353 ? 6.815 -16.256 -30.254 1.00 46.16 353 GLY A N 1
ATOM 2789 C CA . GLY A 1 353 ? 5.559 -16.064 -29.531 1.00 46.16 353 GLY A CA 1
ATOM 2790 C C . GLY A 1 353 ? 5.090 -17.198 -28.613 1.00 46.16 353 GLY A C 1
ATOM 2791 O O . GLY A 1 353 ? 3.896 -17.244 -28.367 1.00 46.16 353 GLY A O 1
ATOM 2792 N N . GLU A 1 354 ? 5.949 -18.076 -28.081 1.00 37.25 354 GLU A N 1
ATOM 2793 C CA . GLU A 1 354 ? 5.498 -19.172 -27.200 1.00 37.25 354 GLU A CA 1
ATOM 2794 C C . GLU A 1 354 ? 6.225 -19.210 -25.839 1.00 37.25 354 GLU A C 1
ATOM 2796 O O . GLU A 1 354 ? 7.460 -19.217 -25.791 1.00 37.25 354 GLU A O 1
ATOM 2801 N N . PRO A 1 355 ? 5.485 -19.224 -24.708 1.00 38.69 355 PRO A N 1
ATOM 2802 C CA . PRO A 1 355 ? 6.035 -19.079 -23.370 1.00 38.69 355 PRO A CA 1
ATOM 2803 C C . PRO A 1 355 ? 6.123 -20.411 -22.607 1.00 38.69 355 PRO A C 1
ATOM 2805 O O . PRO A 1 355 ? 5.371 -20.611 -21.655 1.00 38.69 355 PRO A O 1
ATOM 2808 N N . GLU A 1 356 ? 7.120 -21.257 -22.863 1.00 37.44 356 GLU A N 1
ATOM 2809 C CA . GLU A 1 356 ? 7.445 -22.345 -21.925 1.00 37.44 356 GLU A CA 1
ATOM 2810 C C . GLU A 1 356 ? 8.804 -22.149 -21.267 1.00 37.44 356 GLU A C 1
ATOM 2812 O O . GLU A 1 356 ? 9.846 -22.059 -21.907 1.00 37.44 356 GLU A O 1
ATOM 2817 N N . ARG A 1 357 ? 8.777 -22.117 -19.931 1.00 36.00 357 ARG A N 1
ATOM 2818 C CA . ARG A 1 357 ? 9.914 -21.909 -19.022 1.00 36.00 357 ARG A CA 1
ATOM 2819 C C . ARG A 1 357 ? 10.997 -23.004 -19.120 1.00 36.00 357 ARG A C 1
ATOM 2821 O O . ARG A 1 357 ? 11.957 -22.922 -18.368 1.00 36.00 357 ARG A O 1
ATOM 2828 N N . ASN A 1 358 ? 10.825 -23.977 -20.022 1.00 36.84 358 ASN A N 1
ATOM 2829 C CA . ASN A 1 358 ? 11.589 -25.219 -20.135 1.00 36.84 358 ASN A CA 1
ATOM 2830 C C . ASN A 1 358 ? 12.038 -25.576 -21.565 1.00 36.84 358 ASN A C 1
ATOM 2832 O O . ASN A 1 358 ? 12.626 -26.638 -21.745 1.00 36.84 358 ASN A O 1
ATOM 2836 N N . ARG A 1 359 ? 11.814 -24.737 -22.588 1.00 42.50 359 ARG A N 1
ATOM 2837 C CA . ARG A 1 359 ? 12.499 -24.945 -23.874 1.00 42.50 359 ARG A CA 1
ATOM 2838 C C . ARG A 1 359 ? 13.789 -24.142 -23.869 1.00 42.50 359 ARG A C 1
ATOM 2840 O O . ARG A 1 359 ? 13.763 -22.927 -24.061 1.00 42.50 359 ARG A O 1
ATOM 2847 N N . GLU A 1 360 ? 14.914 -24.817 -23.638 1.00 51.12 360 GLU A N 1
ATOM 2848 C CA . GLU A 1 360 ? 16.219 -24.278 -24.017 1.00 51.12 360 GLU A CA 1
ATOM 2849 C C . GLU A 1 360 ? 16.110 -23.782 -25.460 1.00 51.12 360 GLU A C 1
ATOM 2851 O O . GLU A 1 360 ? 15.799 -24.544 -26.379 1.00 51.12 360 GLU A O 1
ATOM 2856 N N . THR A 1 361 ? 16.272 -22.472 -25.662 1.00 60.62 361 THR A N 1
ATOM 2857 C CA . THR A 1 361 ? 16.301 -21.936 -27.020 1.00 60.62 361 THR A CA 1
ATOM 2858 C C . THR A 1 361 ? 17.514 -22.563 -27.689 1.00 60.62 361 THR A C 1
ATOM 2860 O O . THR A 1 361 ? 18.637 -22.368 -27.236 1.00 60.62 361 THR A O 1
ATOM 2863 N N . SER A 1 362 ? 17.298 -23.361 -28.735 1.00 77.69 362 SER A N 1
ATOM 2864 C CA . SER A 1 362 ? 18.413 -23.984 -29.446 1.00 77.69 362 SER A CA 1
ATOM 2865 C C . SER A 1 362 ? 19.376 -22.892 -29.939 1.00 77.69 362 SER A C 1
ATOM 2867 O O . SER A 1 362 ? 18.909 -21.887 -30.491 1.00 77.69 362 SER A O 1
ATOM 2869 N N . PRO A 1 363 ? 20.705 -23.065 -29.793 1.00 82.12 363 PRO A N 1
ATOM 2870 C CA . PRO A 1 363 ? 21.700 -22.127 -30.314 1.00 82.12 363 PRO A CA 1
ATOM 2871 C C . PRO A 1 363 ? 21.445 -21.707 -31.769 1.00 82.12 363 PRO A C 1
ATOM 2873 O O . PRO A 1 363 ? 21.594 -20.534 -32.107 1.00 82.12 363 PRO A O 1
ATOM 2876 N N . ASN A 1 364 ? 20.969 -22.632 -32.608 1.00 81.81 364 ASN A N 1
ATOM 2877 C CA . ASN A 1 364 ? 20.658 -22.363 -34.013 1.00 81.81 364 ASN A CA 1
ATOM 2878 C C . ASN A 1 364 ? 19.474 -21.401 -34.170 1.00 81.81 364 ASN A C 1
ATOM 2880 O O . ASN A 1 364 ? 19.516 -20.494 -34.997 1.00 81.81 364 ASN A O 1
ATOM 2884 N N . VAL A 1 365 ? 18.435 -21.556 -33.343 1.00 79.81 365 VAL A N 1
ATOM 2885 C CA . VAL A 1 365 ? 17.277 -20.651 -33.335 1.00 79.81 365 VAL A CA 1
ATOM 2886 C C . VAL A 1 365 ? 17.707 -19.259 -32.878 1.00 79.81 365 VAL A C 1
ATOM 2888 O O . VAL A 1 365 ? 17.310 -18.272 -33.494 1.00 79.81 365 VAL A O 1
ATOM 2891 N N . ALA A 1 366 ? 18.557 -19.155 -31.852 1.00 82.44 366 ALA A N 1
ATOM 2892 C CA . ALA A 1 366 ? 19.071 -17.870 -31.375 1.00 82.44 366 ALA A CA 1
ATOM 2893 C C . ALA A 1 366 ? 19.920 -17.144 -32.440 1.00 82.44 366 ALA A C 1
ATOM 2895 O O . ALA A 1 366 ? 19.746 -15.939 -32.642 1.00 82.44 366 ALA A O 1
ATOM 2896 N N . LEU A 1 367 ? 20.781 -17.877 -33.157 1.00 86.69 367 LEU A N 1
ATOM 2897 C CA . LEU A 1 367 ? 21.574 -17.364 -34.281 1.00 86.69 367 LEU A CA 1
ATOM 2898 C C . LEU A 1 367 ? 20.677 -16.858 -35.420 1.00 86.69 367 LEU A C 1
ATOM 2900 O O . LEU A 1 367 ? 20.780 -15.694 -35.812 1.00 86.69 367 LEU A O 1
ATOM 2904 N N . LEU A 1 368 ? 19.751 -17.695 -35.899 1.00 84.56 368 LEU A N 1
ATOM 2905 C CA . LEU A 1 368 ? 18.814 -17.333 -36.969 1.00 84.56 368 LEU A CA 1
ATOM 2906 C C . LEU A 1 368 ? 17.949 -16.129 -36.589 1.00 84.56 368 LEU A C 1
ATOM 2908 O O . LEU A 1 368 ? 17.731 -15.252 -37.417 1.00 84.56 368 LEU A O 1
ATOM 2912 N N . SER A 1 369 ? 17.516 -16.038 -35.331 1.00 83.38 369 SER A N 1
ATOM 2913 C CA . SER A 1 369 ? 16.716 -14.907 -34.842 1.00 83.38 369 SER A CA 1
ATOM 2914 C C . SER A 1 369 ? 17.480 -13.591 -34.904 1.00 83.38 369 SER A C 1
ATOM 2916 O O . SER A 1 369 ? 16.925 -12.575 -35.315 1.00 83.38 369 SER A O 1
ATOM 2918 N N . GLY A 1 370 ? 18.756 -13.589 -34.512 1.00 83.31 370 GLY A N 1
ATOM 2919 C CA . GLY A 1 370 ? 19.587 -12.389 -34.586 1.00 83.31 370 GLY A CA 1
ATOM 2920 C C . GLY A 1 370 ? 19.818 -11.926 -36.027 1.00 83.31 370 GLY A C 1
ATOM 2921 O O . GLY A 1 370 ? 19.761 -10.725 -36.297 1.00 83.31 370 GLY A O 1
ATOM 2922 N N . ILE A 1 371 ? 20.014 -12.870 -36.954 1.00 84.81 371 ILE A N 1
ATOM 2923 C CA . ILE A 1 371 ? 20.186 -12.593 -38.389 1.00 84.81 371 ILE A CA 1
ATOM 2924 C C . ILE A 1 371 ? 18.873 -12.093 -39.008 1.00 84.81 371 ILE A C 1
ATOM 2926 O O . ILE A 1 371 ? 18.852 -11.029 -39.623 1.00 84.81 371 ILE A O 1
ATOM 2930 N N . ALA A 1 372 ? 17.763 -12.801 -38.786 1.00 81.56 372 ALA A N 1
ATOM 2931 C CA . ALA A 1 372 ? 16.442 -12.427 -39.288 1.00 81.56 372 ALA A CA 1
ATOM 2932 C C . ALA A 1 372 ? 15.984 -11.065 -38.751 1.00 81.56 372 ALA A C 1
ATOM 2934 O O . ALA A 1 372 ? 15.381 -10.283 -39.477 1.00 81.56 372 ALA A O 1
ATOM 2935 N N . TYR A 1 373 ? 16.301 -10.739 -37.496 1.00 80.69 373 TYR A N 1
ATOM 2936 C CA . TYR A 1 373 ? 15.993 -9.426 -36.937 1.00 80.69 373 TYR A CA 1
ATOM 2937 C C . TYR A 1 373 ? 16.769 -8.299 -37.630 1.00 80.69 373 TYR A C 1
ATOM 2939 O O . TYR A 1 373 ? 16.202 -7.236 -37.876 1.00 80.69 373 TYR A O 1
ATOM 2947 N N . ALA A 1 374 ? 18.045 -8.510 -37.964 1.00 77.88 374 ALA A N 1
ATOM 2948 C CA . ALA A 1 374 ? 18.832 -7.527 -38.709 1.00 77.88 374 ALA A CA 1
ATOM 2949 C C . ALA A 1 374 ? 18.291 -7.322 -40.139 1.00 77.88 374 ALA A C 1
ATOM 2951 O O . ALA A 1 374 ? 18.207 -6.178 -40.605 1.00 77.88 374 ALA A O 1
ATOM 2952 N N . ASP A 1 375 ? 17.840 -8.410 -40.775 1.00 77.25 375 ASP A N 1
ATOM 2953 C CA . ASP A 1 375 ? 17.225 -8.413 -42.108 1.00 77.25 375 ASP A CA 1
ATOM 2954 C C . ASP A 1 375 ? 15.956 -7.551 -42.194 1.00 77.25 375 ASP A C 1
ATOM 2956 O O . ASP A 1 375 ? 15.759 -6.856 -43.188 1.00 77.25 375 ASP A O 1
ATOM 2960 N N . VAL A 1 376 ? 15.135 -7.497 -41.134 1.00 75.12 376 VAL A N 1
ATOM 2961 C CA . VAL A 1 376 ? 13.925 -6.644 -41.098 1.00 75.12 376 VAL A CA 1
ATOM 2962 C C . VAL A 1 376 ? 14.245 -5.167 -41.367 1.00 75.12 376 VAL A C 1
ATOM 2964 O O . VAL A 1 376 ? 13.429 -4.448 -41.941 1.00 75.12 376 VAL A O 1
ATOM 2967 N N . PHE A 1 377 ? 15.443 -4.706 -41.003 1.00 70.38 377 PHE A N 1
ATOM 2968 C CA . PHE A 1 377 ? 15.900 -3.333 -41.251 1.00 70.38 377 PHE A CA 1
ATOM 2969 C C . PHE A 1 377 ? 16.731 -3.194 -42.534 1.00 70.38 377 PHE A C 1
ATOM 2971 O O . PHE A 1 377 ? 17.359 -2.155 -42.753 1.00 70.38 377 PHE A O 1
ATOM 2978 N N . GLY A 1 378 ? 16.784 -4.243 -43.360 1.00 65.44 378 GLY A N 1
ATOM 2979 C CA . GLY A 1 378 ? 17.632 -4.323 -44.547 1.00 65.44 378 GLY A CA 1
ATOM 2980 C C . GLY A 1 378 ? 19.123 -4.210 -44.228 1.00 65.44 378 GLY A C 1
ATOM 2981 O O . GLY A 1 378 ? 19.891 -3.772 -45.084 1.00 65.44 378 GLY A O 1
ATOM 2982 N N . SER A 1 379 ? 19.521 -4.540 -42.995 1.00 66.19 379 SER A N 1
ATOM 2983 C CA . SER A 1 379 ? 20.896 -4.425 -42.510 1.00 66.19 379 SER A CA 1
ATOM 2984 C C . SER A 1 379 ? 21.493 -5.810 -42.281 1.00 66.19 379 SER A C 1
ATOM 2986 O O . SER A 1 379 ? 20.861 -6.663 -41.666 1.00 66.19 379 SER A O 1
ATOM 2988 N N . GLY A 1 380 ? 22.722 -6.034 -42.739 1.00 72.44 380 GLY A N 1
ATOM 2989 C CA . GLY A 1 380 ? 23.466 -7.232 -42.359 1.00 72.44 380 GLY A CA 1
ATOM 2990 C C . GLY A 1 380 ? 23.911 -7.186 -40.893 1.00 72.44 380 GLY A C 1
ATOM 2991 O O . GLY A 1 380 ? 23.878 -6.135 -40.238 1.00 72.44 380 GLY A O 1
ATOM 2992 N N . ILE A 1 381 ? 24.355 -8.323 -40.358 1.00 80.25 381 ILE A N 1
ATOM 2993 C CA . ILE A 1 381 ? 24.875 -8.417 -38.987 1.00 80.25 381 ILE A CA 1
ATOM 2994 C C . ILE A 1 381 ? 26.283 -9.013 -38.961 1.00 80.25 381 ILE A C 1
ATOM 2996 O O . ILE A 1 381 ? 26.557 -10.025 -39.595 1.00 80.25 381 ILE A O 1
ATOM 3000 N N . THR A 1 382 ? 27.199 -8.389 -38.217 1.00 85.12 382 THR A N 1
ATOM 3001 C CA . THR A 1 382 ? 28.540 -8.954 -38.008 1.00 85.12 382 THR A CA 1
ATOM 3002 C C . THR A 1 382 ? 28.500 -10.063 -36.952 1.00 85.12 382 THR A C 1
ATOM 3004 O O . THR A 1 382 ? 27.706 -9.959 -36.010 1.00 85.12 382 THR A O 1
ATOM 3007 N N . PRO A 1 383 ? 29.394 -11.067 -37.005 1.00 86.69 383 PRO A N 1
ATOM 3008 C CA . PRO A 1 383 ? 29.485 -12.121 -35.992 1.00 86.69 383 PRO A CA 1
ATOM 3009 C C . PRO A 1 383 ? 29.619 -11.570 -34.567 1.00 86.69 383 PRO A C 1
ATOM 3011 O O . PRO A 1 383 ? 28.938 -12.021 -33.651 1.00 86.69 383 PRO A O 1
ATOM 3014 N N . ALA A 1 384 ? 30.405 -10.505 -34.377 1.00 83.50 384 ALA A N 1
ATOM 3015 C CA . ALA A 1 384 ? 30.546 -9.847 -33.077 1.00 83.50 384 ALA A CA 1
ATOM 3016 C C . ALA A 1 384 ? 29.244 -9.182 -32.589 1.00 83.50 384 ALA A C 1
ATOM 3018 O O . ALA A 1 384 ? 28.944 -9.204 -31.391 1.00 83.50 384 ALA A O 1
ATOM 3019 N N . LYS A 1 385 ? 28.463 -8.575 -33.497 1.00 83.94 385 LYS A N 1
ATOM 3020 C CA . LYS A 1 385 ? 27.155 -7.984 -33.173 1.00 83.94 385 LYS A CA 1
ATOM 3021 C C . LYS A 1 385 ? 26.144 -9.087 -32.849 1.00 83.94 385 LYS A C 1
ATOM 3023 O O . LYS A 1 385 ? 25.458 -8.973 -31.838 1.00 83.94 385 LYS A O 1
ATOM 3028 N N . LEU A 1 386 ? 26.132 -10.155 -33.647 1.00 87.88 386 LEU A N 1
ATOM 3029 C CA . LEU A 1 386 ? 25.267 -11.322 -33.490 1.00 87.88 386 LEU A CA 1
ATOM 3030 C C . LEU A 1 386 ? 25.521 -12.051 -32.166 1.00 87.88 386 LEU A C 1
ATOM 3032 O O . LEU A 1 386 ? 24.573 -12.294 -31.426 1.00 87.88 386 LEU A O 1
ATOM 3036 N N . HIS A 1 387 ? 26.785 -12.319 -31.820 1.00 90.81 387 HIS A N 1
ATOM 3037 C CA . HIS A 1 387 ? 27.167 -12.951 -30.551 1.00 90.81 387 HIS A CA 1
ATOM 3038 C C . HIS A 1 387 ? 26.623 -12.179 -29.348 1.00 90.81 387 HIS A C 1
ATOM 3040 O O . HIS A 1 387 ? 26.029 -12.771 -28.446 1.00 90.81 387 HIS A O 1
ATOM 3046 N N . ARG A 1 388 ? 26.760 -10.846 -29.357 1.00 86.69 388 ARG A N 1
ATOM 3047 C CA . ARG A 1 388 ? 26.270 -9.979 -28.275 1.00 86.69 388 ARG A CA 1
ATOM 3048 C C . ARG A 1 388 ? 24.748 -9.892 -28.196 1.00 86.69 388 ARG A C 1
ATOM 3050 O O . ARG A 1 388 ? 24.250 -9.589 -27.118 1.00 86.69 388 ARG A O 1
ATOM 3057 N N . SER A 1 389 ? 24.029 -10.126 -29.293 1.00 86.06 389 SER A N 1
ATOM 3058 C CA . SER A 1 389 ? 22.562 -10.095 -29.348 1.00 86.06 389 SER A CA 1
ATOM 3059 C C . SER A 1 389 ? 21.916 -11.482 -29.407 1.00 86.06 389 SER A C 1
ATOM 3061 O O . SER A 1 389 ? 20.760 -11.586 -29.812 1.00 86.06 389 SER A O 1
ATOM 3063 N N . LEU A 1 390 ? 22.628 -12.549 -29.027 1.00 86.06 390 LEU A N 1
ATOM 3064 C CA . LEU A 1 390 ? 22.015 -13.871 -28.903 1.00 86.06 390 LEU A CA 1
ATOM 3065 C C . LEU A 1 390 ? 20.936 -13.842 -27.827 1.00 86.06 390 LEU A C 1
ATOM 3067 O O . LEU A 1 390 ? 21.206 -13.468 -26.687 1.00 86.06 390 LEU A O 1
ATOM 3071 N N . SER A 1 391 ? 19.715 -14.220 -28.204 1.00 81.44 391 SER A N 1
ATOM 3072 C CA . SER A 1 391 ? 18.576 -14.194 -27.295 1.00 81.44 391 SER A CA 1
ATOM 3073 C C . SER A 1 391 ? 18.441 -15.510 -26.542 1.00 81.44 391 SER A C 1
ATOM 3075 O O . SER A 1 391 ? 18.459 -16.573 -27.157 1.00 81.44 391 SER A O 1
ATOM 3077 N N . GLY A 1 392 ? 18.329 -15.441 -25.214 1.00 75.25 392 GLY A N 1
ATOM 3078 C CA . GLY A 1 392 ? 18.047 -16.601 -24.357 1.00 75.25 392 GLY A CA 1
ATOM 3079 C C . GLY A 1 392 ? 19.166 -17.647 -24.229 1.00 75.25 392 GLY A C 1
ATOM 3080 O O . GLY A 1 392 ? 19.034 -18.554 -23.415 1.00 75.25 392 GLY A O 1
ATOM 3081 N N . VAL A 1 393 ? 20.273 -17.519 -24.971 1.00 80.44 393 VAL A N 1
ATOM 3082 C CA . VAL A 1 393 ? 21.387 -18.484 -24.979 1.00 80.44 393 VAL A CA 1
ATOM 3083 C C . VAL A 1 393 ? 22.702 -17.785 -24.682 1.00 80.44 393 VAL A C 1
ATOM 3085 O O . VAL A 1 393 ? 23.038 -16.785 -25.322 1.00 80.44 393 VAL A O 1
ATOM 3088 N N . ARG A 1 394 ? 23.475 -18.344 -23.745 1.00 86.00 394 ARG A N 1
ATOM 3089 C CA . ARG A 1 394 ? 24.836 -17.892 -23.452 1.00 86.00 394 ARG A CA 1
ATOM 3090 C C . ARG A 1 394 ? 25.857 -18.816 -24.113 1.00 86.00 394 ARG A C 1
ATOM 3092 O O . ARG A 1 394 ? 25.879 -20.002 -23.812 1.00 86.00 394 ARG A O 1
ATOM 3099 N N . LEU A 1 395 ? 26.713 -18.277 -24.980 1.00 88.25 395 LEU A N 1
ATOM 3100 C CA . LEU A 1 395 ? 27.781 -19.018 -25.661 1.00 88.25 395 LEU A CA 1
ATOM 3101 C C . LEU A 1 395 ? 29.127 -18.321 -25.458 1.00 88.25 395 LEU A C 1
ATOM 3103 O O . LEU A 1 395 ? 29.220 -17.092 -25.539 1.00 88.25 395 LEU A O 1
ATOM 3107 N N . SER A 1 396 ? 30.188 -19.104 -25.250 1.00 90.56 396 SER A N 1
ATOM 3108 C CA . SER A 1 396 ? 31.558 -18.597 -25.384 1.00 90.56 396 SER A CA 1
ATOM 3109 C C . SER A 1 396 ? 31.814 -18.170 -26.836 1.00 90.56 396 SER A C 1
ATOM 3111 O O . SER A 1 396 ? 31.087 -18.570 -27.745 1.00 90.56 396 SER A O 1
ATOM 3113 N N . LYS A 1 397 ? 32.842 -17.347 -27.076 1.00 89.00 397 LYS A N 1
ATOM 3114 C CA . LYS A 1 397 ? 33.194 -16.935 -28.447 1.00 89.00 397 LYS A CA 1
ATOM 3115 C C . LYS A 1 397 ? 33.519 -18.140 -29.339 1.00 89.00 397 LYS A C 1
ATOM 3117 O O . LYS A 1 397 ? 33.085 -18.164 -30.482 1.00 89.00 397 LYS A O 1
ATOM 3122 N N . THR A 1 398 ? 34.217 -19.137 -28.794 1.00 89.00 398 THR A N 1
ATOM 3123 C CA . THR A 1 398 ? 34.588 -20.372 -29.498 1.00 89.00 398 THR A CA 1
ATOM 3124 C C . THR A 1 398 ? 33.357 -21.197 -29.867 1.00 89.00 398 THR A C 1
ATOM 3126 O O . THR A 1 398 ? 33.125 -21.452 -31.042 1.00 89.00 398 THR A O 1
ATOM 3129 N N . ALA A 1 399 ? 32.490 -21.496 -28.891 1.00 89.19 399 ALA A N 1
ATOM 3130 C CA . ALA A 1 399 ? 31.269 -22.267 -29.133 1.00 89.19 399 ALA A CA 1
ATOM 3131 C C . ALA A 1 399 ? 30.292 -21.536 -30.071 1.00 89.19 399 ALA A C 1
ATOM 3133 O O . ALA A 1 399 ? 29.571 -22.160 -30.845 1.00 89.19 399 ALA A O 1
ATOM 3134 N N . PHE A 1 400 ? 30.253 -20.201 -30.010 1.00 93.06 400 PHE A N 1
ATOM 3135 C CA . PHE A 1 400 ? 29.491 -19.390 -30.955 1.00 93.06 400 PHE A CA 1
ATOM 3136 C C . PHE A 1 400 ? 29.998 -19.552 -32.388 1.00 93.06 400 PHE A C 1
ATOM 3138 O O . PHE A 1 400 ? 29.176 -19.740 -33.280 1.00 93.06 400 PHE A O 1
ATOM 3145 N N . GLN A 1 401 ? 31.316 -19.487 -32.599 1.00 91.69 401 GLN A N 1
ATOM 3146 C CA . GLN A 1 401 ? 31.908 -19.615 -33.929 1.00 91.69 401 GLN A CA 1
ATOM 3147 C C . GLN A 1 401 ? 31.641 -21.005 -34.515 1.00 91.69 401 GLN A C 1
ATOM 3149 O O . GLN A 1 401 ? 31.103 -21.095 -35.610 1.00 91.69 401 GLN A O 1
ATOM 3154 N N . GLU A 1 402 ? 31.868 -22.070 -33.742 1.00 89.81 402 GLU A N 1
ATOM 3155 C CA . GLU A 1 402 ? 31.573 -23.450 -34.161 1.00 89.81 402 GLU A CA 1
ATOM 3156 C C . GLU A 1 402 ? 30.108 -23.625 -34.588 1.00 89.81 402 GLU A C 1
ATOM 3158 O O . GLU A 1 402 ? 29.810 -24.203 -35.633 1.00 89.81 402 GLU A O 1
ATOM 3163 N N . LYS A 1 403 ? 29.163 -23.103 -33.794 1.00 89.88 403 LYS A N 1
ATOM 3164 C CA . LYS A 1 403 ? 27.731 -23.183 -34.119 1.00 89.88 403 LYS A CA 1
ATOM 3165 C C . LYS A 1 403 ? 27.356 -22.328 -35.324 1.00 89.88 403 LYS A C 1
ATOM 3167 O O . LYS A 1 403 ? 26.473 -22.727 -36.080 1.00 89.88 403 LYS A O 1
ATOM 3172 N N . LEU A 1 404 ? 27.995 -21.175 -35.499 1.00 90.25 404 LEU A N 1
ATOM 3173 C CA . LEU A 1 404 ? 27.787 -20.323 -36.664 1.00 90.25 404 LEU A CA 1
ATOM 3174 C C . LEU A 1 404 ? 28.287 -21.012 -37.939 1.00 90.25 404 LEU A C 1
ATOM 3176 O O . LEU A 1 404 ? 27.550 -21.035 -38.918 1.00 90.25 404 LEU A O 1
ATOM 3180 N N . ASP A 1 405 ? 29.466 -21.631 -37.909 1.00 88.56 405 ASP A N 1
ATOM 3181 C CA . ASP A 1 405 ? 30.042 -22.343 -39.057 1.00 88.56 405 ASP A CA 1
ATOM 3182 C C . ASP A 1 405 ? 29.173 -23.544 -39.463 1.00 88.56 405 ASP A C 1
ATOM 3184 O O . ASP A 1 405 ? 28.869 -23.735 -40.642 1.00 88.56 405 ASP A O 1
ATOM 3188 N N . VAL A 1 406 ? 28.681 -24.306 -38.478 1.00 87.44 406 VAL A N 1
ATOM 3189 C CA . VAL A 1 406 ? 27.710 -25.391 -38.707 1.00 87.44 406 VAL A CA 1
ATOM 3190 C C . VAL A 1 406 ? 26.395 -24.854 -39.276 1.00 87.44 406 VAL A C 1
ATOM 3192 O O . VAL A 1 406 ? 25.808 -25.463 -40.165 1.00 87.44 406 VAL A O 1
ATOM 3195 N N . LEU A 1 407 ? 25.896 -23.718 -38.786 1.00 86.38 407 LEU A N 1
ATOM 3196 C CA . LEU A 1 407 ? 24.666 -23.136 -39.317 1.00 86.38 407 LEU A CA 1
ATOM 3197 C C . LEU A 1 407 ? 24.846 -22.686 -40.773 1.00 86.38 407 LEU A C 1
ATOM 3199 O O . LEU A 1 407 ? 23.957 -22.927 -41.584 1.00 86.38 407 LEU A O 1
ATOM 3203 N N . LEU A 1 408 ? 25.985 -22.070 -41.101 1.00 86.19 408 LEU A N 1
ATOM 3204 C CA . LEU A 1 408 ? 26.319 -21.620 -42.453 1.00 86.19 408 LEU A CA 1
ATOM 3205 C C . LEU A 1 408 ? 26.441 -22.787 -43.440 1.00 86.19 408 LEU A C 1
ATOM 3207 O O . LEU A 1 408 ? 25.974 -22.665 -44.569 1.00 86.19 408 LEU A O 1
ATOM 3211 N N . SER A 1 409 ? 26.994 -23.929 -43.022 1.00 83.38 409 SER A N 1
ATOM 3212 C CA . SER A 1 409 ? 27.080 -25.116 -43.887 1.00 83.38 409 SER A CA 1
ATOM 3213 C C . SER A 1 409 ? 25.717 -25.767 -44.149 1.00 83.38 409 SER A C 1
ATOM 3215 O O . SER A 1 409 ? 25.488 -26.312 -45.226 1.00 83.38 409 SER A O 1
ATOM 3217 N N . LEU A 1 410 ? 24.788 -25.675 -43.193 1.00 83.44 410 LEU A N 1
ATOM 3218 C CA . LEU A 1 410 ? 23.437 -26.234 -43.304 1.00 83.44 410 LEU A CA 1
ATOM 3219 C C . LEU A 1 410 ? 22.437 -25.305 -44.012 1.00 83.44 410 LEU A C 1
ATOM 3221 O O . LEU A 1 410 ? 21.332 -25.742 -44.344 1.00 83.44 410 LEU A O 1
ATOM 3225 N N . ARG A 1 411 ? 22.773 -24.023 -44.195 1.00 82.00 411 ARG A N 1
ATOM 3226 C CA . ARG A 1 411 ? 21.846 -22.976 -44.655 1.00 82.00 411 ARG A CA 1
ATOM 3227 C C . ARG A 1 411 ? 22.448 -22.150 -45.795 1.00 82.00 411 ARG A C 1
ATOM 3229 O O . ARG A 1 411 ? 22.961 -21.061 -45.552 1.00 82.00 411 ARG A O 1
ATOM 3236 N N . PRO A 1 412 ? 22.335 -22.617 -47.054 1.00 77.62 412 PRO A N 1
ATOM 3237 C CA . PRO A 1 412 ? 22.866 -21.904 -48.224 1.00 77.62 412 PRO A CA 1
ATOM 3238 C C . PRO A 1 412 ? 22.156 -20.569 -48.518 1.00 77.62 412 PRO A C 1
ATOM 3240 O O . PRO A 1 412 ? 22.612 -19.775 -49.340 1.00 77.62 412 PRO A O 1
ATOM 3243 N N . ASP A 1 413 ? 21.024 -20.308 -47.865 1.00 79.94 413 ASP A N 1
ATOM 3244 C CA . ASP A 1 413 ? 20.312 -19.032 -47.896 1.00 79.94 413 ASP A CA 1
ATOM 3245 C C . ASP A 1 413 ? 20.931 -17.963 -46.974 1.00 79.94 413 ASP A C 1
ATOM 3247 O O . ASP A 1 413 ? 20.578 -16.785 -47.091 1.00 79.94 413 ASP A O 1
ATOM 3251 N N . LEU A 1 414 ? 21.869 -18.344 -46.098 1.00 81.38 414 LEU A N 1
ATOM 3252 C CA . LEU A 1 414 ? 22.725 -17.415 -45.367 1.00 81.38 414 LEU A CA 1
ATOM 3253 C C . LEU A 1 414 ? 23.949 -17.064 -46.212 1.00 81.38 414 LEU A C 1
ATOM 3255 O O . LEU A 1 414 ? 24.719 -17.932 -46.613 1.00 81.38 414 LEU A O 1
ATOM 3259 N N . VAL A 1 415 ? 24.152 -15.772 -46.457 1.00 75.31 415 VAL A N 1
ATOM 3260 C CA . VAL A 1 415 ? 25.274 -15.281 -47.264 1.00 75.31 415 VAL A CA 1
ATOM 3261 C C . VAL A 1 415 ? 26.242 -14.510 -46.380 1.00 75.31 415 VAL A C 1
ATOM 3263 O O . VAL A 1 415 ? 25.844 -13.573 -45.683 1.00 75.31 415 VAL A O 1
ATOM 3266 N N . VAL A 1 416 ? 27.519 -14.883 -46.447 1.00 78.00 416 VAL A N 1
ATOM 3267 C CA . VAL A 1 416 ? 28.636 -14.143 -45.850 1.00 78.00 416 VAL A CA 1
ATOM 3268 C C . VAL A 1 416 ? 29.271 -13.281 -46.941 1.00 78.00 416 VAL A C 1
ATOM 3270 O O . VAL A 1 416 ? 29.662 -13.803 -47.983 1.00 78.00 416 VAL A O 1
ATOM 3273 N N . LYS A 1 417 ? 29.367 -11.965 -46.734 1.00 73.38 417 LYS A N 1
ATOM 3274 C CA . LYS A 1 417 ? 30.113 -11.066 -47.638 1.00 73.38 417 LYS A CA 1
ATOM 3275 C C . LYS A 1 417 ? 31.604 -11.025 -47.281 1.00 73.38 417 LYS A C 1
ATOM 3277 O O . LYS A 1 417 ? 31.981 -11.410 -46.181 1.00 73.38 417 LYS A O 1
ATOM 3282 N N . GLU A 1 418 ? 32.448 -10.501 -48.176 1.00 60.12 418 GLU A N 1
ATOM 3283 C CA . GLU A 1 418 ? 33.917 -10.408 -48.001 1.00 60.12 418 GLU A CA 1
ATOM 3284 C C . GLU A 1 418 ? 34.357 -9.685 -46.712 1.00 60.12 418 GLU A C 1
ATOM 3286 O O . GLU A 1 418 ? 35.408 -9.971 -46.149 1.00 60.12 418 GLU A O 1
ATOM 3291 N N . ASN A 1 419 ? 33.528 -8.778 -46.195 1.00 62.34 419 ASN A N 1
ATOM 3292 C CA . ASN A 1 419 ? 33.728 -8.073 -44.923 1.00 62.34 419 ASN A CA 1
ATOM 3293 C C . ASN A 1 419 ? 33.255 -8.868 -43.681 1.00 62.34 419 ASN A C 1
ATOM 3295 O O . ASN A 1 419 ? 33.234 -8.323 -42.575 1.00 62.34 419 ASN A O 1
ATOM 3299 N N . GLY A 1 420 ? 32.833 -10.124 -43.849 1.00 72.44 420 GLY A N 1
ATOM 3300 C CA . GLY A 1 420 ? 32.350 -11.010 -42.786 1.00 72.44 420 GLY A CA 1
ATOM 3301 C C . GLY A 1 420 ? 30.916 -10.740 -42.318 1.00 72.44 420 GLY A C 1
ATOM 3302 O O . GLY A 1 420 ? 30.523 -11.230 -41.261 1.00 72.44 420 GLY A O 1
ATOM 3303 N N . VAL A 1 421 ? 30.127 -9.943 -43.046 1.00 76.81 421 VAL A N 1
ATOM 3304 C CA . VAL A 1 421 ? 28.745 -9.597 -42.665 1.00 76.81 421 VAL A CA 1
ATOM 3305 C C . VAL A 1 421 ? 27.757 -10.649 -43.166 1.00 76.81 421 VAL A C 1
ATOM 3307 O O . VAL A 1 421 ? 27.812 -11.057 -44.325 1.00 76.81 421 VAL A O 1
ATOM 3310 N N . LEU A 1 422 ? 26.832 -11.043 -42.288 1.00 83.06 422 LEU A N 1
ATOM 3311 C CA . LEU A 1 422 ? 25.821 -12.074 -42.519 1.00 83.06 422 LEU A CA 1
ATOM 3312 C C . LEU A 1 422 ? 24.502 -11.470 -43.016 1.00 83.06 422 LEU A C 1
ATOM 3314 O O . LEU A 1 422 ? 24.001 -10.508 -42.422 1.00 83.06 422 LEU A O 1
ATOM 3318 N N . PHE A 1 423 ? 23.924 -12.076 -44.054 1.00 79.38 423 PHE A N 1
ATOM 3319 C CA . PHE A 1 423 ? 22.633 -11.718 -44.654 1.00 79.38 423 PHE A CA 1
ATOM 3320 C C . PHE A 1 423 ? 21.735 -12.944 -44.852 1.00 79.38 423 PHE A C 1
ATOM 3322 O O . PHE A 1 423 ? 22.230 -14.063 -44.980 1.00 79.38 423 PHE A O 1
ATOM 3329 N N . LEU A 1 424 ? 20.421 -12.712 -44.927 1.00 79.75 424 LEU A N 1
ATOM 3330 C CA . LEU A 1 424 ? 19.396 -13.727 -45.175 1.00 79.75 424 LEU A CA 1
ATOM 3331 C C . LEU A 1 424 ? 18.758 -13.514 -46.568 1.00 79.75 424 LEU A C 1
ATOM 3333 O O . LEU A 1 424 ? 18.122 -12.489 -46.807 1.00 79.75 424 LEU A O 1
ATOM 3337 N N . GLY A 1 425 ? 18.900 -14.466 -47.497 1.00 68.69 425 GLY A N 1
ATOM 3338 C CA . GLY A 1 425 ? 18.155 -14.502 -48.769 1.00 68.69 425 GLY A CA 1
ATOM 3339 C C . GLY A 1 425 ? 18.447 -13.391 -49.806 1.00 68.69 425 GLY A C 1
ATOM 3340 O O . GLY A 1 425 ? 19.592 -13.005 -50.036 1.00 68.69 425 GLY A O 1
ATOM 3341 N N . GLU A 1 426 ? 17.388 -12.922 -50.492 1.00 54.66 426 GLU A N 1
ATOM 3342 C CA . GLU A 1 426 ? 17.369 -12.082 -51.720 1.00 54.66 426 GLU A CA 1
ATOM 3343 C C . GLU A 1 426 ? 18.029 -10.692 -51.612 1.00 54.66 426 GLU A C 1
ATOM 3345 O O . GLU A 1 426 ? 18.188 -9.997 -52.615 1.00 54.66 426 GLU A O 1
ATOM 3350 N N . HIS A 1 427 ? 18.513 -10.282 -50.439 1.00 55.34 427 HIS A N 1
ATOM 3351 C CA . HIS A 1 427 ? 19.282 -9.043 -50.273 1.00 55.34 427 HIS A CA 1
ATOM 3352 C C . HIS A 1 427 ? 20.745 -9.146 -50.762 1.00 55.34 427 HIS A C 1
ATOM 3354 O O . HIS A 1 427 ? 21.576 -8.299 -50.422 1.00 55.34 427 HIS A O 1
ATOM 3360 N N . ARG A 1 428 ? 21.052 -10.130 -51.628 1.00 49.22 428 ARG A N 1
ATOM 3361 C CA . ARG A 1 428 ? 22.353 -10.332 -52.302 1.00 49.22 428 ARG A CA 1
ATOM 3362 C C . ARG A 1 428 ? 22.914 -9.029 -52.901 1.00 49.22 428 ARG A C 1
ATOM 3364 O O . ARG A 1 428 ? 24.106 -8.761 -52.758 1.00 49.22 428 ARG A O 1
ATOM 3371 N N . GLY A 1 429 ? 22.050 -8.179 -53.466 1.00 43.59 429 GLY A N 1
ATOM 3372 C CA . GLY A 1 429 ? 22.426 -6.933 -54.150 1.00 43.59 429 GLY A CA 1
ATOM 3373 C C . GLY A 1 429 ? 22.592 -5.674 -53.285 1.00 43.59 429 GLY A C 1
ATOM 3374 O O . GLY A 1 429 ? 23.068 -4.666 -53.797 1.00 43.59 429 GLY A O 1
ATOM 3375 N N . ARG A 1 430 ? 22.239 -5.676 -51.989 1.00 47.53 430 ARG A N 1
ATOM 3376 C CA . ARG A 1 430 ? 22.477 -4.500 -51.127 1.00 47.53 430 ARG A CA 1
ATOM 3377 C C . ARG A 1 430 ? 23.873 -4.583 -50.532 1.00 47.53 430 ARG A C 1
ATOM 3379 O O . ARG A 1 430 ? 24.135 -5.401 -49.650 1.00 47.53 430 ARG A O 1
ATOM 3386 N N . THR A 1 431 ? 24.803 -3.785 -51.043 1.00 42.81 431 THR A N 1
ATOM 3387 C CA . THR A 1 431 ? 26.058 -3.493 -50.345 1.00 42.81 431 THR A CA 1
ATOM 3388 C C . THR A 1 431 ? 25.726 -3.007 -48.933 1.00 42.81 431 THR A C 1
ATOM 3390 O O . THR A 1 431 ? 24.721 -2.327 -48.716 1.00 42.81 431 THR A O 1
ATOM 3393 N N . GLU A 1 432 ? 26.547 -3.372 -47.944 1.00 43.66 432 GLU A N 1
ATOM 3394 C CA . GLU A 1 432 ? 26.645 -2.511 -46.763 1.00 43.66 432 GLU A CA 1
ATOM 3395 C C . GLU A 1 432 ? 26.760 -1.072 -47.282 1.00 43.66 432 GLU A C 1
ATOM 3397 O O . GLU A 1 432 ? 27.536 -0.845 -48.212 1.00 43.66 432 GLU A O 1
ATOM 3402 N N . SER A 1 433 ? 26.025 -0.108 -46.711 1.00 44.06 433 SER A N 1
ATOM 3403 C CA . SER A 1 433 ? 26.458 1.285 -46.856 1.00 44.06 433 SER A CA 1
ATOM 3404 C C . SER A 1 433 ? 27.946 1.284 -46.477 1.00 44.06 433 SER A C 1
ATOM 3406 O O . SER A 1 433 ? 28.275 0.833 -45.369 1.00 44.06 433 SER A O 1
ATOM 3408 N N . PRO A 1 434 ? 28.847 1.592 -47.426 1.00 39.81 434 PRO A N 1
ATOM 3409 C CA . PRO A 1 434 ? 30.250 1.239 -47.321 1.00 39.81 434 PRO A CA 1
ATOM 3410 C C . PRO A 1 434 ? 30.806 1.916 -46.078 1.00 39.81 434 PRO A C 1
ATOM 3412 O O . PRO A 1 434 ? 30.835 3.137 -45.989 1.00 39.81 434 PRO A O 1
ATOM 3415 N N . ARG A 1 435 ? 31.202 1.099 -45.094 1.00 49.12 435 ARG A N 1
ATOM 3416 C CA . ARG A 1 435 ? 31.725 1.515 -43.789 1.00 49.12 435 ARG A CA 1
ATOM 3417 C C . ARG A 1 435 ? 30.763 2.462 -43.053 1.00 49.12 435 ARG A C 1
ATOM 3419 O O . ARG A 1 435 ? 30.806 3.672 -43.236 1.00 49.12 435 ARG A O 1
ATOM 3426 N N . TRP A 1 436 ? 30.056 1.961 -42.033 1.00 49.25 436 TRP A N 1
ATOM 3427 C CA . TRP A 1 436 ? 29.480 2.822 -40.979 1.00 49.25 436 TRP A CA 1
ATOM 3428 C C . TRP A 1 436 ? 30.468 3.921 -40.532 1.00 49.25 436 TRP A C 1
ATOM 3430 O O . TRP A 1 436 ? 30.065 5.050 -40.291 1.00 49.25 436 TRP A O 1
ATOM 3440 N N . ALA A 1 437 ? 31.773 3.628 -40.483 1.00 47.41 437 ALA A N 1
ATOM 3441 C CA . ALA A 1 437 ? 32.822 4.606 -40.193 1.00 47.41 437 ALA A CA 1
ATOM 3442 C C . ALA A 1 437 ? 32.902 5.781 -41.197 1.00 47.41 437 ALA A C 1
ATOM 3444 O O . ALA A 1 437 ? 33.154 6.902 -40.770 1.00 47.41 437 ALA A O 1
ATOM 3445 N N . GLN A 1 438 ? 32.666 5.563 -42.496 1.00 47.28 438 GLN A N 1
ATOM 3446 C CA . GLN A 1 438 ? 32.651 6.624 -43.512 1.00 47.28 438 GLN A CA 1
ATOM 3447 C C . GLN A 1 438 ? 31.323 7.394 -43.517 1.00 47.28 438 GLN A C 1
ATOM 3449 O O . GLN A 1 438 ? 31.344 8.619 -43.408 1.00 47.28 438 GLN A O 1
ATOM 3454 N N . SER A 1 439 ? 30.170 6.718 -43.530 1.00 54.25 439 SER A N 1
ATOM 3455 C CA . SER A 1 439 ? 28.861 7.399 -43.527 1.00 54.25 439 SER A CA 1
ATOM 3456 C C . SER A 1 439 ? 28.568 8.116 -42.198 1.00 54.25 439 SER A C 1
ATOM 3458 O O . SER A 1 439 ? 27.980 9.197 -42.183 1.00 54.25 439 SER A O 1
ATOM 3460 N N . SER A 1 440 ? 29.042 7.585 -41.062 1.00 55.78 440 SER A N 1
ATOM 3461 C CA . SER A 1 440 ? 28.945 8.283 -39.769 1.00 55.78 440 SER A CA 1
ATOM 3462 C C . SER A 1 440 ? 29.842 9.516 -39.696 1.00 55.78 440 SER A C 1
ATOM 3464 O O . SER A 1 440 ? 29.463 10.477 -39.031 1.00 55.78 440 SER A O 1
ATOM 3466 N N . GLU A 1 441 ? 30.981 9.542 -40.395 1.00 61.12 441 GLU A N 1
ATOM 3467 C CA . GLU A 1 441 ? 31.838 10.728 -40.469 1.00 61.12 441 GLU A CA 1
ATOM 3468 C C . GLU A 1 441 ? 31.178 11.845 -41.282 1.00 61.12 441 GLU A C 1
ATOM 3470 O O . GLU A 1 441 ? 31.207 13.005 -40.869 1.00 61.12 441 GLU A O 1
ATOM 3475 N N . VAL A 1 442 ? 30.509 11.502 -42.385 1.00 65.62 442 VAL A N 1
ATOM 3476 C CA . VAL A 1 442 ? 29.723 12.450 -43.191 1.00 65.62 442 VAL A CA 1
ATOM 3477 C C . VAL A 1 442 ? 28.569 13.034 -42.373 1.00 65.62 442 VAL A C 1
ATOM 3479 O O . VAL A 1 442 ? 28.429 14.257 -42.283 1.00 65.62 442 VAL A O 1
ATOM 3482 N N . VAL A 1 443 ? 27.786 12.188 -41.696 1.00 67.38 443 VAL A N 1
ATOM 3483 C CA . VAL A 1 443 ? 26.683 12.641 -40.829 1.00 67.38 443 VAL A CA 1
ATOM 3484 C C . VAL A 1 443 ? 27.201 13.469 -39.650 1.00 67.38 443 VAL A C 1
ATOM 3486 O O . VAL A 1 443 ? 26.627 14.522 -39.346 1.00 67.38 443 VAL A O 1
ATOM 3489 N N . ARG A 1 444 ? 28.318 13.058 -39.033 1.00 69.06 444 ARG A N 1
ATOM 3490 C CA . ARG A 1 444 ? 28.985 13.792 -37.947 1.00 69.06 444 ARG A CA 1
ATOM 3491 C C . ARG A 1 444 ? 29.437 15.170 -38.408 1.00 69.06 444 ARG A C 1
ATOM 3493 O O . ARG A 1 444 ? 29.173 16.132 -37.697 1.00 69.06 444 ARG A O 1
ATOM 3500 N N . ARG A 1 445 ? 30.070 15.289 -39.579 1.00 72.50 445 ARG A N 1
ATOM 3501 C CA . ARG A 1 445 ? 30.501 16.577 -40.150 1.00 72.50 445 ARG A CA 1
ATOM 3502 C C . ARG A 1 445 ? 29.311 17.475 -40.472 1.00 72.50 445 ARG A C 1
ATOM 3504 O O . ARG A 1 445 ? 29.317 18.636 -40.069 1.00 72.50 445 ARG A O 1
ATOM 3511 N N . ARG A 1 446 ? 28.266 16.927 -41.103 1.00 75.69 446 ARG A N 1
ATOM 3512 C CA . ARG A 1 446 ? 27.027 17.656 -41.430 1.00 75.69 446 ARG A CA 1
ATOM 3513 C C . ARG A 1 446 ? 26.365 18.263 -40.188 1.00 75.69 446 ARG A C 1
ATOM 3515 O O . ARG A 1 446 ? 25.900 19.394 -40.243 1.00 75.69 446 ARG A O 1
ATOM 3522 N N . HIS A 1 447 ? 26.372 17.548 -39.060 1.00 78.31 447 HIS A N 1
ATOM 3523 C CA . HIS A 1 447 ? 25.691 17.970 -37.827 1.00 78.31 447 HIS A CA 1
ATOM 3524 C C . HIS A 1 447 ? 26.646 18.483 -36.736 1.00 78.31 447 HIS A C 1
ATOM 3526 O O . HIS A 1 447 ? 26.202 18.770 -35.624 1.00 78.31 447 HIS A O 1
ATOM 3532 N N . ALA A 1 448 ? 27.945 18.635 -37.023 1.00 81.00 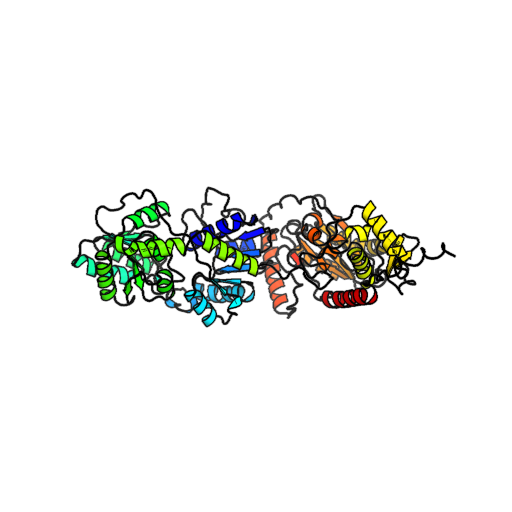448 ALA A N 1
ATOM 3533 C CA . ALA A 1 448 ? 28.974 18.932 -36.021 1.00 81.00 448 ALA A CA 1
ATOM 3534 C C . ALA A 1 448 ? 28.683 20.216 -35.232 1.00 81.00 448 ALA A C 1
ATOM 3536 O O . ALA A 1 448 ? 28.793 20.226 -34.006 1.00 81.00 448 ALA A O 1
ATOM 3537 N N . ARG A 1 449 ? 28.257 21.283 -35.924 1.00 82.56 449 ARG A N 1
ATOM 3538 C CA . ARG A 1 449 ? 27.912 22.567 -35.293 1.00 82.56 449 ARG A CA 1
ATOM 3539 C C . ARG A 1 449 ? 26.734 22.419 -34.329 1.00 82.56 449 ARG A C 1
ATOM 3541 O O . ARG A 1 449 ? 26.825 22.856 -33.188 1.00 82.56 449 ARG A O 1
ATOM 3548 N N . LEU A 1 450 ? 25.665 21.741 -34.748 1.00 84.00 450 LEU A N 1
ATOM 3549 C CA . LEU A 1 450 ? 24.475 21.528 -33.918 1.00 84.00 450 LEU A CA 1
ATOM 3550 C C . LEU A 1 450 ? 24.765 20.632 -32.711 1.00 84.00 450 LEU A C 1
ATOM 3552 O O . LEU A 1 450 ? 24.382 20.964 -31.591 1.00 84.00 450 LEU A O 1
ATOM 3556 N N . LEU A 1 451 ? 25.490 19.528 -32.916 1.00 87.38 451 LEU A N 1
ATOM 3557 C CA . LEU A 1 451 ? 25.928 18.641 -31.835 1.00 87.38 451 LEU A CA 1
ATOM 3558 C C . LEU A 1 451 ? 26.837 19.377 -30.838 1.00 87.38 451 LEU A C 1
ATOM 3560 O O . LEU A 1 451 ? 26.711 19.173 -29.630 1.00 87.38 451 LEU A O 1
ATOM 3564 N N . GLY A 1 452 ? 27.701 20.271 -31.330 1.00 87.06 452 GLY A N 1
ATOM 3565 C CA . GLY A 1 452 ? 28.525 21.161 -30.512 1.00 87.06 452 GLY A CA 1
ATOM 3566 C C . GLY A 1 452 ? 27.688 22.110 -29.652 1.00 87.06 452 GLY A C 1
ATOM 3567 O O . GLY A 1 452 ? 27.877 22.153 -28.438 1.00 87.06 452 GLY A O 1
ATOM 3568 N N . VAL A 1 453 ? 26.707 22.800 -30.244 1.00 87.81 453 VAL A N 1
ATOM 3569 C CA . VAL A 1 453 ? 25.788 23.707 -29.526 1.00 87.81 453 VAL A CA 1
ATOM 3570 C C . VAL A 1 453 ? 24.948 22.955 -28.486 1.00 87.81 453 VAL A C 1
ATOM 3572 O O . VAL A 1 453 ? 24.758 23.436 -27.365 1.00 87.81 453 VAL A O 1
ATOM 3575 N N . LEU A 1 454 ? 24.484 21.742 -28.800 1.00 88.81 454 LEU A N 1
ATOM 3576 C CA . LEU A 1 454 ? 23.794 20.889 -27.829 1.00 88.81 454 LEU A CA 1
ATOM 3577 C C . LEU A 1 454 ? 24.696 20.560 -26.634 1.00 88.81 454 LEU A C 1
ATOM 3579 O O . LEU A 1 454 ? 24.290 20.771 -25.486 1.00 88.81 454 LEU A O 1
ATOM 3583 N N . MET A 1 455 ? 25.923 20.099 -26.895 1.00 90.62 455 MET A N 1
ATOM 3584 C CA . MET A 1 455 ? 26.893 19.726 -25.859 1.00 90.62 455 MET A CA 1
ATOM 3585 C C . MET A 1 455 ? 27.419 20.912 -25.044 1.00 90.62 455 MET A C 1
ATOM 3587 O O . MET A 1 455 ? 27.774 20.724 -23.877 1.00 90.62 455 MET A O 1
ATOM 3591 N N . ALA A 1 456 ? 27.445 22.123 -25.602 1.00 90.25 456 ALA A N 1
ATOM 3592 C CA . ALA A 1 456 ? 27.887 23.326 -24.895 1.00 90.25 456 ALA A CA 1
ATOM 3593 C C . ALA A 1 456 ? 26.967 23.690 -23.715 1.00 90.25 456 ALA A C 1
ATOM 3595 O O . ALA A 1 456 ? 27.424 24.243 -22.716 1.00 90.25 456 ALA A O 1
ATOM 3596 N N . SER A 1 457 ? 25.684 23.320 -23.773 1.00 89.00 457 SER A N 1
ATOM 3597 C CA . SER A 1 457 ? 24.711 23.681 -22.736 1.00 89.00 457 SER A CA 1
ATOM 3598 C C . SER A 1 457 ? 25.011 23.065 -21.357 1.00 89.00 457 SER A C 1
ATOM 3600 O O . SER A 1 457 ? 25.487 21.929 -21.263 1.00 89.00 457 SER A O 1
ATOM 3602 N N . PRO A 1 458 ? 24.656 23.740 -20.246 1.00 87.19 458 PRO A N 1
ATOM 3603 C CA . PRO A 1 458 ? 24.793 23.182 -18.895 1.00 87.19 458 PRO A CA 1
ATOM 3604 C C . PRO A 1 458 ? 23.747 22.096 -18.577 1.00 87.19 458 PRO A C 1
ATOM 3606 O O . PRO A 1 458 ? 23.803 21.467 -17.515 1.00 87.19 458 PRO A O 1
ATOM 3609 N N . TRP A 1 459 ? 22.781 21.881 -19.473 1.00 88.19 459 TRP A N 1
ATOM 3610 C CA . TRP A 1 459 ? 21.696 20.911 -19.316 1.00 88.19 459 TRP A CA 1
ATOM 3611 C C . TRP A 1 459 ? 22.000 19.579 -19.996 1.00 88.19 459 TRP A C 1
ATOM 3613 O O . TRP A 1 459 ? 21.432 18.581 -19.579 1.00 88.19 459 TRP A O 1
ATOM 3623 N N . VAL A 1 460 ? 22.891 19.534 -20.992 1.00 92.12 460 VAL A N 1
ATOM 3624 C CA . VAL A 1 460 ? 23.282 18.303 -21.696 1.00 92.12 460 VAL A CA 1
ATOM 3625 C C . VAL A 1 460 ? 24.644 17.816 -21.193 1.00 92.12 460 VAL A C 1
ATOM 3627 O O . VAL A 1 460 ? 25.629 18.559 -21.127 1.00 92.12 460 VAL A O 1
ATOM 3630 N N . ARG A 1 461 ? 24.692 16.539 -20.815 1.00 92.81 461 ARG A N 1
ATOM 3631 C CA . ARG A 1 461 ? 25.872 15.805 -20.333 1.00 92.81 461 ARG A CA 1
ATOM 3632 C C . ARG A 1 461 ? 26.355 14.753 -21.319 1.00 92.81 461 ARG A C 1
ATOM 3634 O O . ARG A 1 461 ? 27.522 14.370 -21.262 1.00 92.81 461 ARG A O 1
ATOM 3641 N N . GLY A 1 462 ? 25.490 14.295 -22.218 1.00 91.69 462 GLY A N 1
ATOM 3642 C CA . GLY A 1 462 ? 25.839 13.259 -23.175 1.00 91.69 462 GLY A CA 1
ATOM 3643 C C . GLY A 1 462 ? 24.916 13.187 -24.373 1.00 91.69 462 GLY A C 1
ATOM 3644 O O . GLY A 1 462 ? 23.735 13.504 -24.269 1.00 91.69 462 GLY A O 1
ATOM 3645 N N . LEU A 1 463 ? 25.462 12.716 -25.488 1.00 91.81 463 LEU A N 1
ATOM 3646 C CA . LEU A 1 463 ? 24.737 12.431 -26.718 1.00 91.81 463 LEU A CA 1
ATOM 3647 C C . LEU A 1 463 ? 25.121 11.041 -27.232 1.00 91.81 463 LEU A C 1
ATOM 3649 O O . LEU A 1 463 ? 26.303 10.682 -27.295 1.00 91.81 463 LEU A O 1
ATOM 3653 N N . TYR A 1 464 ? 24.110 10.280 -27.631 1.00 89.94 464 TYR A N 1
ATOM 3654 C CA . TYR A 1 464 ? 24.236 8.989 -28.294 1.00 89.94 464 TYR A CA 1
ATOM 3655 C C . TYR A 1 464 ? 23.389 8.986 -29.563 1.00 89.94 464 TYR A C 1
ATOM 3657 O O . TYR A 1 464 ? 22.275 9.505 -29.554 1.00 89.94 464 TYR A O 1
ATOM 3665 N N . TYR A 1 465 ? 23.876 8.348 -30.623 1.00 86.00 465 TYR A N 1
ATOM 3666 C CA . TYR A 1 465 ? 23.015 7.977 -31.742 1.00 86.00 465 TYR A CA 1
ATOM 3667 C C . TYR A 1 465 ? 22.106 6.826 -31.305 1.00 86.00 465 TYR A C 1
ATOM 3669 O O . TYR A 1 465 ? 22.565 5.874 -30.656 1.00 86.00 465 TYR A O 1
ATOM 3677 N N . SER A 1 466 ? 20.827 6.927 -31.659 1.00 81.44 466 SER A N 1
ATOM 3678 C CA . SER A 1 466 ? 19.774 5.943 -31.389 1.00 81.44 466 SER A CA 1
ATOM 3679 C C . SER A 1 466 ? 19.105 5.501 -32.700 1.00 81.44 466 SER A C 1
ATOM 3681 O O . SER A 1 466 ? 19.477 5.979 -33.767 1.00 81.44 466 SER A O 1
ATOM 3683 N N . GLY A 1 467 ? 18.149 4.571 -32.630 1.00 73.25 467 GLY A N 1
ATOM 3684 C CA . GLY A 1 467 ? 17.279 4.221 -33.759 1.00 73.25 467 GLY A CA 1
ATOM 3685 C C . GLY A 1 467 ? 18.008 3.802 -35.042 1.00 73.25 467 GLY A C 1
ATOM 3686 O O . GLY A 1 467 ? 19.015 3.087 -34.995 1.00 73.25 467 GLY A O 1
ATOM 3687 N N . GLY A 1 468 ? 17.479 4.251 -36.185 1.00 65.75 468 GLY A N 1
ATOM 3688 C CA . GLY A 1 468 ? 18.038 3.967 -37.512 1.00 65.75 468 GLY A CA 1
ATOM 3689 C C . GLY A 1 468 ? 19.435 4.561 -37.680 1.00 65.75 468 GLY A C 1
ATOM 3690 O O . GLY A 1 468 ? 20.330 3.893 -38.209 1.00 65.75 468 GLY A O 1
ATOM 3691 N N . THR A 1 469 ? 19.667 5.744 -37.094 1.00 68.25 469 THR A N 1
ATOM 3692 C CA . THR A 1 469 ? 20.992 6.368 -37.070 1.00 68.25 469 THR A CA 1
ATOM 3693 C C . THR A 1 469 ? 22.015 5.459 -36.393 1.00 68.25 469 THR A C 1
ATOM 3695 O O . THR A 1 469 ? 23.085 5.290 -36.941 1.00 68.25 469 THR A O 1
ATOM 3698 N N . ALA A 1 470 ? 21.734 4.790 -35.271 1.00 63.22 470 ALA A N 1
ATOM 3699 C CA . ALA A 1 470 ? 22.717 3.910 -34.611 1.00 63.22 470 ALA A CA 1
ATOM 3700 C C . ALA A 1 470 ? 23.092 2.643 -35.412 1.00 63.22 470 ALA A C 1
ATOM 3702 O O . ALA A 1 470 ? 24.117 2.007 -35.126 1.00 63.22 470 ALA A O 1
ATOM 3703 N N . HIS A 1 471 ? 22.253 2.249 -36.371 1.00 61.41 471 HIS A N 1
ATOM 3704 C CA . HIS A 1 471 ? 22.398 1.022 -37.153 1.00 61.41 471 HIS A CA 1
ATOM 3705 C C . HIS A 1 471 ? 22.931 1.244 -38.573 1.00 61.41 471 HIS A C 1
ATOM 3707 O O . HIS A 1 471 ? 23.300 0.265 -39.215 1.00 61.41 471 HIS A O 1
ATOM 3713 N N . GLY A 1 472 ? 23.047 2.496 -39.029 1.00 57.09 472 GLY A N 1
ATOM 3714 C CA . GLY A 1 472 ? 23.568 2.823 -40.361 1.00 57.09 472 GLY A CA 1
ATOM 3715 C C . GLY A 1 472 ? 22.562 2.668 -41.496 1.00 57.09 472 GLY A C 1
ATOM 3716 O O . GLY A 1 472 ? 22.928 2.822 -42.658 1.00 57.09 472 GLY A O 1
ATOM 3717 N N . SER A 1 473 ? 21.301 2.385 -41.175 1.00 53.66 473 SER A N 1
ATOM 3718 C CA . SER A 1 473 ? 20.233 2.225 -42.156 1.00 53.66 473 SER A CA 1
ATOM 3719 C C . SER A 1 473 ? 19.786 3.597 -42.671 1.00 53.66 473 SER A C 1
ATOM 3721 O O . SER A 1 473 ? 19.226 4.381 -41.913 1.00 53.66 473 SER A O 1
ATOM 3723 N N . GLY A 1 474 ? 20.010 3.882 -43.958 1.00 50.91 474 GLY A N 1
ATOM 3724 C CA . GLY A 1 474 ? 19.436 5.056 -44.629 1.00 50.91 474 GLY A CA 1
ATOM 3725 C C . GLY A 1 474 ? 20.085 6.408 -44.304 1.00 50.91 474 GLY A C 1
ATOM 3726 O O . GLY A 1 474 ? 19.426 7.425 -44.480 1.00 50.91 474 GLY A O 1
ATOM 3727 N N . LEU A 1 475 ? 21.351 6.448 -43.867 1.00 54.34 475 LEU A N 1
ATOM 3728 C CA . LEU A 1 475 ? 22.061 7.702 -43.534 1.00 54.34 475 LEU A CA 1
ATOM 3729 C C . LEU A 1 475 ? 22.102 8.721 -44.690 1.00 54.34 475 LEU A C 1
ATOM 3731 O O . LEU A 1 475 ? 22.095 9.921 -44.435 1.00 54.34 475 LEU A O 1
ATOM 3735 N N . ASP A 1 476 ? 22.110 8.245 -45.937 1.00 50.41 476 ASP A N 1
ATOM 3736 C CA . ASP A 1 476 ? 22.130 9.097 -47.134 1.00 50.41 476 ASP A CA 1
ATOM 3737 C C . ASP A 1 476 ? 20.729 9.619 -47.520 1.00 50.41 476 ASP A C 1
ATOM 3739 O O . ASP A 1 476 ? 20.613 10.589 -48.264 1.00 50.41 476 ASP A O 1
ATOM 3743 N N . ALA A 1 477 ? 19.660 9.008 -46.987 1.00 49.59 477 ALA A N 1
ATOM 3744 C CA . ALA A 1 477 ? 18.261 9.291 -47.329 1.00 49.59 477 ALA A CA 1
ATOM 3745 C C . ALA A 1 477 ? 17.417 9.838 -46.156 1.00 49.59 477 ALA A C 1
ATOM 3747 O O . ALA A 1 477 ? 16.292 10.287 -46.375 1.00 49.59 477 ALA A O 1
ATOM 3748 N N . GLN A 1 478 ? 17.920 9.803 -44.915 1.00 55.03 478 GLN A N 1
ATOM 3749 C CA . GLN A 1 478 ? 17.201 10.285 -43.730 1.00 55.03 478 GLN A CA 1
ATOM 3750 C C . GLN A 1 478 ? 17.512 11.767 -43.437 1.00 55.03 478 GLN A C 1
ATOM 3752 O O . GLN A 1 478 ? 18.674 12.117 -43.222 1.00 55.03 478 GLN A O 1
ATOM 3757 N N . PRO A 1 479 ? 16.495 12.652 -43.388 1.00 56.94 479 PRO A N 1
ATOM 3758 C CA . PRO A 1 479 ? 16.675 14.062 -43.032 1.00 56.94 479 PRO A CA 1
ATOM 3759 C C . PRO A 1 479 ? 16.826 14.308 -41.519 1.00 56.94 479 PRO A C 1
ATOM 3761 O O . PRO A 1 479 ? 17.296 15.379 -41.129 1.00 56.94 479 PRO A O 1
ATOM 3764 N N . ASP A 1 480 ? 16.443 13.334 -40.684 1.00 67.88 480 ASP A N 1
ATOM 3765 C CA . ASP A 1 480 ? 16.320 13.482 -39.233 1.00 67.88 480 ASP A CA 1
ATOM 3766 C C . ASP A 1 480 ? 17.435 12.730 -38.481 1.00 67.88 480 ASP A C 1
ATOM 3768 O O . ASP A 1 480 ? 17.755 11.580 -38.788 1.00 67.88 480 ASP A O 1
ATOM 3772 N N . LEU A 1 481 ? 18.014 13.369 -37.461 1.00 76.12 481 LEU A N 1
ATOM 3773 C CA . LEU A 1 481 ? 19.043 12.780 -36.601 1.00 76.12 481 LEU A CA 1
ATOM 3774 C C . LEU A 1 481 ? 18.430 12.188 -35.322 1.00 76.12 481 LEU A C 1
ATOM 3776 O O . LEU A 1 481 ? 18.008 12.942 -34.439 1.00 76.12 481 LEU A O 1
ATOM 3780 N N . ASP A 1 482 ? 18.449 10.858 -35.190 1.00 80.88 482 ASP A N 1
ATOM 3781 C CA . ASP A 1 482 ? 17.942 10.141 -34.012 1.00 80.88 482 ASP A CA 1
ATOM 3782 C C . ASP A 1 482 ? 18.936 10.197 -32.843 1.00 80.88 482 ASP A C 1
ATOM 3784 O O . ASP A 1 482 ? 19.955 9.491 -32.815 1.00 80.88 482 ASP A O 1
ATOM 3788 N N . LEU A 1 483 ? 18.616 10.989 -31.820 1.00 86.62 483 LEU A N 1
ATOM 3789 C CA . LEU A 1 483 ? 19.456 11.155 -30.636 1.00 86.62 483 LEU A CA 1
ATOM 3790 C C . LEU A 1 483 ? 18.832 10.574 -29.370 1.00 86.62 483 LEU A C 1
ATOM 3792 O O . LEU A 1 483 ? 17.638 10.694 -29.100 1.00 86.62 483 LEU A O 1
ATOM 3796 N N . LEU A 1 484 ? 19.694 10.009 -28.532 1.00 91.12 484 LEU A N 1
ATOM 3797 C CA . LEU A 1 484 ? 19.462 9.873 -27.104 1.00 91.12 484 LEU A CA 1
ATOM 3798 C C . LEU A 1 484 ? 20.333 10.896 -26.375 1.00 91.12 484 LEU A C 1
ATOM 3800 O O . LEU A 1 484 ? 21.551 10.947 -26.562 1.00 91.12 484 LEU A O 1
ATOM 3804 N N . VAL A 1 485 ? 19.702 11.703 -25.532 1.00 92.12 485 VAL A N 1
ATOM 3805 C CA . VAL A 1 485 ? 20.327 12.805 -24.802 1.00 92.12 485 VAL A CA 1
ATOM 3806 C C . VAL A 1 485 ? 20.406 12.442 -23.326 1.00 92.12 485 VAL A C 1
ATOM 3808 O O . VAL A 1 485 ? 19.396 12.108 -22.709 1.00 92.12 485 VAL A O 1
ATOM 3811 N N . ILE A 1 486 ? 21.599 12.538 -22.743 1.00 92.50 486 ILE A N 1
ATOM 3812 C CA . ILE A 1 486 ? 21.774 12.508 -21.292 1.00 92.50 486 ILE A CA 1
ATOM 3813 C C . ILE A 1 486 ? 21.758 13.943 -20.788 1.00 92.50 486 ILE A C 1
ATOM 3815 O O . ILE A 1 486 ? 22.637 14.737 -21.131 1.00 92.50 486 ILE A O 1
ATOM 3819 N N . ALA A 1 487 ? 20.752 14.281 -19.996 1.00 91.50 487 ALA A N 1
ATOM 3820 C CA . ALA A 1 487 ? 20.605 15.573 -19.354 1.00 91.50 487 ALA A CA 1
ATOM 3821 C C . ALA A 1 487 ? 21.322 15.598 -17.997 1.00 91.50 487 ALA A C 1
ATOM 3823 O O . ALA A 1 487 ? 21.511 14.570 -17.357 1.00 91.50 487 ALA A O 1
ATOM 3824 N N . ALA A 1 488 ? 21.694 16.777 -17.517 1.00 87.94 488 ALA A N 1
ATOM 3825 C CA . ALA A 1 488 ? 22.176 16.952 -16.154 1.00 87.94 488 ALA A CA 1
ATOM 3826 C C . ALA A 1 488 ? 21.076 16.577 -15.129 1.00 87.94 488 ALA A C 1
ATOM 3828 O O . ALA A 1 488 ? 19.885 16.650 -15.457 1.00 87.94 488 ALA A O 1
ATOM 3829 N N . PRO A 1 489 ? 21.444 16.193 -13.890 1.00 80.31 489 PRO A N 1
ATOM 3830 C CA . PRO A 1 489 ? 20.487 15.769 -12.867 1.00 80.31 489 PRO A CA 1
ATOM 3831 C C . PRO A 1 489 ? 19.334 16.766 -12.683 1.00 80.31 489 PRO A C 1
ATOM 3833 O O . PRO A 1 489 ? 19.567 17.965 -12.512 1.00 80.31 489 PRO A O 1
ATOM 3836 N N . GLY A 1 490 ? 18.090 16.275 -12.754 1.00 75.06 490 GLY A N 1
ATOM 3837 C CA . GLY A 1 490 ? 16.873 17.083 -12.582 1.00 75.06 490 GLY A CA 1
ATOM 3838 C C . GLY A 1 490 ? 16.626 18.158 -13.652 1.00 75.06 490 GLY A C 1
ATOM 3839 O O . GLY A 1 490 ? 15.909 19.120 -13.386 1.00 75.06 490 GLY A O 1
ATOM 3840 N N . ARG A 1 491 ? 17.246 18.048 -14.837 1.00 84.69 491 ARG A N 1
ATOM 3841 C CA . ARG A 1 491 ? 17.187 19.063 -15.912 1.00 84.69 491 ARG A CA 1
ATOM 3842 C C . ARG A 1 491 ? 16.683 18.500 -17.248 1.00 84.69 491 ARG A C 1
ATOM 3844 O O . ARG A 1 491 ? 16.966 19.076 -18.297 1.00 84.69 491 ARG A O 1
ATOM 3851 N N . ALA A 1 492 ? 15.951 17.383 -17.240 1.00 85.69 492 ALA A N 1
ATOM 3852 C CA . ALA A 1 492 ? 15.495 16.723 -18.467 1.00 85.69 492 ALA A CA 1
ATOM 3853 C C . ALA A 1 492 ? 14.585 17.620 -19.327 1.00 85.69 492 ALA A C 1
ATOM 3855 O O . ALA A 1 492 ? 14.772 17.687 -20.541 1.00 85.69 492 ALA A O 1
ATOM 3856 N N . TRP A 1 493 ? 13.669 18.381 -18.716 1.00 84.56 493 TRP A N 1
ATOM 3857 C CA . TRP A 1 493 ? 12.783 19.295 -19.450 1.00 84.56 493 TRP A CA 1
ATOM 3858 C C . TRP A 1 493 ? 13.512 20.525 -19.992 1.00 84.56 493 TRP A C 1
ATOM 3860 O O . TRP A 1 493 ? 13.198 20.993 -21.084 1.00 84.56 493 TRP A O 1
ATOM 3870 N N . LEU A 1 494 ? 14.533 21.011 -19.280 1.00 87.50 494 LEU A N 1
ATOM 3871 C CA . LEU A 1 494 ? 15.410 22.074 -19.782 1.00 87.50 494 LEU A CA 1
ATOM 3872 C C . LEU A 1 494 ? 16.253 21.588 -20.967 1.00 87.50 494 LEU A C 1
ATOM 3874 O O . LEU A 1 494 ? 16.378 22.298 -21.962 1.00 87.50 494 LEU A O 1
ATOM 3878 N N . ALA A 1 495 ? 16.778 20.361 -20.901 1.00 89.25 495 ALA A N 1
ATOM 3879 C CA . ALA A 1 495 ? 17.477 19.740 -22.023 1.00 89.25 495 ALA A CA 1
ATOM 3880 C C . ALA A 1 495 ? 16.543 19.521 -23.224 1.00 89.25 495 ALA A C 1
ATOM 3882 O O . ALA A 1 495 ? 16.941 19.780 -24.354 1.00 89.25 495 ALA A O 1
ATOM 3883 N N . TRP A 1 496 ? 15.292 19.116 -22.995 1.00 89.38 496 TRP A N 1
ATOM 3884 C CA . TRP A 1 496 ? 14.278 19.013 -24.046 1.00 89.38 496 TRP A CA 1
ATOM 3885 C C . TRP A 1 496 ? 13.991 20.351 -24.725 1.00 89.38 496 TRP A C 1
ATOM 3887 O O . TRP A 1 496 ? 14.041 20.437 -25.953 1.00 89.38 496 TRP A O 1
ATOM 3897 N N . ALA A 1 497 ? 13.736 21.398 -23.937 1.00 86.00 497 ALA A N 1
ATOM 3898 C CA . ALA A 1 497 ? 13.508 22.740 -24.462 1.00 86.00 497 ALA A CA 1
ATOM 3899 C C . ALA A 1 497 ? 14.724 23.227 -25.266 1.00 86.00 497 ALA A C 1
ATOM 3901 O O . ALA A 1 497 ? 14.563 23.788 -26.348 1.00 86.00 497 ALA A O 1
ATOM 3902 N N . TRP A 1 498 ? 15.937 22.931 -24.787 1.00 89.88 498 TRP A N 1
ATOM 3903 C CA . TRP A 1 498 ? 17.179 23.243 -25.491 1.00 89.88 498 TRP A CA 1
ATOM 3904 C C . TRP A 1 498 ? 17.308 22.497 -26.823 1.00 89.88 498 TRP A C 1
ATOM 3906 O O . TRP A 1 498 ? 17.590 23.118 -27.843 1.00 89.88 498 TRP A O 1
ATOM 3916 N N . VAL A 1 499 ? 17.044 21.187 -26.848 1.00 87.81 499 VAL A N 1
ATOM 3917 C CA . VAL A 1 499 ? 17.053 20.394 -28.089 1.00 87.81 499 VAL A CA 1
ATOM 3918 C C . VAL A 1 499 ? 16.049 20.946 -29.095 1.00 87.81 499 VAL A C 1
ATOM 3920 O O . VAL A 1 499 ? 16.375 21.085 -30.273 1.00 87.81 499 VAL A O 1
ATOM 3923 N N . ARG A 1 500 ? 14.843 21.304 -28.640 1.00 85.25 500 ARG A N 1
ATOM 3924 C CA . ARG A 1 500 ? 13.818 21.919 -29.491 1.00 85.25 500 ARG A CA 1
ATOM 3925 C C . ARG A 1 500 ? 14.277 23.254 -30.063 1.00 85.25 500 ARG A C 1
ATOM 3927 O O . ARG A 1 500 ? 14.144 23.452 -31.265 1.00 85.25 500 ARG A O 1
ATOM 3934 N N . LEU A 1 501 ? 14.840 24.129 -29.233 1.00 86.12 501 LEU A N 1
ATOM 3935 C CA . LEU A 1 501 ? 15.354 25.424 -29.671 1.00 86.12 501 LEU A CA 1
ATOM 3936 C C . LEU A 1 501 ? 16.464 25.258 -30.717 1.00 86.12 501 LEU A C 1
ATOM 3938 O O . LEU A 1 501 ? 16.388 25.848 -31.788 1.00 86.12 501 LEU A O 1
ATOM 3942 N N . VAL A 1 502 ? 17.453 24.401 -30.451 1.00 85.56 502 VAL A N 1
ATOM 3943 C CA . VAL A 1 502 ? 18.551 24.139 -31.396 1.00 85.56 502 VAL A CA 1
ATOM 3944 C C . VAL A 1 502 ? 18.034 23.524 -32.697 1.00 85.56 502 VAL A C 1
ATOM 3946 O O . VAL A 1 502 ? 18.491 23.906 -33.771 1.00 85.56 502 VAL A O 1
ATOM 3949 N N . SER A 1 503 ? 17.047 22.626 -32.630 1.00 82.19 503 SER A N 1
ATOM 3950 C CA . SER A 1 503 ? 16.431 22.055 -33.831 1.00 82.19 503 SER A CA 1
ATOM 3951 C C . SER A 1 503 ? 15.653 23.088 -34.650 1.00 82.19 503 SER A C 1
ATOM 3953 O O . SER A 1 503 ? 15.619 22.957 -35.869 1.00 82.19 503 SER A O 1
ATOM 3955 N N . LEU A 1 504 ? 15.027 24.088 -34.019 1.00 80.75 504 LEU A N 1
ATOM 3956 C CA . LEU A 1 504 ? 14.349 25.181 -34.729 1.00 80.75 504 LEU A CA 1
ATOM 3957 C C . LEU A 1 504 ? 15.352 26.095 -35.444 1.00 80.75 504 LEU A C 1
ATOM 3959 O O . LEU A 1 504 ? 15.085 26.557 -36.548 1.00 80.75 504 LEU A O 1
ATOM 3963 N N . LEU A 1 505 ? 16.520 26.315 -34.839 1.00 79.50 505 LEU A N 1
ATOM 3964 C CA . LEU A 1 505 ? 17.589 27.143 -35.401 1.00 79.50 505 LEU A CA 1
ATOM 3965 C C . LEU A 1 505 ? 18.418 26.419 -36.485 1.00 79.50 505 LEU A C 1
ATOM 3967 O O . LEU A 1 505 ? 19.168 27.066 -37.210 1.00 79.50 505 LEU A O 1
ATOM 3971 N N . GLY A 1 506 ? 18.300 25.091 -36.612 1.00 69.38 506 GLY A N 1
ATOM 3972 C CA . GLY A 1 506 ? 19.133 24.246 -37.483 1.00 69.38 506 GLY A CA 1
ATOM 3973 C C . GLY A 1 506 ? 18.780 24.220 -38.979 1.00 69.38 506 GLY A C 1
ATOM 3974 O O . GLY A 1 506 ? 19.476 23.557 -39.752 1.00 69.38 506 GLY A O 1
ATOM 3975 N N . GLY A 1 507 ? 17.736 24.936 -39.409 1.00 66.38 507 GLY A N 1
ATOM 3976 C CA . GLY A 1 507 ? 17.281 24.971 -40.805 1.00 66.38 507 GLY A CA 1
ATOM 3977 C C . GLY A 1 507 ? 16.586 23.677 -41.290 1.00 66.38 507 GLY A C 1
ATOM 3978 O O . GLY A 1 507 ? 16.515 22.687 -40.559 1.00 66.38 507 GLY A O 1
ATOM 3979 N N . PRO A 1 508 ? 16.054 23.653 -42.530 1.00 60.88 508 PRO A N 1
ATOM 3980 C CA . PRO A 1 508 ? 15.194 22.569 -43.028 1.00 60.88 508 PRO A CA 1
ATOM 3981 C C . PRO A 1 508 ? 15.893 21.209 -43.203 1.00 60.88 508 PRO A C 1
ATOM 3983 O O . PRO A 1 508 ? 15.224 20.181 -43.145 1.00 60.88 508 PRO A O 1
ATOM 3986 N N . ASN A 1 509 ? 17.223 21.197 -43.350 1.00 57.94 509 ASN A N 1
ATOM 3987 C CA . ASN A 1 509 ? 18.033 19.999 -43.612 1.00 57.94 509 ASN A CA 1
ATOM 3988 C C . ASN A 1 509 ? 18.739 19.424 -42.366 1.00 57.94 509 ASN A C 1
ATOM 3990 O O . ASN A 1 509 ? 19.617 18.570 -42.520 1.00 57.94 509 ASN A O 1
ATOM 3994 N N . SER A 1 510 ? 18.396 19.895 -41.161 1.00 61.22 510 SER A N 1
ATOM 3995 C CA . SER A 1 510 ? 19.078 19.509 -39.915 1.00 61.22 510 SER A CA 1
ATOM 3996 C C . SER A 1 510 ? 18.095 19.307 -38.757 1.00 61.22 510 SER A C 1
ATOM 3998 O O . SER A 1 510 ? 18.211 19.912 -37.686 1.00 61.22 510 SER A O 1
ATOM 4000 N N . ARG A 1 511 ? 17.075 18.477 -38.976 1.00 68.62 511 ARG A N 1
ATOM 4001 C CA . ARG A 1 511 ? 16.074 18.174 -37.951 1.00 68.62 511 ARG A CA 1
ATOM 4002 C C . ARG A 1 511 ? 16.651 17.197 -36.931 1.00 68.62 511 ARG A C 1
ATOM 4004 O O . ARG A 1 511 ? 17.177 16.144 -37.277 1.00 68.62 511 ARG A O 1
ATOM 4011 N N . ILE A 1 512 ? 16.570 17.561 -35.653 1.00 74.38 512 ILE A N 1
ATOM 4012 C CA . ILE A 1 512 ? 17.041 16.721 -34.549 1.00 74.38 512 ILE A CA 1
ATOM 4013 C C . ILE A 1 512 ? 15.832 16.089 -33.873 1.00 74.38 512 ILE A C 1
ATOM 4015 O O . ILE A 1 512 ? 14.997 16.787 -33.292 1.00 74.38 512 ILE A O 1
ATOM 4019 N N . CYS A 1 513 ? 15.786 14.761 -33.879 1.00 75.38 513 CYS A N 1
ATOM 4020 C CA . CYS A 1 513 ? 14.767 13.984 -33.192 1.00 75.38 513 CYS A CA 1
ATOM 4021 C C . CYS A 1 513 ? 15.388 13.332 -31.952 1.00 75.38 513 CYS A C 1
ATOM 4023 O O . CYS A 1 513 ? 16.104 12.337 -32.025 1.00 75.38 513 CYS A O 1
ATOM 4025 N N . ALA A 1 514 ? 15.132 13.903 -30.770 1.00 78.38 514 ALA A N 1
ATOM 4026 C CA . ALA A 1 514 ? 15.530 13.270 -29.514 1.00 78.38 514 ALA A CA 1
ATOM 4027 C C . ALA A 1 514 ? 14.542 12.158 -29.136 1.00 78.38 514 ALA A C 1
ATOM 4029 O O . ALA A 1 514 ? 13.511 12.410 -28.517 1.00 78.38 514 ALA A O 1
ATOM 4030 N N . ASN A 1 515 ? 14.874 10.914 -29.470 1.00 78.06 515 ASN A N 1
ATOM 4031 C CA . ASN A 1 515 ? 14.071 9.738 -29.133 1.00 78.06 515 ASN A CA 1
ATOM 4032 C C . ASN A 1 515 ? 13.953 9.537 -27.621 1.00 78.06 515 ASN A C 1
ATOM 4034 O O . ASN A 1 515 ? 12.882 9.187 -27.121 1.00 78.06 515 ASN A O 1
ATOM 4038 N N . TYR A 1 516 ? 15.039 9.813 -26.899 1.00 86.12 516 TYR A N 1
ATOM 4039 C CA . TYR A 1 516 ? 15.107 9.706 -25.447 1.00 86.12 516 TYR A CA 1
ATOM 4040 C C . TYR A 1 516 ? 15.869 10.898 -24.874 1.00 86.12 516 TYR A C 1
ATOM 4042 O O . TYR A 1 516 ? 16.931 11.263 -25.375 1.00 86.12 516 TYR A O 1
ATOM 4050 N N . ILE A 1 517 ? 15.368 11.463 -23.783 1.00 89.00 517 ILE A N 1
ATOM 4051 C CA . ILE A 1 517 ? 16.090 12.422 -22.949 1.00 89.00 517 ILE A CA 1
ATOM 4052 C C . ILE A 1 517 ? 16.035 11.892 -21.527 1.00 89.00 517 ILE A C 1
ATOM 4054 O O . ILE A 1 517 ? 14.955 11.792 -20.954 1.00 89.00 517 ILE A O 1
ATOM 4058 N N . LEU A 1 518 ? 17.185 11.522 -20.974 1.00 88.50 518 LEU A N 1
ATOM 4059 C CA . LEU A 1 518 ? 17.298 10.885 -19.664 1.00 88.50 518 LEU A CA 1
ATOM 4060 C C . LEU A 1 518 ? 18.237 11.701 -18.788 1.00 88.50 518 LEU A C 1
ATOM 4062 O O . LEU A 1 518 ? 19.331 12.044 -19.220 1.00 88.50 518 LEU A O 1
ATOM 4066 N N . ALA A 1 519 ? 17.855 12.005 -17.556 1.00 86.69 519 ALA A N 1
ATOM 4067 C CA . ALA A 1 519 ? 18.756 12.642 -16.613 1.00 86.69 519 ALA A CA 1
ATOM 4068 C C . ALA A 1 519 ? 19.902 11.688 -16.250 1.00 86.69 519 ALA A C 1
ATOM 4070 O O . ALA A 1 519 ? 19.743 10.469 -16.214 1.00 86.69 519 ALA A O 1
ATOM 4071 N N . GLU A 1 520 ? 21.068 12.248 -15.957 1.00 85.00 520 GLU A N 1
ATOM 4072 C CA . GLU A 1 520 ? 22.299 11.520 -15.653 1.00 85.00 520 GLU A CA 1
ATOM 4073 C C . GLU A 1 520 ? 22.152 10.565 -14.463 1.00 85.00 520 GLU A C 1
ATOM 4075 O O . GLU A 1 520 ? 22.762 9.498 -14.445 1.00 85.00 520 GLU A O 1
ATOM 4080 N N . ASN A 1 521 ? 21.302 10.930 -13.507 1.00 76.56 521 ASN A N 1
ATOM 4081 C CA . ASN A 1 521 ? 20.944 10.130 -12.344 1.00 76.56 521 ASN A CA 1
ATOM 4082 C C . ASN A 1 521 ? 19.715 9.229 -12.574 1.00 76.56 521 ASN A C 1
ATOM 4084 O O . ASN A 1 521 ? 19.311 8.544 -11.646 1.00 76.56 521 ASN A O 1
ATOM 4088 N N . ALA A 1 522 ? 19.123 9.231 -13.773 1.00 78.44 522 ALA A N 1
ATOM 4089 C CA . ALA A 1 522 ? 17.868 8.560 -14.121 1.00 78.44 522 ALA A CA 1
ATOM 4090 C C . ALA A 1 522 ? 17.953 7.792 -15.456 1.00 78.44 522 ALA A C 1
ATOM 4092 O O . ALA A 1 522 ? 17.014 7.786 -16.256 1.00 78.44 522 ALA A O 1
ATOM 4093 N N . GLN A 1 523 ? 19.100 7.179 -15.752 1.00 83.06 523 GLN A N 1
ATOM 4094 C CA . GLN A 1 523 ? 19.374 6.630 -17.087 1.00 83.06 523 GLN A CA 1
ATOM 4095 C C . GLN A 1 523 ? 18.743 5.255 -17.355 1.00 83.06 523 GLN A C 1
ATOM 4097 O O . GLN A 1 523 ? 18.801 4.764 -18.485 1.00 83.06 523 GLN A O 1
ATOM 4102 N N . GLU A 1 524 ? 18.144 4.604 -16.354 1.00 79.38 524 GLU A N 1
ATOM 4103 C CA . GLU A 1 524 ? 17.424 3.354 -16.598 1.00 79.38 524 GLU A CA 1
ATOM 4104 C C . GLU A 1 524 ? 16.126 3.600 -17.379 1.00 79.38 524 GLU A C 1
ATOM 4106 O O . GLU A 1 524 ? 15.283 4.411 -16.979 1.00 79.38 524 GLU A O 1
ATOM 4111 N N . VAL A 1 525 ? 15.955 2.828 -18.452 1.00 78.00 525 VAL A N 1
ATOM 4112 C CA . VAL A 1 525 ? 14.742 2.692 -19.253 1.00 78.00 525 VAL A CA 1
ATOM 4113 C C . VAL A 1 525 ? 13.906 1.528 -18.730 1.00 78.00 525 VAL A C 1
ATOM 4115 O O . VAL A 1 525 ? 14.056 0.387 -19.155 1.00 78.00 525 VAL A O 1
ATOM 4118 N N . HIS A 1 526 ? 13.036 1.809 -17.767 1.00 67.69 526 HIS A N 1
ATOM 4119 C CA . HIS A 1 526 ? 12.307 0.780 -17.021 1.00 67.69 526 HIS A CA 1
ATOM 4120 C C . HIS A 1 526 ? 10.837 0.617 -17.454 1.00 67.69 526 HIS A C 1
ATOM 4122 O O . HIS A 1 526 ? 10.258 -0.451 -17.283 1.00 67.69 526 HIS A O 1
ATOM 4128 N N . TRP A 1 527 ? 10.237 1.638 -18.073 1.00 65.06 527 TRP A N 1
ATOM 4129 C CA . TRP A 1 527 ? 8.843 1.623 -18.546 1.00 65.06 527 TRP A CA 1
ATOM 4130 C C . TRP A 1 527 ? 8.642 0.796 -19.821 1.00 65.06 527 TRP A C 1
ATOM 4132 O O . TRP A 1 527 ? 7.511 0.534 -20.223 1.00 65.06 527 TRP A O 1
ATOM 4142 N N . GLN A 1 528 ? 9.735 0.404 -20.480 1.00 68.94 528 GLN A N 1
ATOM 4143 C CA . GLN A 1 528 ? 9.709 -0.375 -21.710 1.00 68.94 528 GLN A CA 1
ATOM 4144 C C . GLN A 1 528 ? 10.831 -1.420 -21.703 1.00 68.94 528 GLN A C 1
ATOM 4146 O O . GLN A 1 528 ? 11.836 -1.294 -22.397 1.00 68.94 528 GLN A O 1
ATOM 4151 N N . ARG A 1 529 ? 10.657 -2.465 -20.888 1.00 74.44 529 ARG A N 1
ATOM 4152 C CA . ARG A 1 529 ? 11.552 -3.632 -20.850 1.00 74.44 529 ARG A CA 1
ATOM 4153 C C . ARG A 1 529 ? 11.097 -4.697 -21.848 1.00 74.44 529 ARG A C 1
ATOM 4155 O O . ARG A 1 529 ? 10.599 -5.753 -21.465 1.00 74.44 529 ARG A O 1
ATOM 4162 N N . ASP A 1 530 ? 11.209 -4.384 -23.133 1.00 72.88 530 ASP A N 1
ATOM 4163 C CA . ASP A 1 530 ? 10.929 -5.310 -24.232 1.00 72.88 530 ASP A CA 1
ATOM 4164 C C . ASP A 1 530 ? 12.194 -5.586 -25.064 1.00 72.88 530 ASP A C 1
ATOM 4166 O O . ASP A 1 530 ? 13.213 -4.902 -24.924 1.00 72.88 530 ASP A O 1
ATOM 4170 N N . TYR A 1 531 ? 12.135 -6.608 -25.924 1.00 75.19 531 TYR A N 1
ATOM 4171 C CA . TYR A 1 531 ? 13.261 -7.001 -26.775 1.00 75.19 531 TYR A CA 1
ATOM 4172 C C . TYR A 1 531 ? 13.769 -5.838 -27.648 1.00 75.19 531 TYR A C 1
ATOM 4174 O O . TYR A 1 531 ? 14.976 -5.659 -27.808 1.00 75.19 531 TYR A O 1
ATOM 4182 N N . TYR A 1 532 ? 12.860 -5.018 -28.189 1.00 76.50 532 TYR A N 1
ATOM 4183 C CA . TYR A 1 532 ? 13.190 -3.909 -29.089 1.00 76.50 532 TYR A CA 1
ATOM 4184 C C . TYR A 1 532 ? 13.995 -2.831 -28.376 1.00 76.50 532 TYR A C 1
ATOM 4186 O O . TYR A 1 532 ? 15.055 -2.417 -28.853 1.00 76.50 532 TYR A O 1
ATOM 4194 N N . THR A 1 533 ? 13.522 -2.397 -27.211 1.00 79.50 533 THR A N 1
ATOM 4195 C CA . THR A 1 533 ? 14.229 -1.421 -26.386 1.00 79.50 533 THR A CA 1
ATOM 4196 C C . THR A 1 533 ? 15.551 -1.987 -25.890 1.00 79.50 533 THR A C 1
ATOM 4198 O O . THR A 1 533 ? 16.559 -1.283 -25.953 1.00 79.50 533 THR A O 1
ATOM 4201 N N . ALA A 1 534 ? 15.593 -3.262 -25.486 1.00 80.69 534 ALA A N 1
ATOM 4202 C CA . ALA A 1 534 ? 16.842 -3.915 -25.104 1.00 80.69 534 ALA A CA 1
ATOM 4203 C C . ALA A 1 534 ? 17.873 -3.848 -26.241 1.00 80.69 534 ALA A C 1
ATOM 4205 O O . ALA A 1 534 ? 19.023 -3.465 -26.016 1.00 80.69 534 ALA A O 1
ATOM 4206 N N . PHE A 1 535 ? 17.452 -4.155 -27.471 1.00 81.69 535 PHE A N 1
ATOM 4207 C CA . PHE A 1 535 ? 18.315 -4.146 -28.650 1.00 81.69 535 PHE A CA 1
ATOM 4208 C C . PHE A 1 535 ? 18.809 -2.732 -28.996 1.00 81.69 535 PHE A C 1
ATOM 4210 O O . PHE A 1 535 ? 20.003 -2.537 -29.243 1.00 81.69 535 PHE A O 1
ATOM 4217 N N . GLN A 1 536 ? 17.928 -1.725 -28.961 1.00 82.00 536 GLN A N 1
ATOM 4218 C CA . GLN A 1 536 ? 18.306 -0.324 -29.194 1.00 82.00 536 GLN A CA 1
ATOM 4219 C C . GLN A 1 536 ? 19.366 0.146 -28.189 1.00 82.00 536 GLN A C 1
ATOM 4221 O O . GLN A 1 536 ? 20.399 0.695 -28.581 1.00 82.00 536 GLN A O 1
ATOM 4226 N N . LEU A 1 537 ? 19.150 -0.113 -26.896 1.00 86.50 537 LEU A N 1
ATOM 4227 C CA . LEU A 1 537 ? 20.082 0.261 -25.828 1.00 86.50 537 LEU A CA 1
ATOM 4228 C C . LEU A 1 537 ? 21.417 -0.499 -25.929 1.00 86.50 537 LEU A C 1
ATOM 4230 O O . LEU A 1 537 ? 22.494 0.078 -25.710 1.00 86.50 537 LEU A O 1
ATOM 4234 N N . LEU A 1 538 ? 21.370 -1.775 -26.329 1.00 85.06 538 LEU A N 1
ATOM 4235 C CA . LEU A 1 538 ? 22.548 -2.622 -26.522 1.00 85.06 538 LEU A CA 1
ATOM 4236 C C . LEU A 1 538 ? 23.501 -2.057 -27.583 1.00 85.06 538 LEU A C 1
ATOM 4238 O O . LEU A 1 538 ? 24.720 -2.165 -27.418 1.00 85.06 538 LEU A O 1
ATOM 4242 N N . PHE A 1 539 ? 22.981 -1.397 -28.622 1.00 83.12 539 PHE A N 1
ATOM 4243 C CA . PHE A 1 539 ? 23.753 -0.929 -29.782 1.00 83.12 539 PHE A CA 1
ATOM 4244 C C . PHE A 1 539 ? 23.894 0.591 -29.927 1.00 83.12 539 PHE A C 1
ATOM 4246 O O . PHE A 1 539 ? 24.468 1.040 -30.916 1.00 83.12 539 PHE A O 1
ATOM 4253 N N . LEU A 1 540 ? 23.513 1.373 -28.909 1.00 85.25 540 LEU A N 1
ATOM 4254 C CA . LEU A 1 540 ? 23.785 2.818 -28.862 1.00 85.25 540 LEU A CA 1
ATOM 4255 C C . LEU A 1 540 ? 25.242 3.165 -29.212 1.00 85.25 540 LEU A C 1
ATOM 4257 O O . LEU A 1 540 ? 26.191 2.537 -28.723 1.00 85.25 540 LEU A O 1
ATOM 4261 N N . ARG A 1 541 ? 25.437 4.208 -30.019 1.00 82.38 541 ARG A N 1
ATOM 4262 C CA . ARG A 1 541 ? 26.771 4.706 -30.386 1.00 82.38 541 ARG A CA 1
ATOM 4263 C C . ARG A 1 541 ? 27.024 6.035 -29.689 1.00 82.38 541 ARG A C 1
ATOM 4265 O O . ARG A 1 541 ? 26.222 6.953 -29.803 1.00 82.38 541 ARG A O 1
ATOM 4272 N N . LYS A 1 542 ? 28.129 6.132 -28.946 1.00 87.06 542 LYS A N 1
ATOM 4273 C CA . LYS A 1 542 ? 28.522 7.366 -28.252 1.00 87.06 542 LYS A CA 1
ATOM 4274 C C . LYS A 1 542 ? 28.869 8.448 -29.278 1.00 87.06 542 LYS A C 1
ATOM 4276 O O . LYS A 1 542 ? 29.707 8.199 -30.138 1.00 87.06 542 LYS A O 1
ATOM 4281 N N . VAL A 1 543 ? 28.279 9.633 -29.130 1.00 86.81 543 VAL A N 1
ATOM 4282 C CA . VAL A 1 543 ? 28.665 10.843 -29.875 1.00 86.81 543 VAL A CA 1
ATOM 4283 C C . VAL A 1 543 ? 29.649 11.655 -29.042 1.00 86.81 543 VAL A C 1
ATOM 4285 O O . VAL A 1 543 ? 30.794 11.842 -29.436 1.00 86.81 543 VAL A O 1
ATOM 4288 N N . SER A 1 544 ? 29.221 12.094 -27.857 1.00 87.56 544 SER A N 1
ATOM 4289 C CA . SER A 1 544 ? 30.034 12.887 -26.932 1.00 87.56 544 SER A CA 1
ATOM 4290 C C . SER A 1 544 ? 29.515 12.740 -25.501 1.00 87.56 544 SER A C 1
ATOM 4292 O O . SER A 1 544 ? 28.313 12.581 -25.291 1.00 87.56 544 SER A O 1
ATOM 4294 N N . LEU A 1 545 ? 30.416 12.763 -24.517 1.00 88.25 545 LEU A N 1
ATOM 4295 C CA . LEU A 1 545 ? 30.098 12.715 -23.087 1.00 88.25 545 LEU A CA 1
ATOM 4296 C C . LEU A 1 545 ? 30.992 13.700 -22.344 1.00 88.25 545 LEU A C 1
ATOM 4298 O O . LEU A 1 545 ? 32.198 13.738 -22.586 1.00 88.25 545 LEU A O 1
ATOM 4302 N N . LYS A 1 546 ? 30.411 14.464 -21.419 1.00 89.12 546 LYS A N 1
ATOM 4303 C CA . LYS A 1 546 ? 31.186 15.291 -20.489 1.00 89.12 546 LYS A CA 1
ATOM 4304 C C . LYS A 1 546 ? 31.899 14.409 -19.451 1.00 89.12 546 LYS A C 1
ATOM 4306 O O . LYS A 1 546 ? 31.386 13.330 -19.137 1.00 89.12 546 LYS A O 1
ATOM 4311 N N . PRO A 1 547 ? 33.036 14.861 -18.888 1.00 84.00 547 PRO A N 1
ATOM 4312 C CA . PRO A 1 547 ? 33.677 14.185 -17.762 1.00 84.00 547 PRO A CA 1
ATOM 4313 C C . PRO A 1 547 ? 32.683 13.922 -16.622 1.00 84.00 547 PRO A C 1
ATOM 4315 O O . PRO A 1 547 ? 31.826 14.761 -16.344 1.00 84.00 547 PRO A O 1
ATOM 4318 N N . GLY A 1 548 ? 32.769 12.743 -16.001 1.00 78.31 548 GLY A N 1
ATOM 4319 C CA . GLY A 1 548 ? 31.862 12.305 -14.930 1.00 78.31 548 GLY A CA 1
ATOM 4320 C C . GLY A 1 548 ? 30.541 11.672 -15.395 1.00 78.31 548 GLY A C 1
ATOM 4321 O O . GLY A 1 548 ? 29.942 10.918 -14.633 1.00 78.31 548 GLY A O 1
ATOM 4322 N N . CYS A 1 549 ? 30.126 11.877 -16.653 1.00 81.62 549 CYS A N 1
ATOM 4323 C CA . CYS A 1 549 ? 28.871 11.329 -17.173 1.00 81.62 549 CYS A CA 1
ATOM 4324 C C . CYS A 1 549 ? 28.907 9.795 -17.258 1.00 81.62 549 CYS A C 1
ATOM 4326 O O . CYS A 1 549 ? 29.728 9.209 -17.972 1.00 81.62 549 CYS A O 1
ATOM 4328 N N . THR A 1 550 ? 27.990 9.130 -16.549 1.00 78.00 550 THR A N 1
ATOM 4329 C CA . THR A 1 550 ? 27.884 7.664 -16.579 1.00 78.00 550 THR A CA 1
ATOM 4330 C C . THR A 1 550 ? 27.250 7.168 -17.879 1.00 78.00 550 THR A C 1
ATOM 4332 O O . THR A 1 550 ? 26.391 7.819 -18.472 1.00 78.00 550 THR A O 1
ATOM 4335 N N . HIS A 1 551 ? 27.683 5.995 -18.350 1.00 82.62 551 HIS A N 1
ATOM 4336 C CA . HIS A 1 551 ? 27.162 5.413 -19.584 1.00 82.62 551 HIS A CA 1
ATOM 4337 C C . HIS A 1 551 ? 25.817 4.717 -19.332 1.00 82.62 551 HIS A C 1
ATOM 4339 O O . HIS A 1 551 ? 25.746 3.798 -18.518 1.00 82.62 551 HIS A O 1
ATOM 4345 N N . ILE A 1 552 ? 24.792 5.060 -20.120 1.00 84.62 552 ILE A N 1
ATOM 4346 C CA . ILE A 1 552 ? 23.422 4.514 -20.028 1.00 84.62 552 ILE A CA 1
ATOM 4347 C C . ILE A 1 552 ? 23.343 2.988 -19.924 1.00 84.62 552 ILE A C 1
ATOM 4349 O O . ILE A 1 552 ? 22.515 2.446 -19.198 1.00 84.62 552 ILE A O 1
ATOM 4353 N N . ARG A 1 553 ? 24.245 2.278 -20.606 1.00 80.81 553 ARG A N 1
ATOM 4354 C CA . ARG A 1 553 ? 24.317 0.816 -20.589 1.00 80.81 553 ARG A CA 1
ATOM 4355 C C . ARG A 1 553 ? 24.548 0.243 -19.187 1.00 80.81 553 ARG A C 1
ATOM 4357 O O . ARG A 1 553 ? 24.023 -0.822 -18.901 1.00 80.81 553 ARG A O 1
ATOM 4364 N N . ARG A 1 554 ? 25.268 0.951 -18.305 1.00 79.81 554 ARG A N 1
ATOM 4365 C CA . ARG A 1 554 ? 25.511 0.513 -16.916 1.00 79.81 554 ARG A CA 1
ATOM 4366 C C . ARG A 1 554 ? 24.233 0.515 -16.067 1.00 79.81 554 ARG A C 1
ATOM 4368 O O . ARG A 1 554 ? 24.112 -0.294 -15.161 1.00 79.81 554 ARG A O 1
ATOM 4375 N N . HIS A 1 555 ? 23.269 1.381 -16.391 1.00 78.88 555 HIS A N 1
ATOM 4376 C CA . HIS A 1 555 ? 22.000 1.520 -15.660 1.00 78.88 555 HIS A CA 1
ATOM 4377 C C . HIS A 1 555 ? 20.889 0.588 -16.163 1.00 78.88 555 HIS A C 1
ATOM 4379 O O . HIS A 1 555 ? 19.817 0.549 -15.578 1.00 78.88 555 HIS A O 1
ATOM 4385 N N . ASN A 1 556 ? 21.111 -0.157 -17.250 1.00 82.69 556 ASN A N 1
ATOM 4386 C CA . ASN A 1 556 ? 20.086 -0.976 -17.905 1.00 82.69 556 ASN A CA 1
ATOM 4387 C C . ASN A 1 556 ? 20.463 -2.463 -17.890 1.00 82.69 556 ASN A C 1
ATOM 4389 O O . ASN A 1 556 ? 20.510 -3.122 -18.928 1.00 82.69 556 ASN A O 1
ATOM 4393 N N . ARG A 1 557 ? 20.748 -3.007 -16.698 1.00 78.88 557 ARG A N 1
ATOM 4394 C CA . ARG A 1 557 ? 21.184 -4.407 -16.546 1.00 78.88 557 ARG A CA 1
ATOM 4395 C C . ARG A 1 557 ? 20.130 -5.410 -17.011 1.00 78.88 557 ARG A C 1
ATOM 4397 O O . ARG A 1 557 ? 20.500 -6.458 -17.508 1.00 78.88 557 ARG A O 1
ATOM 4404 N N . TRP A 1 558 ? 18.844 -5.065 -16.950 1.00 77.81 558 TRP A N 1
ATOM 4405 C CA . TRP A 1 558 ? 17.740 -5.899 -17.447 1.00 77.81 558 TRP A CA 1
ATOM 4406 C C . TRP A 1 558 ? 17.899 -6.325 -18.922 1.00 77.81 558 TRP A C 1
ATOM 4408 O O . TRP A 1 558 ? 17.325 -7.323 -19.343 1.00 77.81 558 TRP A O 1
ATOM 4418 N N . ILE A 1 559 ? 18.723 -5.629 -19.717 1.00 81.25 559 ILE A N 1
ATOM 4419 C CA . ILE A 1 559 ? 19.083 -6.041 -21.084 1.00 81.25 559 ILE A CA 1
ATOM 4420 C C . ILE A 1 559 ? 19.725 -7.442 -21.096 1.00 81.25 559 ILE A C 1
ATOM 4422 O O . ILE A 1 559 ? 19.532 -8.185 -22.058 1.00 81.25 559 ILE A O 1
ATOM 4426 N N . THR A 1 560 ? 20.448 -7.839 -20.040 1.00 79.44 560 THR A N 1
ATOM 4427 C CA . THR A 1 560 ? 21.064 -9.175 -19.946 1.00 79.44 560 THR A CA 1
ATOM 4428 C C . THR A 1 560 ? 20.037 -10.295 -19.853 1.00 79.44 560 THR A C 1
ATOM 4430 O O . THR A 1 560 ? 20.345 -11.419 -20.233 1.00 79.44 560 THR A O 1
ATOM 4433 N N . ASP A 1 561 ? 18.816 -9.994 -19.400 1.00 76.94 561 ASP A N 1
ATOM 4434 C CA . ASP A 1 561 ? 17.718 -10.965 -19.371 1.00 76.94 561 ASP A CA 1
ATOM 4435 C C . ASP A 1 561 ? 17.268 -11.336 -20.797 1.00 76.94 561 ASP A C 1
ATOM 4437 O O . ASP A 1 561 ? 16.759 -12.431 -21.025 1.00 76.94 561 ASP A O 1
ATOM 4441 N N . PHE A 1 562 ? 17.490 -10.441 -21.769 1.00 77.44 562 PHE A N 1
ATOM 4442 C CA . PHE A 1 562 ? 17.235 -10.681 -23.190 1.00 77.44 562 PHE A CA 1
ATOM 4443 C C . PHE A 1 562 ? 18.473 -11.196 -23.924 1.00 77.44 562 PHE A C 1
ATOM 4445 O O . PHE A 1 562 ? 18.343 -12.076 -24.774 1.00 77.44 562 PHE A O 1
ATOM 4452 N N . PHE A 1 563 ? 19.651 -10.655 -23.597 1.00 85.12 563 PHE A N 1
ATOM 4453 C CA . PHE A 1 563 ? 20.921 -10.906 -24.283 1.00 85.12 563 PHE A CA 1
ATOM 4454 C C . PHE A 1 563 ? 22.024 -11.320 -23.288 1.00 85.12 563 PHE A C 1
ATOM 4456 O O . PHE A 1 563 ? 22.857 -10.493 -22.896 1.00 85.12 563 PHE A O 1
ATOM 4463 N N . PRO A 1 564 ? 22.062 -12.596 -22.859 1.00 81.69 564 PRO A N 1
ATOM 4464 C CA . PRO A 1 564 ? 22.925 -13.063 -21.767 1.00 81.69 564 PRO A CA 1
ATOM 4465 C C . PRO A 1 564 ? 24.428 -13.077 -22.093 1.00 81.69 564 PRO A C 1
ATOM 4467 O O . PRO A 1 564 ? 25.255 -13.160 -21.185 1.00 81.69 564 PRO A O 1
ATOM 4470 N N . ASN A 1 565 ? 24.812 -12.968 -23.368 1.00 83.88 565 ASN A N 1
ATOM 4471 C CA . ASN A 1 565 ? 26.217 -12.824 -23.777 1.00 83.88 565 ASN A CA 1
ATOM 4472 C C . ASN A 1 565 ? 26.804 -11.444 -23.481 1.00 83.88 565 ASN A C 1
ATOM 4474 O O . ASN A 1 565 ? 28.005 -11.228 -23.655 1.00 83.88 565 ASN A O 1
ATOM 4478 N N . ASN A 1 566 ? 25.978 -10.500 -23.043 1.00 80.50 566 ASN A N 1
ATOM 4479 C CA . ASN A 1 566 ? 26.443 -9.193 -22.653 1.00 80.50 566 ASN A CA 1
ATOM 4480 C C . ASN A 1 566 ? 26.633 -9.116 -21.127 1.00 80.50 566 ASN A C 1
ATOM 4482 O O . ASN A 1 566 ? 25.696 -9.331 -20.368 1.00 80.50 566 ASN A O 1
ATOM 4486 N N . SER A 1 567 ? 27.823 -8.719 -20.677 1.00 66.25 567 SER A N 1
ATOM 4487 C CA . SER A 1 567 ? 28.116 -8.407 -19.274 1.00 66.25 567 SER A CA 1
ATOM 4488 C C . SER A 1 567 ? 28.219 -6.893 -19.057 1.00 66.25 567 SER A C 1
ATOM 4490 O O . SER A 1 567 ? 28.804 -6.165 -19.862 1.00 66.25 567 SER A O 1
ATOM 4492 N N . TYR A 1 568 ? 27.639 -6.405 -17.960 1.00 68.38 568 TYR A N 1
ATOM 4493 C CA . TYR A 1 568 ? 27.761 -5.015 -17.518 1.00 68.38 568 TYR A CA 1
ATOM 4494 C C . TYR A 1 568 ? 28.328 -4.977 -16.098 1.00 68.38 568 TYR A C 1
ATOM 4496 O O . TYR A 1 568 ? 27.950 -5.797 -15.266 1.00 68.38 568 TYR A O 1
ATOM 4504 N N . ALA A 1 569 ? 29.210 -4.012 -15.829 1.00 58.47 569 ALA A N 1
ATOM 4505 C CA . ALA A 1 569 ? 29.599 -3.659 -14.467 1.00 58.47 569 ALA A CA 1
ATOM 4506 C C . ALA A 1 569 ? 28.466 -2.882 -13.778 1.00 58.47 569 ALA A C 1
ATOM 4508 O O . ALA A 1 569 ? 27.703 -2.184 -14.456 1.00 58.47 569 ALA A O 1
ATOM 4509 N N . GLU A 1 570 ? 28.379 -2.987 -12.451 1.00 55.31 570 GLU A N 1
ATOM 4510 C CA . GLU A 1 570 ? 27.388 -2.248 -11.669 1.00 55.31 570 GLU A CA 1
ATOM 4511 C C . GLU A 1 570 ? 27.565 -0.736 -11.827 1.00 55.31 570 GLU A C 1
ATOM 4513 O O . GLU A 1 570 ? 28.680 -0.206 -11.895 1.00 55.31 570 GLU A O 1
ATOM 4518 N N . ALA A 1 571 ? 26.437 -0.034 -11.942 1.00 59.22 571 ALA A N 1
ATOM 4519 C CA . ALA A 1 571 ? 26.439 1.414 -11.887 1.00 59.22 571 ALA A CA 1
ATOM 4520 C C . ALA A 1 571 ? 26.624 1.849 -10.423 1.00 59.22 571 ALA A C 1
ATOM 4522 O O . ALA A 1 571 ? 25.956 1.299 -9.548 1.00 59.22 571 ALA A O 1
ATOM 4523 N N . PRO A 1 572 ? 27.495 2.832 -10.142 1.00 57.66 572 PRO A N 1
ATOM 4524 C CA . PRO A 1 572 ? 27.607 3.390 -8.802 1.00 57.66 572 PRO A CA 1
ATOM 4525 C C . PRO A 1 572 ? 26.285 4.039 -8.373 1.00 57.66 572 PRO A C 1
ATOM 4527 O O . PRO A 1 572 ? 25.489 4.473 -9.214 1.00 57.66 572 PRO A O 1
ATOM 4530 N N . ALA A 1 573 ? 26.084 4.127 -7.057 1.00 52.66 573 ALA A N 1
ATOM 4531 C CA . ALA A 1 573 ? 24.925 4.780 -6.464 1.00 52.66 573 ALA A CA 1
ATOM 4532 C C . ALA A 1 573 ? 24.739 6.199 -7.022 1.00 52.66 573 ALA A C 1
ATOM 4534 O O . ALA A 1 573 ? 25.697 6.937 -7.266 1.00 52.66 573 ALA A O 1
ATOM 4535 N N . THR A 1 574 ? 23.486 6.579 -7.253 1.00 53.31 574 THR A N 1
ATOM 4536 C CA . THR A 1 574 ? 23.175 7.864 -7.874 1.00 53.31 574 THR A CA 1
ATOM 4537 C C . THR A 1 574 ? 23.341 9.025 -6.901 1.00 53.31 574 THR A C 1
ATOM 4539 O O . THR A 1 574 ? 22.789 8.958 -5.802 1.00 53.31 574 THR A O 1
ATOM 4542 N N . PRO A 1 575 ? 24.001 10.119 -7.316 1.00 51.66 575 PRO A N 1
ATOM 4543 C CA . PRO A 1 575 ? 24.073 11.330 -6.512 1.00 51.66 575 PRO A CA 1
ATOM 4544 C C . PRO A 1 575 ? 22.692 11.985 -6.364 1.00 51.66 575 PRO A C 1
ATOM 4546 O O . PRO A 1 575 ? 21.845 11.915 -7.265 1.00 51.66 575 PRO A O 1
ATOM 4549 N N . GLU A 1 576 ? 22.472 12.639 -5.223 1.00 55.31 576 GLU A N 1
ATOM 4550 C CA . GLU A 1 576 ? 21.234 13.365 -4.943 1.00 55.31 576 GLU A CA 1
ATOM 4551 C C . GLU A 1 576 ? 21.000 14.513 -5.937 1.00 55.31 576 GLU A C 1
ATOM 4553 O O . GLU A 1 576 ? 21.929 15.158 -6.424 1.00 55.31 576 GLU A O 1
ATOM 4558 N N . VAL A 1 577 ? 19.725 14.789 -6.233 1.00 59.97 577 VAL A N 1
ATOM 4559 C CA . VAL A 1 577 ? 19.334 15.941 -7.056 1.00 59.97 577 VAL A CA 1
ATOM 4560 C C . VAL A 1 577 ? 19.563 17.224 -6.246 1.00 59.97 577 VAL A C 1
ATOM 4562 O O . VAL A 1 577 ? 18.927 17.389 -5.200 1.00 59.97 577 VAL A O 1
ATOM 4565 N N . PRO A 1 578 ? 20.385 18.177 -6.725 1.00 55.06 578 PRO A N 1
ATOM 4566 C CA . PRO A 1 578 ? 20.551 19.459 -6.050 1.00 55.06 578 PRO A CA 1
ATOM 4567 C C . PRO A 1 578 ? 19.217 20.214 -5.955 1.00 55.06 578 PRO A C 1
ATOM 4569 O O . PRO A 1 578 ? 18.463 20.311 -6.931 1.00 55.06 578 PRO A O 1
ATOM 4572 N N . ARG A 1 579 ? 18.918 20.781 -4.782 1.00 60.38 579 ARG A N 1
ATOM 4573 C CA . ARG A 1 579 ? 17.727 21.618 -4.562 1.00 60.38 579 ARG A CA 1
ATOM 4574 C C . ARG A 1 579 ? 18.039 23.066 -4.953 1.00 60.38 579 ARG A C 1
ATOM 4576 O O . ARG A 1 579 ? 19.005 23.631 -4.457 1.00 60.38 579 ARG A O 1
ATOM 4583 N N . GLY A 1 580 ? 17.223 23.685 -5.813 1.00 67.50 580 GLY A N 1
ATOM 4584 C CA . GLY A 1 580 ? 17.425 25.086 -6.205 1.00 67.50 580 GLY A CA 1
ATOM 4585 C C . GLY A 1 580 ? 16.338 25.675 -7.110 1.00 67.50 580 GLY A C 1
ATOM 4586 O O . GLY A 1 580 ? 15.353 25.015 -7.450 1.00 67.50 580 GLY A O 1
ATOM 4587 N N . LEU A 1 581 ? 16.530 26.937 -7.515 1.00 71.19 581 LEU A N 1
ATOM 4588 C CA . LEU A 1 581 ? 15.612 27.697 -8.380 1.00 71.19 581 LEU A CA 1
ATOM 4589 C C . LEU A 1 581 ? 15.351 26.995 -9.724 1.00 71.19 581 LEU A C 1
ATOM 4591 O O . LEU A 1 581 ? 14.211 26.895 -10.170 1.00 71.19 581 LEU A O 1
ATOM 4595 N N . LEU A 1 582 ? 16.397 26.431 -10.330 1.00 70.06 582 LEU A N 1
ATOM 4596 C CA . LEU A 1 582 ? 16.310 25.698 -11.598 1.00 70.06 582 LEU A CA 1
ATOM 4597 C C . LEU A 1 582 ? 15.460 24.425 -11.491 1.00 70.06 582 LEU A C 1
ATOM 4599 O O . LEU A 1 582 ? 14.777 24.065 -12.445 1.00 70.06 582 LEU A O 1
ATOM 4603 N N . THR A 1 583 ? 15.441 23.777 -10.324 1.00 65.75 583 THR A N 1
ATOM 4604 C CA . THR A 1 583 ? 14.580 22.617 -10.057 1.00 65.75 583 THR A CA 1
ATOM 4605 C C . THR A 1 583 ? 13.108 23.029 -10.049 1.00 65.75 583 THR A C 1
ATOM 4607 O O . THR A 1 583 ? 12.268 22.335 -10.617 1.00 65.75 583 THR A O 1
ATOM 4610 N N . ARG A 1 584 ? 12.783 24.195 -9.468 1.00 67.25 584 ARG A N 1
ATOM 4611 C CA . ARG A 1 584 ? 11.417 24.749 -9.494 1.00 67.25 584 ARG A CA 1
ATOM 4612 C C . ARG A 1 584 ? 10.981 25.101 -10.916 1.00 67.25 584 ARG A C 1
ATOM 4614 O O . ARG A 1 584 ? 9.857 24.783 -11.292 1.00 67.25 584 ARG A O 1
ATOM 4621 N N . LEU A 1 585 ? 11.880 25.682 -11.714 1.00 73.44 585 LEU A N 1
ATOM 4622 C CA . LEU A 1 585 ? 11.627 25.972 -13.127 1.00 73.44 585 LEU A CA 1
ATOM 4623 C C . LEU A 1 585 ? 11.400 24.689 -13.945 1.00 73.44 585 LEU A C 1
ATOM 4625 O O . LEU A 1 585 ? 10.449 24.625 -14.718 1.00 73.44 585 LEU A O 1
ATOM 4629 N N . ASN A 1 586 ? 12.218 23.651 -13.740 1.00 71.31 586 ASN A N 1
ATOM 4630 C CA . ASN A 1 586 ? 12.059 22.351 -14.402 1.00 71.31 586 ASN A CA 1
ATOM 4631 C C . ASN A 1 586 ? 10.680 21.730 -14.115 1.00 71.31 586 ASN A C 1
ATOM 4633 O O . ASN A 1 586 ? 10.005 21.282 -15.038 1.00 71.31 586 ASN A O 1
ATOM 4637 N N . LEU A 1 587 ? 10.230 21.761 -12.856 1.00 66.56 587 LEU A N 1
ATOM 4638 C CA . LEU A 1 587 ? 8.912 21.250 -12.457 1.00 66.56 587 LEU A CA 1
ATOM 4639 C C . LEU A 1 587 ? 7.756 22.080 -13.037 1.00 66.56 587 LEU A C 1
ATOM 4641 O O . LEU A 1 587 ? 6.747 21.517 -13.462 1.00 66.56 587 LEU A O 1
ATOM 4645 N N . ALA A 1 588 ? 7.897 23.407 -13.088 1.00 71.75 588 ALA A N 1
ATOM 4646 C CA . ALA A 1 588 ? 6.902 24.276 -13.713 1.00 71.75 588 ALA A CA 1
ATOM 4647 C C . ALA A 1 588 ? 6.772 23.983 -15.217 1.00 71.75 588 ALA A C 1
ATOM 4649 O O . ALA A 1 588 ? 5.660 23.822 -15.721 1.00 71.75 588 ALA A O 1
ATOM 4650 N N . LEU A 1 589 ? 7.901 23.830 -15.919 1.00 72.94 589 LEU A N 1
ATOM 4651 C CA . LEU A 1 589 ? 7.926 23.455 -17.334 1.00 72.94 589 LEU A CA 1
ATOM 4652 C C . LEU A 1 589 ? 7.315 22.072 -17.571 1.00 72.94 589 LEU A C 1
ATOM 4654 O O . LEU A 1 589 ? 6.509 21.934 -18.486 1.00 72.94 589 LEU A O 1
ATOM 4658 N N . GLN A 1 590 ? 7.626 21.079 -16.731 1.00 70.31 590 GLN A N 1
ATOM 4659 C CA . GLN A 1 590 ? 6.988 19.759 -16.781 1.00 70.31 590 GLN A CA 1
ATOM 4660 C C . GLN A 1 590 ? 5.465 19.873 -16.671 1.00 70.31 590 GLN A C 1
ATOM 4662 O O . GLN A 1 590 ? 4.740 19.259 -17.452 1.00 70.31 590 GLN A O 1
ATOM 4667 N N . PHE A 1 591 ? 4.970 20.651 -15.706 1.00 66.75 591 PHE A N 1
ATOM 4668 C CA . PHE A 1 591 ? 3.535 20.799 -15.481 1.00 66.75 591 PHE A CA 1
ATOM 4669 C C . PHE A 1 591 ? 2.842 21.476 -16.667 1.00 66.75 591 PHE A C 1
ATOM 4671 O O . PHE A 1 591 ? 1.840 20.966 -17.167 1.00 66.75 591 PHE A O 1
ATOM 4678 N N . VAL A 1 592 ? 3.399 22.589 -17.156 1.00 69.50 592 VAL A N 1
ATOM 4679 C CA . VAL A 1 592 ? 2.846 23.340 -18.292 1.00 69.50 592 VAL A CA 1
ATOM 4680 C C . VAL A 1 592 ? 2.892 22.502 -19.568 1.00 69.50 592 VAL A C 1
ATOM 4682 O O . VAL A 1 592 ? 1.863 22.322 -20.221 1.00 69.50 592 VAL A O 1
ATOM 4685 N N . ALA A 1 593 ? 4.054 21.943 -19.911 1.00 69.31 593 ALA A N 1
ATOM 4686 C CA . ALA A 1 593 ? 4.216 21.133 -21.113 1.00 69.31 593 ALA A CA 1
ATOM 4687 C C . ALA A 1 593 ? 3.343 19.872 -21.057 1.00 69.31 593 ALA A C 1
ATOM 4689 O O . ALA A 1 593 ? 2.636 19.586 -22.020 1.00 69.31 593 ALA A O 1
ATOM 4690 N N . GLY A 1 594 ? 3.311 19.172 -19.918 1.00 63.09 594 GLY A N 1
ATOM 4691 C CA . GLY A 1 594 ? 2.447 18.011 -19.705 1.00 63.09 594 GLY A CA 1
ATOM 4692 C C . GLY A 1 594 ? 0.959 18.346 -19.827 1.00 63.09 594 GLY A C 1
ATOM 4693 O O . GLY A 1 594 ? 0.206 17.594 -20.447 1.00 63.09 594 GLY A O 1
ATOM 4694 N N . TRP A 1 595 ? 0.522 19.496 -19.308 1.00 63.75 595 TRP A N 1
ATOM 4695 C CA . TRP A 1 595 ? -0.856 19.966 -19.463 1.00 63.75 595 TRP A CA 1
ATOM 4696 C C . TRP A 1 595 ? -1.212 20.249 -20.928 1.00 63.75 595 TRP A C 1
ATOM 4698 O O . TRP A 1 595 ? -2.225 19.743 -21.415 1.00 63.75 595 TRP A O 1
ATOM 4708 N N . PHE A 1 596 ? -0.367 20.988 -21.655 1.00 62.78 596 PHE A N 1
ATOM 4709 C CA . PHE A 1 596 ? -0.573 21.274 -23.081 1.00 62.78 596 PHE A CA 1
ATOM 4710 C C . PHE A 1 596 ? -0.619 19.994 -23.924 1.00 62.78 596 PHE A C 1
ATOM 4712 O O . PHE A 1 596 ? -1.470 19.861 -24.805 1.00 62.78 596 PHE A O 1
ATOM 4719 N N . TRP A 1 597 ? 0.267 19.042 -23.638 1.00 63.19 597 TRP A N 1
ATOM 4720 C CA . TRP A 1 597 ? 0.371 17.780 -24.369 1.00 63.19 597 TRP A CA 1
ATOM 4721 C C . TRP A 1 597 ? -0.841 16.869 -24.132 1.00 63.19 597 TRP A C 1
ATOM 4723 O O . TRP A 1 597 ? -1.385 16.301 -25.079 1.00 63.19 597 TRP A O 1
ATOM 4733 N N . ASN A 1 598 ? -1.335 16.815 -22.889 1.00 55.69 598 ASN A N 1
ATOM 4734 C CA . ASN A 1 598 ? -2.574 16.116 -22.536 1.00 55.69 598 ASN A CA 1
ATOM 4735 C C . ASN A 1 598 ? -3.812 16.733 -23.212 1.00 55.69 598 ASN A C 1
ATOM 4737 O O . ASN A 1 598 ? -4.757 16.014 -23.534 1.00 55.69 598 ASN A O 1
ATOM 4741 N N . ARG A 1 599 ? -3.816 18.054 -23.447 1.00 54.47 599 ARG A N 1
ATOM 4742 C CA . ARG A 1 599 ? -4.921 18.773 -24.105 1.00 54.47 599 ARG A CA 1
ATOM 4743 C C . ARG A 1 599 ? -4.912 18.637 -25.630 1.00 54.47 599 ARG A C 1
ATOM 4745 O O . ARG A 1 599 ? -5.979 18.551 -26.224 1.00 54.47 599 ARG A O 1
ATOM 4752 N N . ARG A 1 600 ? -3.729 18.591 -26.260 1.00 49.91 600 ARG A N 1
ATOM 4753 C CA . ARG A 1 600 ? -3.557 18.470 -27.725 1.00 49.91 600 ARG A CA 1
ATOM 4754 C C . ARG A 1 600 ? -3.789 17.064 -28.288 1.00 49.91 600 ARG A C 1
ATOM 4756 O O . ARG A 1 600 ? -3.578 16.847 -29.473 1.00 49.91 600 ARG A O 1
ATOM 4763 N N . GLY A 1 601 ? -4.263 16.122 -27.475 1.00 42.75 601 GLY A N 1
ATOM 4764 C CA . GLY A 1 601 ? -4.791 14.867 -27.995 1.00 42.75 601 GLY A CA 1
ATOM 4765 C C . GLY A 1 601 ? -3.738 13.930 -28.580 1.00 42.75 601 GLY A C 1
ATOM 4766 O O . GLY A 1 601 ? -4.034 13.223 -29.537 1.00 42.75 601 GLY A O 1
ATOM 4767 N N . LEU A 1 602 ? -2.559 13.812 -27.961 1.00 41.31 602 LEU A N 1
ATOM 4768 C CA . LEU A 1 602 ? -1.782 12.574 -28.093 1.00 41.31 602 LEU A CA 1
ATOM 4769 C C . LEU A 1 602 ? -2.458 11.481 -27.253 1.00 41.31 602 LEU A C 1
ATOM 4771 O O . LEU A 1 602 ? -2.017 11.093 -26.176 1.00 41.31 602 LEU A O 1
ATOM 4775 N N . ARG A 1 603 ? -3.600 11.025 -27.779 1.00 38.47 603 ARG A N 1
ATOM 4776 C CA . ARG A 1 603 ? -4.375 9.849 -27.374 1.00 38.47 603 ARG A CA 1
ATOM 4777 C C . ARG A 1 603 ? -3.695 8.556 -27.834 1.00 38.47 603 ARG A C 1
ATOM 4779 O O . ARG A 1 603 ? -4.382 7.624 -28.237 1.00 38.47 603 ARG A O 1
ATOM 4786 N N . SER A 1 604 ? -2.374 8.437 -27.797 1.00 35.66 604 SER A N 1
ATOM 4787 C CA . SER A 1 604 ? -1.801 7.104 -27.951 1.00 35.66 604 SER A CA 1
ATOM 4788 C C . SER A 1 604 ? -1.969 6.396 -26.606 1.00 35.66 604 SER A C 1
ATOM 4790 O O . SER A 1 604 ? -1.125 6.489 -25.717 1.00 35.66 604 SER A O 1
ATOM 4792 N N . GLY A 1 605 ? -3.068 5.658 -26.460 1.00 38.25 605 GLY A N 1
ATOM 4793 C CA . GLY A 1 605 ? -3.187 4.568 -25.487 1.00 38.25 605 GLY A CA 1
ATOM 4794 C C . GLY A 1 605 ? -2.184 3.425 -25.730 1.00 38.25 605 GLY A C 1
ATOM 4795 O O . GLY A 1 605 ? -2.369 2.333 -25.210 1.00 38.25 605 GLY A O 1
ATOM 4796 N N . GLU A 1 606 ? -1.132 3.662 -26.515 1.00 42.19 606 GLU A N 1
ATOM 4797 C CA . GLU A 1 606 ? -0.073 2.722 -26.846 1.00 42.19 606 GLU A CA 1
ATOM 4798 C C . GLU A 1 606 ? 1.096 2.902 -25.870 1.00 42.19 606 GLU A C 1
ATOM 4800 O O . GLU A 1 606 ? 1.567 4.016 -25.623 1.00 42.19 606 GLU A O 1
ATOM 4805 N N . GLY A 1 607 ? 1.551 1.792 -25.279 1.00 45.62 607 GLY A N 1
ATOM 4806 C CA . GLY A 1 607 ? 2.539 1.726 -24.194 1.00 45.62 607 GLY A CA 1
ATOM 4807 C C . GLY A 1 607 ? 3.963 2.108 -24.609 1.00 45.62 607 GLY A C 1
ATOM 4808 O O . GLY A 1 607 ? 4.866 1.271 -24.577 1.00 45.62 607 GLY A O 1
ATOM 4809 N N . GLY A 1 608 ? 4.163 3.347 -25.057 1.00 49.94 608 GLY A N 1
ATOM 4810 C CA . GLY A 1 608 ? 5.423 3.822 -25.625 1.00 49.94 608 GLY A CA 1
ATOM 4811 C C . GLY A 1 608 ? 5.845 5.239 -25.235 1.00 49.94 608 GLY A C 1
ATOM 4812 O O . GLY A 1 608 ? 7.004 5.561 -25.465 1.00 49.94 608 GLY A O 1
ATOM 4813 N N . LEU A 1 609 ? 4.991 6.069 -24.637 1.00 59.53 609 LEU A N 1
ATOM 4814 C CA . LEU A 1 609 ? 5.315 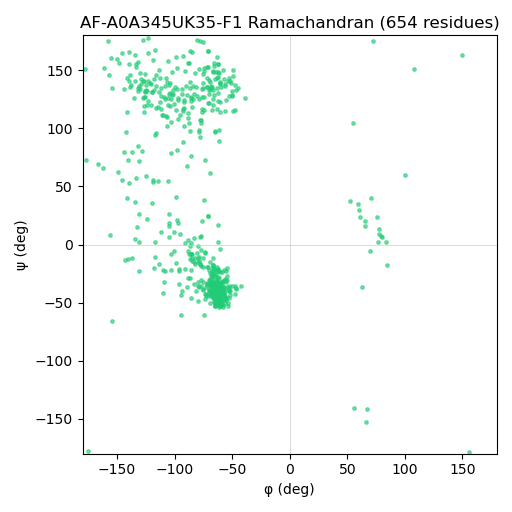7.457 -24.272 1.00 59.53 609 LEU A CA 1
ATOM 4815 C C . LEU A 1 609 ? 5.551 7.594 -22.760 1.00 59.53 609 LEU A C 1
ATOM 4817 O O . LEU A 1 609 ? 4.721 7.160 -21.966 1.00 59.53 609 LEU A O 1
ATOM 4821 N N . LEU A 1 610 ? 6.672 8.210 -22.366 1.00 64.31 610 LEU A N 1
ATOM 4822 C CA . LEU A 1 610 ? 7.018 8.496 -20.967 1.00 64.31 610 LEU A CA 1
ATOM 4823 C C . LEU A 1 610 ? 7.418 9.962 -20.811 1.00 64.31 610 LEU A C 1
ATOM 4825 O O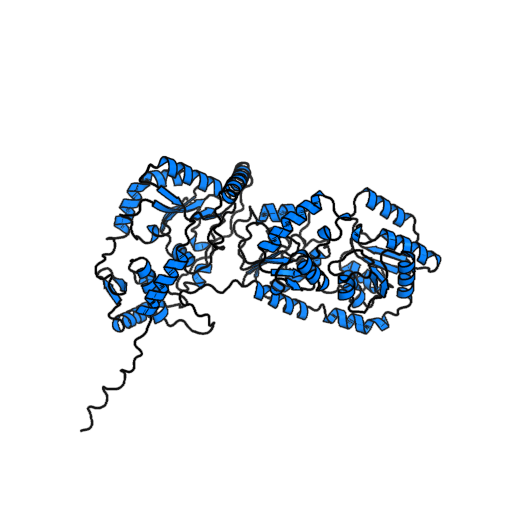 . LEU A 1 610 ? 8.237 10.469 -21.578 1.00 64.31 610 LEU A O 1
ATOM 4829 N N . TRP A 1 611 ? 6.866 10.601 -19.780 1.00 68.75 611 TRP A N 1
ATOM 4830 C CA . TRP A 1 611 ? 7.109 11.996 -19.444 1.00 68.75 611 TRP A CA 1
ATOM 4831 C C . TRP A 1 611 ? 7.167 12.154 -17.919 1.00 68.75 611 TRP A C 1
ATOM 4833 O O . TRP A 1 611 ? 6.134 12.265 -17.259 1.00 68.75 611 TRP A O 1
ATOM 4843 N N . ASP A 1 612 ? 8.369 12.161 -17.352 1.00 67.25 612 ASP A N 1
ATOM 4844 C CA . ASP A 1 612 ? 8.616 12.480 -15.943 1.00 67.25 612 ASP A CA 1
ATOM 4845 C C . ASP A 1 612 ? 9.686 13.582 -15.811 1.00 67.25 612 ASP A C 1
ATOM 4847 O O . ASP A 1 612 ? 10.223 14.078 -16.804 1.00 67.25 612 ASP A O 1
ATOM 4851 N N . ALA A 1 613 ? 9.965 14.043 -14.591 1.00 65.94 613 ALA A N 1
ATOM 4852 C CA . ALA A 1 613 ? 10.906 15.143 -14.343 1.00 65.94 613 ALA A CA 1
ATOM 4853 C C . ALA A 1 613 ? 12.353 14.849 -14.792 1.00 65.94 613 ALA A C 1
ATOM 4855 O O . ALA A 1 613 ? 13.147 15.775 -14.993 1.00 65.94 613 ALA A O 1
ATOM 4856 N N . HIS A 1 614 ? 12.687 13.569 -14.933 1.00 74.38 614 HIS A N 1
ATOM 4857 C CA . HIS A 1 614 ? 14.006 13.036 -15.239 1.00 74.38 614 HIS A CA 1
ATOM 4858 C C . HIS A 1 614 ? 14.070 12.356 -16.607 1.00 74.38 614 HIS A C 1
ATOM 4860 O O . HIS A 1 614 ? 15.171 12.129 -17.101 1.00 74.38 614 HIS A O 1
ATOM 4866 N N . ARG A 1 615 ? 12.939 12.012 -17.226 1.00 79.50 615 ARG A N 1
ATOM 4867 C CA . ARG A 1 615 ? 12.897 11.191 -18.437 1.00 79.50 615 ARG A CA 1
ATOM 4868 C C . ARG A 1 615 ? 11.797 11.621 -19.391 1.00 79.50 615 ARG A C 1
ATOM 4870 O O . ARG A 1 615 ? 10.644 11.796 -19.007 1.00 79.50 615 ARG A O 1
ATOM 4877 N N . ILE A 1 616 ? 12.151 11.730 -20.663 1.00 79.38 616 ILE A N 1
ATOM 4878 C CA . ILE A 1 616 ? 11.239 12.101 -21.739 1.00 79.38 616 ILE A CA 1
ATOM 4879 C C . ILE A 1 616 ? 11.484 11.167 -22.923 1.00 79.38 616 ILE A C 1
ATOM 4881 O O . ILE A 1 616 ? 12.613 11.049 -23.404 1.00 79.38 616 ILE A O 1
ATOM 4885 N N . LYS A 1 617 ? 10.426 10.521 -23.415 1.00 77.81 617 LYS A N 1
ATOM 4886 C CA . LYS A 1 617 ? 10.431 9.750 -24.662 1.00 77.81 617 LYS A CA 1
ATOM 4887 C C . LYS A 1 617 ? 9.483 10.408 -25.661 1.00 77.81 617 LYS A C 1
ATOM 4889 O O . LYS A 1 617 ? 8.291 10.491 -25.391 1.00 77.81 617 LYS A O 1
ATOM 4894 N N . LEU A 1 618 ? 10.016 10.879 -26.792 1.00 70.62 618 LEU A N 1
ATOM 4895 C CA . LEU A 1 618 ? 9.285 11.748 -27.732 1.00 70.62 618 LEU A CA 1
ATOM 4896 C C . LEU A 1 618 ? 8.687 11.033 -28.949 1.00 70.62 618 LEU A C 1
ATOM 4898 O O . LEU A 1 618 ? 7.854 11.624 -29.629 1.00 70.62 618 LEU A O 1
ATOM 4902 N N . HIS A 1 619 ? 9.106 9.803 -29.255 1.00 65.31 619 HIS A N 1
ATOM 4903 C CA . HIS A 1 619 ? 8.658 9.122 -30.472 1.00 65.31 619 HIS A CA 1
ATOM 4904 C C . HIS A 1 619 ? 7.203 8.643 -30.326 1.00 65.31 619 HIS A C 1
ATOM 4906 O O . HIS A 1 619 ? 6.914 7.799 -29.476 1.00 65.31 619 HIS A O 1
ATOM 4912 N N . THR A 1 620 ? 6.295 9.191 -31.139 1.00 47.69 620 THR A N 1
ATOM 4913 C CA . THR A 1 620 ? 4.843 8.932 -31.074 1.00 47.69 620 THR A CA 1
ATOM 4914 C C . THR A 1 620 ? 4.379 7.772 -31.953 1.00 47.69 620 THR A C 1
ATOM 4916 O O . THR A 1 620 ? 3.321 7.220 -31.682 1.00 47.69 620 THR A O 1
ATOM 4919 N N . ASN A 1 621 ? 5.154 7.386 -32.975 1.00 52.56 621 ASN A N 1
ATOM 4920 C CA . ASN A 1 621 ? 4.825 6.253 -33.845 1.00 52.56 621 ASN A CA 1
ATOM 4921 C C . ASN A 1 621 ? 5.466 4.972 -33.310 1.00 52.56 621 ASN A C 1
ATOM 4923 O O . ASN A 1 621 ? 6.695 4.876 -33.219 1.00 52.56 621 ASN A O 1
ATOM 4927 N N . ASP A 1 622 ? 4.643 3.993 -32.944 1.00 58.31 622 ASP A N 1
ATOM 4928 C CA . ASP A 1 622 ? 5.111 2.681 -32.528 1.00 58.31 622 ASP A CA 1
ATOM 4929 C C . ASP A 1 622 ? 5.309 1.762 -33.740 1.00 58.31 622 ASP A C 1
ATOM 4931 O O . ASP A 1 622 ? 4.376 1.133 -34.226 1.00 58.31 622 ASP A O 1
ATOM 4935 N N . HIS A 1 623 ? 6.544 1.645 -34.229 1.00 64.56 623 HIS A N 1
ATOM 4936 C CA . HIS A 1 623 ? 6.869 0.702 -35.305 1.00 64.56 623 HIS A CA 1
ATOM 4937 C C . HIS A 1 623 ? 6.973 -0.758 -34.820 1.00 64.56 623 HIS A C 1
ATOM 4939 O O . HIS A 1 623 ? 7.150 -1.661 -35.640 1.00 64.56 623 HIS A O 1
ATOM 4945 N N . ARG A 1 624 ? 6.867 -1.039 -33.508 1.00 67.00 624 ARG A N 1
ATOM 4946 C CA . ARG A 1 624 ? 7.030 -2.398 -32.955 1.00 67.00 624 ARG A CA 1
ATOM 4947 C C . ARG A 1 624 ? 6.059 -3.419 -33.563 1.00 67.00 624 ARG A C 1
ATOM 4949 O O . ARG A 1 624 ? 6.539 -4.508 -33.866 1.00 67.00 624 ARG A O 1
ATOM 4956 N N . PRO A 1 625 ? 4.751 -3.148 -33.762 1.00 66.94 625 PRO A N 1
ATOM 4957 C CA . PRO A 1 625 ? 3.835 -4.121 -34.364 1.00 66.94 625 PRO A CA 1
ATOM 4958 C C . PRO A 1 625 ? 4.256 -4.520 -35.782 1.00 66.94 625 PRO A C 1
ATOM 4960 O O . PRO A 1 625 ? 4.342 -5.708 -36.083 1.00 66.94 625 PRO A O 1
ATOM 4963 N N . THR A 1 626 ? 4.624 -3.543 -36.615 1.00 70.69 626 THR A N 1
ATOM 4964 C CA . THR A 1 626 ? 5.107 -3.779 -37.983 1.00 70.69 626 THR A CA 1
ATOM 4965 C C . THR A 1 626 ? 6.402 -4.587 -37.988 1.00 70.69 626 THR A C 1
ATOM 4967 O O . THR A 1 626 ? 6.525 -5.558 -38.730 1.00 70.69 626 THR A O 1
ATOM 4970 N N . VAL A 1 627 ? 7.359 -4.245 -37.118 1.00 71.44 627 VAL A N 1
ATOM 4971 C CA . VAL A 1 627 ? 8.630 -4.979 -37.021 1.00 71.44 627 VAL A CA 1
ATOM 4972 C C . VAL A 1 627 ? 8.409 -6.398 -36.480 1.00 71.44 627 VAL A C 1
ATOM 4974 O O . VAL A 1 627 ? 9.065 -7.327 -36.946 1.00 71.44 627 VAL A O 1
ATOM 4977 N N . LYS A 1 628 ? 7.477 -6.605 -35.537 1.00 70.50 628 LYS A N 1
ATOM 4978 C CA . LYS A 1 628 ? 7.083 -7.946 -35.062 1.00 70.50 628 LYS A CA 1
ATOM 4979 C C . LYS A 1 628 ? 6.533 -8.795 -36.197 1.00 70.50 628 LYS A C 1
ATOM 4981 O O . LYS A 1 628 ? 6.943 -9.943 -36.340 1.00 70.50 628 LYS A O 1
ATOM 4986 N N . GLN A 1 629 ? 5.625 -8.234 -36.989 1.00 75.00 629 GLN A N 1
ATOM 4987 C CA . GLN A 1 629 ? 5.019 -8.938 -38.111 1.00 75.00 629 GLN A CA 1
ATOM 4988 C C . GLN A 1 629 ? 6.071 -9.316 -39.161 1.00 75.00 629 GLN A C 1
ATOM 4990 O O . GLN A 1 629 ? 6.186 -10.492 -39.503 1.00 75.00 629 GLN A O 1
ATOM 4995 N N . ALA A 1 630 ? 6.898 -8.356 -39.589 1.00 75.94 630 ALA A N 1
ATOM 4996 C CA . ALA A 1 630 ? 7.977 -8.598 -40.545 1.00 75.94 630 ALA A CA 1
ATOM 4997 C C . ALA A 1 630 ? 8.975 -9.650 -40.028 1.00 75.94 630 ALA A C 1
ATOM 4999 O O . ALA A 1 630 ? 9.379 -10.552 -40.761 1.00 75.94 630 ALA A O 1
ATOM 5000 N N . PHE A 1 631 ? 9.329 -9.591 -38.741 1.00 78.31 631 PHE A N 1
ATOM 5001 C CA . PHE A 1 631 ? 10.180 -10.598 -38.115 1.00 78.31 631 PHE A CA 1
ATOM 5002 C C . PHE A 1 631 ? 9.535 -11.993 -38.124 1.00 78.31 631 PHE A C 1
ATOM 5004 O O . PHE A 1 631 ? 10.179 -12.967 -38.511 1.00 78.31 631 PHE A O 1
ATOM 5011 N N . ALA A 1 632 ? 8.263 -12.102 -37.731 1.00 73.06 632 ALA A N 1
ATOM 5012 C CA . ALA A 1 632 ? 7.536 -13.370 -37.720 1.00 73.06 632 ALA A CA 1
ATOM 5013 C C . ALA A 1 632 ? 7.393 -13.963 -39.132 1.00 73.06 632 ALA A C 1
ATOM 5015 O O . ALA A 1 632 ? 7.435 -15.179 -39.306 1.00 73.06 632 ALA A O 1
ATOM 5016 N N . GLU A 1 633 ? 7.249 -13.126 -40.159 1.00 78.06 633 GLU A N 1
ATOM 5017 C CA . GLU A 1 633 ? 7.293 -13.544 -41.564 1.00 78.06 633 GLU A CA 1
ATOM 5018 C C . GLU A 1 633 ? 8.674 -14.079 -41.959 1.00 78.06 633 GLU A C 1
ATOM 5020 O O . GLU A 1 633 ? 8.753 -15.142 -42.578 1.00 78.06 633 GLU A O 1
ATOM 5025 N N . ARG A 1 634 ? 9.771 -13.425 -41.546 1.00 78.38 634 ARG A N 1
ATOM 5026 C CA . ARG A 1 634 ? 11.132 -13.941 -41.786 1.00 78.38 634 ARG A CA 1
ATOM 5027 C C . ARG A 1 634 ? 11.390 -15.260 -41.076 1.00 78.38 634 ARG A C 1
ATOM 5029 O O . ARG A 1 634 ? 11.913 -16.181 -41.698 1.00 78.38 634 ARG A O 1
ATOM 5036 N N . MET A 1 635 ? 10.971 -15.396 -39.822 1.00 77.75 635 MET A N 1
ATOM 5037 C CA . MET A 1 635 ? 11.093 -16.661 -39.097 1.00 77.75 635 MET A CA 1
ATOM 5038 C C . MET A 1 635 ? 10.200 -17.761 -39.677 1.00 77.75 635 MET A C 1
ATOM 5040 O O . MET A 1 635 ? 10.608 -18.914 -39.676 1.00 77.75 635 MET A O 1
ATOM 5044 N N . ARG A 1 636 ? 9.021 -17.456 -40.231 1.00 75.50 636 ARG A N 1
ATOM 5045 C CA . ARG A 1 636 ? 8.221 -18.467 -40.947 1.00 75.50 636 ARG A CA 1
ATOM 5046 C C . ARG A 1 636 ? 8.880 -18.899 -42.256 1.00 75.50 636 ARG A C 1
ATOM 5048 O O . ARG A 1 636 ? 8.905 -20.087 -42.552 1.00 75.50 636 ARG A O 1
ATOM 5055 N N . LYS A 1 637 ? 9.442 -17.952 -43.012 1.00 74.44 637 LYS A N 1
ATOM 5056 C CA . LYS A 1 637 ? 10.094 -18.220 -44.304 1.00 74.44 637 LYS A CA 1
ATOM 5057 C C . LYS A 1 637 ? 11.442 -18.939 -44.157 1.00 74.44 637 LYS A C 1
ATOM 5059 O O . LYS A 1 637 ? 11.776 -19.766 -44.994 1.00 74.44 637 LYS A O 1
ATOM 5064 N N . PHE A 1 638 ? 12.203 -18.636 -43.104 1.00 70.19 638 PHE A N 1
ATOM 5065 C CA . PHE A 1 638 ? 13.602 -19.058 -42.961 1.00 70.19 638 PHE A CA 1
ATOM 5066 C C . PHE A 1 638 ? 13.939 -19.693 -41.598 1.00 70.19 638 PHE A C 1
ATOM 5068 O O . PHE A 1 638 ? 15.096 -20.008 -41.336 1.00 70.19 638 PHE A O 1
ATOM 5075 N N . GLY A 1 639 ? 12.989 -19.857 -40.682 1.00 61.00 639 GLY A N 1
ATOM 5076 C CA . GLY A 1 639 ? 13.249 -20.338 -39.316 1.00 61.00 639 GLY A CA 1
ATOM 5077 C C . GLY A 1 639 ? 13.275 -21.855 -39.144 1.00 61.00 639 GLY A C 1
ATOM 5078 O O . GLY A 1 639 ? 13.640 -22.325 -38.069 1.00 61.00 639 GLY A O 1
ATOM 5079 N N . GLY A 1 640 ? 12.910 -22.624 -40.173 1.00 59.31 640 GLY A N 1
ATOM 5080 C CA . GLY A 1 640 ? 13.008 -24.083 -40.152 1.00 59.31 640 GLY A CA 1
ATOM 5081 C C . GLY A 1 640 ? 14.466 -24.555 -40.171 1.00 59.31 640 GLY A C 1
ATOM 5082 O O . GLY A 1 640 ? 15.276 -24.076 -40.967 1.00 59.31 640 GLY A O 1
ATOM 5083 N N . LEU A 1 641 ? 14.812 -25.508 -39.303 1.00 47.72 641 LEU A N 1
ATOM 5084 C CA . LEU A 1 641 ? 15.975 -26.367 -39.531 1.00 47.72 641 LEU A CA 1
ATOM 5085 C C . LEU A 1 641 ? 15.582 -27.381 -40.616 1.00 47.72 641 LEU A C 1
ATOM 5087 O O . LEU A 1 641 ? 14.469 -27.905 -40.536 1.00 47.72 641 LEU A O 1
ATOM 5091 N N . PRO A 1 642 ? 16.449 -27.707 -41.592 1.00 38.62 642 PRO A N 1
ATOM 5092 C CA . PRO A 1 642 ? 16.253 -28.925 -42.361 1.00 38.62 642 PRO A CA 1
ATOM 5093 C C . PRO A 1 642 ? 16.207 -30.077 -41.354 1.00 38.62 642 PRO A C 1
ATOM 5095 O O . PRO A 1 642 ? 17.172 -30.312 -40.624 1.00 38.62 642 PRO A O 1
ATOM 5098 N N . THR A 1 643 ? 15.066 -30.752 -41.240 1.00 32.75 643 THR A N 1
ATOM 5099 C CA . THR A 1 643 ? 14.947 -31.975 -40.450 1.00 32.75 643 THR A CA 1
ATOM 5100 C C . THR A 1 643 ? 15.828 -33.021 -41.115 1.00 32.75 643 THR A C 1
ATOM 5102 O O . THR A 1 643 ? 15.447 -33.615 -42.121 1.00 32.75 643 THR A O 1
ATOM 5105 N N . GLY A 1 644 ? 17.041 -33.195 -40.592 1.00 30.23 644 GLY A N 1
ATOM 5106 C CA . GLY A 1 644 ? 18.007 -34.174 -41.069 1.00 30.23 644 GLY A CA 1
ATOM 5107 C C . GLY A 1 644 ? 17.471 -35.597 -40.930 1.00 30.23 644 GLY A C 1
ATOM 5108 O O . GLY A 1 644 ? 17.711 -36.257 -39.929 1.00 30.23 644 GLY A O 1
ATOM 5109 N N . THR A 1 645 ? 16.786 -36.074 -41.964 1.00 29.64 645 THR A N 1
ATOM 5110 C CA . THR A 1 645 ? 16.621 -37.494 -42.307 1.00 29.64 645 THR A CA 1
ATOM 5111 C C . THR A 1 645 ? 17.495 -37.799 -43.523 1.00 29.64 645 THR A C 1
ATOM 5113 O O . THR A 1 645 ? 17.040 -38.267 -44.555 1.00 29.64 645 THR A O 1
ATOM 5116 N N . ALA A 1 646 ? 18.787 -37.483 -43.410 1.00 30.59 646 ALA A N 1
ATOM 5117 C CA . ALA A 1 646 ? 19.797 -37.851 -44.404 1.00 30.59 646 ALA A CA 1
ATOM 5118 C C . ALA A 1 646 ? 21.117 -38.261 -43.729 1.00 30.59 646 ALA A C 1
ATOM 5120 O O . ALA A 1 646 ? 22.206 -37.929 -44.183 1.00 30.59 646 ALA A O 1
ATOM 5121 N N . ALA A 1 647 ? 21.013 -38.990 -42.616 1.00 29.08 647 ALA A N 1
ATOM 5122 C CA . ALA A 1 647 ? 22.123 -39.704 -41.993 1.00 29.08 647 ALA A CA 1
ATOM 5123 C C . ALA A 1 647 ? 21.808 -41.207 -41.972 1.00 29.08 647 ALA A C 1
ATOM 5125 O O . ALA A 1 647 ? 21.741 -41.826 -40.915 1.00 29.08 647 ALA A O 1
ATOM 5126 N N . THR A 1 648 ? 21.512 -41.790 -43.139 1.00 31.23 648 THR A N 1
ATOM 5127 C CA . THR A 1 648 ? 21.414 -43.252 -43.333 1.00 31.23 648 THR A CA 1
ATOM 5128 C C . THR A 1 648 ? 21.403 -43.601 -44.826 1.00 31.23 648 THR A C 1
ATOM 5130 O O . THR A 1 648 ? 20.394 -44.021 -45.370 1.00 31.23 648 THR A O 1
ATOM 5133 N N . SER A 1 649 ? 22.528 -43.422 -45.530 1.00 29.44 649 SER A N 1
ATOM 5134 C CA . SER A 1 649 ? 22.720 -44.100 -46.832 1.00 29.44 649 SER A CA 1
ATOM 5135 C C . SER A 1 649 ? 24.171 -44.318 -47.288 1.00 29.44 649 SER A C 1
ATOM 5137 O O . SER A 1 649 ? 24.378 -44.834 -48.378 1.00 29.44 649 SER A O 1
ATOM 5139 N N . VAL A 1 650 ? 25.198 -44.061 -46.463 1.00 31.55 650 VAL A N 1
ATOM 5140 C CA . VAL A 1 650 ? 26.611 -44.349 -46.833 1.00 31.55 650 VAL A CA 1
ATOM 5141 C C . VAL A 1 650 ? 27.167 -45.601 -46.125 1.00 31.55 650 VAL A C 1
ATOM 5143 O O . VAL A 1 650 ? 28.366 -45.754 -45.929 1.00 31.55 650 VAL A O 1
ATOM 5146 N N . ARG A 1 651 ? 26.309 -46.554 -45.730 1.00 30.19 651 ARG A N 1
ATOM 5147 C CA . ARG A 1 651 ? 26.762 -47.826 -45.121 1.00 30.19 651 ARG A CA 1
ATOM 5148 C C . ARG A 1 651 ? 26.148 -49.096 -45.714 1.00 30.19 651 ARG A C 1
ATOM 5150 O O . ARG A 1 651 ? 26.109 -50.120 -45.047 1.00 30.19 651 ARG A O 1
ATOM 5157 N N . ALA A 1 652 ? 25.738 -49.045 -46.981 1.00 31.45 652 ALA A N 1
ATOM 5158 C CA . ALA A 1 652 ? 25.306 -50.214 -47.751 1.00 31.45 652 ALA A CA 1
ATOM 5159 C C . ALA A 1 652 ? 25.944 -50.222 -49.154 1.00 31.45 652 ALA A C 1
ATOM 5161 O O . ALA A 1 652 ? 25.265 -50.220 -50.170 1.00 31.45 652 ALA A O 1
ATOM 5162 N N . ALA A 1 653 ? 27.277 -50.193 -49.198 1.00 32.09 653 ALA A N 1
ATOM 5163 C CA . ALA A 1 653 ? 28.078 -50.540 -50.377 1.00 32.09 653 ALA A CA 1
ATOM 5164 C C . ALA A 1 653 ? 29.379 -51.214 -49.905 1.00 32.09 653 ALA A C 1
ATOM 5166 O O . ALA A 1 653 ? 30.484 -50.729 -50.117 1.00 32.09 653 ALA A O 1
ATOM 5167 N N . LYS A 1 654 ? 29.217 -52.285 -49.122 1.00 38.91 654 LYS A N 1
ATOM 5168 C CA . LYS A 1 654 ? 30.252 -53.271 -48.773 1.00 38.91 654 LYS A CA 1
ATOM 5169 C C . LYS A 1 654 ? 29.552 -54.525 -48.243 1.00 38.91 654 LYS A C 1
ATOM 5171 O O . LYS A 1 654 ? 29.590 -54.812 -47.057 1.00 38.91 654 LYS A O 1
ATOM 5176 N N . MET A 1 655 ? 28.806 -55.179 -49.129 1.00 37.09 655 MET A N 1
ATOM 5177 C CA . MET A 1 655 ? 28.454 -56.606 -49.102 1.00 37.09 655 MET A CA 1
ATOM 5178 C C . MET A 1 655 ? 27.638 -56.907 -50.365 1.00 37.09 655 MET A C 1
ATOM 5180 O O . MET A 1 655 ? 26.416 -57.028 -50.327 1.00 37.09 655 MET A O 1
ATOM 5184 N N . ARG A 1 656 ? 28.338 -56.924 -51.498 1.00 33.59 656 ARG A N 1
ATOM 5185 C CA . ARG A 1 656 ? 28.265 -57.911 -52.581 1.00 33.59 656 ARG A CA 1
ATOM 5186 C C . ARG A 1 656 ? 29.356 -57.586 -53.585 1.00 33.59 656 ARG A C 1
ATOM 5188 O O . ARG A 1 656 ? 29.548 -56.377 -53.841 1.00 33.59 656 ARG A O 1
#

Organism: NCBI:txid1457365

InterPro domains:
  IPR001296 Glycosyl transferase, family 1 [PF00534] (169-315)
  IPR028098 Glycosyltransferase subfamily 4-like, N-terminal domain [PF13439] (16-153)

Radius of gyration: 32.27 Å; Cα contacts (8 Å, |Δi|>4): 1089; chains: 1; bounding box: 64×86×94 Å

Foldseek 3Di:
DAEEEEEQVQQAQQHALLNQLSLQLQLLCVVRHHYDYPPQQDHNVDPHGHDDDDPVVCCQAPPVQFFQQDPDGQEYEASDQAHYPQPQHAYEYEDLAVCCVVVVVQDDPVRSVVSVVGNVVCLVRHLAYEAQFVLRLVRCCVVPVRDSVRYYYAHGHAAQADPDADAPDPFAEEEEADEPGVQQLLVLLLLLVLVLVVPDVYAYEYEEHHDYDPVVVVVSVVSQVPRPRYHYPYHDDSNVVNNCLLRHLAYEGAGNEGSACSVLLNNLLNLHAYEYEPHPNSCRNQVPRYHYFHSVHSNRSNVSVVVSNVDDSVVSPVSSVVSNVCRDSVVNSVSSVVVVVSSRDDPFCDLDRDDDPPDQCPLLLQLLLLQLLCVLLVHWAALVLSQQQRFNDADDSVRSVVSVVVSCVQCVQWDQDPVRTTHGHPSPPDDQPPDPPVLVVVVCVLCVVLVVQLCVDLFFFFKWFFDCNLRSRCSVNDLETEIATATEFLRQLVSVVSLVVSQVVSDPSYHYDHQKYFYLLNLEPDSDLHSVVLSRLSRIGTDDGHPPRDRSNLRHCSSCNTRVNDDHDHDPHGDGRDDDPSSVVLVVSLVVVVVVVVVVDLPPPDSQFRRHSGMGGDDSDDCPVVSSVSSVVSCVVRVDRPPPPPPPDPPPPPDD

Solvent-accessible surface area (backbone atoms only — not comparable to full-atom values): 36324 Å² total; per-residue (Å²): 129,58,31,35,29,38,58,29,73,56,40,33,78,80,52,49,76,63,10,48,26,38,48,47,51,45,46,62,41,51,77,78,31,50,69,40,55,59,92,84,44,40,50,79,90,53,92,69,58,48,81,79,95,68,62,48,75,58,46,46,47,53,40,65,35,51,61,57,56,68,84,80,50,51,26,36,38,23,64,66,56,50,64,43,66,81,65,63,51,42,23,38,29,23,40,51,59,64,50,63,72,78,45,44,91,76,43,56,72,68,55,39,53,50,52,61,58,47,42,54,51,28,71,71,67,37,64,29,37,33,14,40,22,68,48,28,40,52,50,48,36,74,76,63,69,55,63,70,90,37,52,44,68,43,74,52,54,68,62,59,76,61,94,81,62,56,90,82,64,94,64,56,24,36,33,32,71,49,60,47,28,73,50,45,32,55,66,44,52,51,55,6,47,56,55,37,49,76,78,40,97,53,32,38,40,38,34,28,44,84,66,44,56,74,71,57,46,49,54,52,52,50,52,47,71,70,39,86,56,50,43,80,66,35,71,68,53,71,69,57,45,18,20,51,40,68,64,30,43,17,37,53,51,40,30,73,65,62,27,34,50,69,58,55,41,24,29,31,45,52,28,20,37,35,36,31,16,78,29,62,16,41,48,61,58,39,67,79,66,47,51,72,36,57,58,87,39,34,69,51,41,19,50,50,58,54,55,26,67,73,53,61,48,77,76,28,53,63,47,14,54,50,42,50,60,69,40,27,74,68,50,52,50,53,44,49,52,54,53,55,56,72,36,54,69,80,73,66,68,50,92,62,91,72,92,59,101,77,65,78,57,49,70,67,57,25,52,50,48,38,46,43,54,30,45,68,66,76,36,65,37,40,62,74,58,40,54,44,49,18,43,74,38,72,63,55,74,67,59,44,49,56,52,48,55,54,48,49,74,76,30,85,54,49,45,73,45,100,88,56,33,35,41,68,54,89,59,76,80,62,70,70,71,72,50,59,72,55,55,48,48,53,53,45,62,75,41,40,67,60,55,47,59,51,56,69,38,90,29,35,35,30,38,26,32,24,70,52,60,40,71,54,51,53,72,94,77,53,63,61,46,36,28,31,36,28,10,29,64,55,23,18,54,53,29,48,53,47,50,51,52,53,28,68,73,44,50,95,79,39,38,62,42,56,47,32,32,23,4,63,46,20,47,49,71,70,72,55,75,38,59,66,50,35,51,48,60,73,50,51,37,82,71,48,69,46,90,90,58,74,62,52,63,37,52,39,62,70,39,32,77,48,15,51,48,46,87,73,65,83,58,76,85,67,73,80,69,80,87,52,73,68,42,55,50,29,53,50,50,47,51,52,53,50,52,53,46,67,69,70,61,77,73,66,91,55,93,66,70,47,82,50,46,28,32,39,36,64,58,82,76,78,59,60,66,61,52,51,51,51,34,48,52,44,43,69,78,64,56,73,74,83,80,83,86,78,88,81,79,92,85,82,88,85,88,128

pLDDT: mean 79.83, std 16.84, range [29.08, 98.75]

Sequence (656 aa):
MRTVFIDTSSVRPVASGTGRYTQNLAEGLAQRYEVVTSPGNWHPQMRQMPEGPRDWHRELNFRLAANQPNIHADAGIFPNYFMPPGWPYPAAVTIHDLSFLTHPQFYSPRMRHFYRLRIRHTLKHARVILSVSEASRRQILALTGISPERVLVHAPALPVTCCNPVPVHEEPYLLYIGNLEPKKNIENMLRAYALLRKQQKVSLVLAGRFHGQPAWNRKIRDLIREIPGVSYAGFVDDTRLADLLAFASGLVLVSHIEGFGLPVMDALANQVPVLISRDPALQETAAGHALTTDASAPAQIARGMGDLLEIPAAELAGAARHMRRRFSPETRDTDMLRITRSLRSPRPLFLHGEPERNRETSPNVALLSGIAYADVFGSGITPAKLHRSLSGVRLSKTAFQEKLDVLLSLRPDLVVKENGVLFLGEHRGRTESPRWAQSSEVVRRRHARLLGVLMASPWVRGLYYSGGTAHGSGLDAQPDLDLLVIAAPGRAWLAWAWVRLVSLLGGPNSRICANYILAENAQEVHWQRDYYTAFQLLFLRKVSLKPGCTHIRRHNRWITDFFPNNSYAEAPATPEVPRGLLTRLNLALQFVAGWFWNRRGLRSGEGGLLWDAHRIKLHTNDHRPTVKQAFAERMRKFGGLPTGTAATSVRAAKMR

Nearest PDB structures (foldseek):
  8k5u-assembly1_A  TM=7.258E-01  e=4.791E-13  Ramlibacter sp.
  8jjq-assembly3_B  TM=7.038E-01  e=3.082E-13  Variovorax paradoxus
  3c48-assembly1_A  TM=4.889E-01  e=1.112E-15  Corynebacterium glutamicum
  8k5u-assembly2_B  TM=7.200E-01  e=3.301E-12  Ramlibacter sp.
  6zj7-assembly1_AAA  TM=6.470E-01  e=2.065E-10  Thermoproteus uzoniensis 768-20